Protein AF-0000000086137644 (afdb_homodimer)

Foldseek 3Di:
DDDDFPDADDQAAQLQEEEEEEEAQQCLVVLLLQCLQRQAQNNYAYEYEHEDDDCPVPPPRDDPVVSQVVNCVSRNNRYHYHYDHDDRLLSLLLCLQVVLVVDDPNHWKYKAAYSFKHFLYVVVVVVVCVVDDSVDWAWEAADALFVLCCVPQHPFHDRSLIIITTNVLSVQLNVCSNPLDDDPDDPHHNRSSNQVSSVVRHVHDYDYDALRHACPFAEDPVLVLQFQDAHRRIYGCCCPGHVPPLSQLSLLCLQRHSRLRQHWDADPVQWIDGRSWKIKHFPDDPVRVVPDDNRAGEPPTDDDPSDDPCTNVVHHPPHDYDGPPMFMFTWDGWDQDPVRKIWTWTFTDDPNHTDDIDIDIRD/DDDDFDDADDQAAQLQEEEEEEEAQQCLVVLLLQCLQRQAQNNYAYEYEHEDDDCPVPPPRDDPVVSQVVNCVSRNNRYHYHYDHDDRLLSQLLCLQVVLVVDDPSHWKYKAAYSFKHFLYVVVVVVVCVVDDSVDWAWEAADALFVLCCVPQHDFHDRSLIIITTNVLSVQLNVCSNPLDDDPDDPHHNRSSNQVSSVVRHVHDYDYDALRHACPFADDPVLVLQFQDAHRRIYGCCVNRNVPPLSQLSLLCLQRHSRLRQHWDADPVQWIDGRSWKIKHFPDDPVRVVPDDNRAGEPPTDDDPSDDPCTNVVHHPPHDYDGPPMFMFTWDGWDQDPVRKIWTWTFTDDPNHTDDIDIDIRD

Radius of gyration: 28.25 Å; Cα contacts (8 Å, |Δi|>4): 1593; chains: 2; bounding box: 69×85×66 Å

Structure (mmCIF, N/CA/C/O backbone):
data_AF-0000000086137644-model_v1
#
loop_
_entity.id
_entity.type
_entity.pdbx_description
1 polymer 'Family 31 glycosyltransferase'
#
loop_
_atom_site.group_PDB
_atom_site.id
_atom_site.type_symbol
_atom_site.label_atom_id
_atom_site.label_alt_id
_atom_site.label_comp_id
_atom_site.label_asym_id
_atom_site.label_entity_id
_atom_site.label_seq_id
_atom_site.pdbx_PDB_ins_code
_atom_site.Cartn_x
_atom_site.Cartn_y
_atom_site.Cartn_z
_atom_site.occupancy
_atom_site.B_iso_or_equiv
_atom_site.auth_seq_id
_atom_site.auth_comp_id
_atom_site.auth_asym_id
_atom_site.auth_atom_id
_atom_site.pdbx_PDB_model_num
ATOM 1 N N . ILE A 1 1 ? 29.5 -30.453 -5.074 1 70.94 1 ILE A N 1
ATOM 2 C CA . ILE A 1 1 ? 29.078 -29.375 -4.184 1 70.94 1 ILE A CA 1
ATOM 3 C C . ILE A 1 1 ? 28.062 -29.906 -3.174 1 70.94 1 ILE A C 1
ATOM 5 O O . ILE A 1 1 ? 27.109 -30.578 -3.545 1 70.94 1 ILE A O 1
ATOM 9 N N . THR A 1 2 ? 28.484 -29.875 -1.99 1 76.06 2 THR A N 1
ATOM 10 C CA . THR A 1 2 ? 27.562 -30.25 -0.929 1 76.06 2 THR A CA 1
ATOM 11 C C . THR A 1 2 ? 27.031 -29 -0.206 1 76.06 2 THR A C 1
ATOM 13 O O . THR A 1 2 ? 27.812 -28.141 0.185 1 76.06 2 THR A O 1
ATOM 16 N N . LEU A 1 3 ? 25.734 -28.875 -0.194 1 78.31 3 LEU A N 1
ATOM 17 C CA . LEU A 1 3 ? 25.094 -27.75 0.478 1 78.31 3 LEU A CA 1
ATOM 18 C C . LEU A 1 3 ? 24.312 -28.219 1.696 1 78.31 3 LEU A C 1
ATOM 20 O O . LEU A 1 3 ? 23.719 -29.297 1.688 1 78.31 3 LEU A O 1
ATOM 24 N N . GLU A 1 4 ? 24.484 -27.516 2.744 1 76.69 4 GLU A N 1
ATOM 25 C CA . GLU A 1 4 ? 23.656 -27.734 3.93 1 76.69 4 GLU A CA 1
ATOM 26 C C . GLU A 1 4 ? 22.344 -26.953 3.854 1 76.69 4 GLU A C 1
ATOM 28 O O . GLU A 1 4 ? 22.359 -25.734 3.639 1 76.69 4 GLU A O 1
ATOM 33 N N . PHE A 1 5 ? 21.344 -27.75 3.818 1 77.5 5 PHE A N 1
ATOM 34 C CA . PHE A 1 5 ? 20.047 -27.094 3.848 1 77.5 5 PHE A CA 1
ATOM 35 C C . PHE A 1 5 ? 19.344 -27.375 5.168 1 77.5 5 PHE A C 1
ATOM 37 O O . PHE A 1 5 ? 19.562 -28.406 5.805 1 77.5 5 PHE A O 1
ATOM 44 N N . PRO A 1 6 ? 18.625 -26.328 5.555 1 74.06 6 PRO A N 1
ATOM 45 C CA . PRO A 1 6 ? 17.781 -26.625 6.719 1 74.06 6 PRO A CA 1
ATOM 46 C C . PRO A 1 6 ? 16.844 -27.812 6.488 1 74.06 6 PRO A C 1
ATOM 48 O O . PRO A 1 6 ? 16.516 -28.125 5.344 1 74.06 6 PRO A O 1
ATOM 51 N N . PRO A 1 7 ? 16.578 -28.469 7.566 1 72.31 7 PRO A N 1
ATOM 52 C CA . PRO A 1 7 ? 15.641 -29.594 7.43 1 72.31 7 PRO A CA 1
ATOM 53 C C . PRO A 1 7 ? 14.312 -29.188 6.793 1 72.31 7 PRO A C 1
ATOM 55 O O . PRO A 1 7 ? 13.828 -28.078 7.031 1 72.31 7 PRO A O 1
ATOM 58 N N . LYS A 1 8 ? 13.852 -30.078 6.043 1 77.5 8 LYS A N 1
ATOM 59 C CA . LYS A 1 8 ? 12.555 -29.844 5.414 1 77.5 8 LYS A CA 1
ATOM 60 C C . LYS A 1 8 ? 11.461 -29.688 6.461 1 77.5 8 LYS A C 1
ATOM 62 O O . LYS A 1 8 ? 11.352 -30.484 7.391 1 77.5 8 LYS A O 1
ATOM 67 N N . LYS A 1 9 ? 10.797 -28.719 6.32 1 73.44 9 LYS A N 1
ATOM 68 C CA . LYS A 1 9 ? 9.688 -28.469 7.242 1 73.44 9 LYS A CA 1
ATOM 69 C C . LYS A 1 9 ? 8.492 -29.359 6.922 1 73.44 9 LYS A C 1
ATOM 71 O O . LYS A 1 9 ? 8.336 -29.812 5.789 1 73.44 9 LYS A O 1
ATOM 76 N N . GLN A 1 10 ? 7.805 -29.641 8.031 1 82.06 10 GLN A N 1
ATOM 77 C CA . GLN A 1 10 ? 6.523 -30.312 7.828 1 82.06 10 GLN A CA 1
ATOM 78 C C . GLN A 1 10 ? 5.586 -29.469 6.973 1 82.06 10 GLN A C 1
ATOM 80 O O . GLN A 1 10 ? 5.797 -28.266 6.812 1 82.06 10 GLN A O 1
ATOM 85 N N . SER A 1 11 ? 4.633 -30.203 6.355 1 87.44 11 SER A N 1
ATOM 86 C CA . SER A 1 11 ? 3.639 -29.469 5.574 1 87.44 11 SER A CA 1
ATOM 87 C C . SER A 1 11 ? 2.936 -28.406 6.418 1 87.44 11 SER A C 1
ATOM 89 O O . SER A 1 11 ? 2.627 -28.656 7.59 1 87.44 11 SER A O 1
ATOM 91 N N . PRO A 1 12 ? 2.828 -27.266 5.859 1 92.75 12 PRO A N 1
ATOM 92 C CA . PRO A 1 12 ? 2.123 -26.219 6.609 1 92.75 12 PRO A CA 1
ATOM 93 C C . PRO A 1 12 ? 0.701 -26.625 6.988 1 92.75 12 PRO A C 1
ATOM 95 O O . PRO A 1 12 ? 0.091 -27.469 6.312 1 92.75 12 PRO A O 1
ATOM 98 N N . ASP A 1 13 ? 0.265 -26.141 8.055 1 96.19 13 ASP A N 1
ATOM 99 C CA . ASP A 1 13 ? -1.132 -26.312 8.445 1 96.19 13 ASP A CA 1
ATOM 100 C C . ASP A 1 13 ? -1.982 -25.141 7.945 1 96.19 13 ASP A C 1
ATOM 102 O O . ASP A 1 13 ? -1.964 -24.047 8.531 1 96.19 13 ASP A O 1
ATOM 106 N N . ALA A 1 14 ? -2.754 -25.422 6.941 1 97.19 14 ALA A N 1
ATOM 107 C CA . ALA A 1 14 ? -3.57 -24.375 6.336 1 97.19 14 ALA A CA 1
ATOM 108 C C . ALA A 1 14 ? -5.027 -24.484 6.781 1 97.19 14 ALA A C 1
ATOM 110 O O . ALA A 1 14 ? -5.934 -24.031 6.078 1 97.19 14 ALA A O 1
ATOM 111 N N . SER A 1 15 ? -5.273 -25.031 7.941 1 97.12 15 SER A N 1
ATOM 112 C CA . SER A 1 15 ? -6.633 -25.266 8.422 1 97.12 15 SER A CA 1
ATOM 113 C C . SER A 1 15 ? -7.355 -23.953 8.711 1 97.12 15 SER A C 1
ATOM 115 O O . SER A 1 15 ? -8.586 -23.938 8.797 1 97.12 15 SER A O 1
ATOM 117 N N . LYS A 1 16 ? -6.613 -22.891 8.883 1 97.88 16 LYS A N 1
ATOM 118 C CA . LYS A 1 16 ? -7.219 -21.594 9.195 1 97.88 16 LYS A CA 1
ATOM 119 C C . LYS A 1 16 ? -7.453 -20.766 7.934 1 97.88 16 LYS A C 1
ATOM 121 O O . LYS A 1 16 ? -7.715 -19.578 8.016 1 97.88 16 LYS A O 1
ATOM 126 N N . MET A 1 17 ? -7.344 -21.391 6.836 1 98.44 17 MET A N 1
ATOM 127 C CA . MET A 1 17 ? -7.504 -20.688 5.566 1 98.44 17 MET A CA 1
ATOM 128 C C . MET A 1 17 ? -8.484 -21.422 4.656 1 98.44 17 MET A C 1
ATOM 130 O O . MET A 1 17 ? -8.586 -22.656 4.711 1 98.44 17 MET A O 1
ATOM 134 N N . ILE A 1 18 ? -9.172 -20.719 3.879 1 98.75 18 ILE A N 1
ATOM 135 C CA . ILE A 1 18 ? -10.016 -21.25 2.811 1 98.75 18 ILE A CA 1
ATOM 136 C C . ILE A 1 18 ? -9.68 -20.547 1.497 1 98.75 18 ILE A C 1
ATOM 138 O O . ILE A 1 18 ? -9.516 -19.328 1.466 1 98.75 18 ILE A O 1
ATOM 142 N N . PHE A 1 19 ? -9.484 -21.281 0.459 1 98.75 19 PHE A N 1
ATOM 143 C CA . PHE A 1 19 ? -9.047 -20.766 -0.832 1 98.75 19 PHE A CA 1
ATOM 144 C C . PHE A 1 19 ? -10.156 -20.891 -1.872 1 98.75 19 PHE A C 1
ATOM 146 O O . PHE A 1 19 ? -10.797 -21.938 -1.975 1 98.75 19 PHE A O 1
ATOM 153 N N . GLY A 1 20 ? -10.406 -19.812 -2.588 1 98.5 20 GLY A N 1
ATOM 154 C CA . GLY A 1 20 ? -11.422 -19.797 -3.627 1 98.5 20 GLY A CA 1
ATOM 155 C C . GLY A 1 20 ? -10.859 -19.5 -5.008 1 98.5 20 GLY A C 1
ATOM 156 O O . GLY A 1 20 ? -10.047 -18.594 -5.172 1 98.5 20 GLY A O 1
ATOM 157 N N . VAL A 1 21 ? -11.312 -20.25 -5.992 1 97.75 21 VAL A N 1
ATOM 158 C CA . VAL A 1 21 ? -10.93 -20.062 -7.391 1 97.75 21 VAL A CA 1
ATOM 159 C C . VAL A 1 21 ? -12.18 -20.094 -8.273 1 97.75 21 VAL A C 1
ATOM 161 O O . VAL A 1 21 ? -13.141 -20.812 -7.973 1 97.75 21 VAL A O 1
ATOM 164 N N . ALA A 1 22 ? -12.188 -19.234 -9.258 1 96.69 22 ALA A N 1
ATOM 165 C CA . ALA A 1 22 ? -13.188 -19.297 -10.32 1 96.69 22 ALA A CA 1
ATOM 166 C C . ALA A 1 22 ? -12.562 -19.75 -11.633 1 96.69 22 ALA A C 1
ATOM 168 O O . ALA A 1 22 ? -11.633 -19.109 -12.141 1 96.69 22 ALA A O 1
ATOM 169 N N . THR A 1 23 ? -13 -20.859 -12.172 1 95.69 23 THR A N 1
ATOM 170 C CA . THR A 1 23 ? -12.375 -21.422 -13.367 1 95.69 23 THR A CA 1
ATOM 171 C C . THR A 1 23 ? -13.352 -22.344 -14.102 1 95.69 23 THR A C 1
ATOM 173 O O . THR A 1 23 ? -14.562 -22.141 -14.039 1 95.69 23 THR A O 1
ATOM 176 N N . THR A 1 24 ? -12.891 -23.188 -14.992 1 95.38 24 THR A N 1
ATOM 177 C CA . THR A 1 24 ? -13.664 -24.203 -15.688 1 95.38 24 THR A CA 1
ATOM 178 C C . THR A 1 24 ? -13.109 -25.594 -15.383 1 95.38 24 THR A C 1
ATOM 180 O O . THR A 1 24 ? -11.953 -25.734 -15 1 95.38 24 THR A O 1
ATOM 183 N N . LEU A 1 25 ? -13.969 -26.578 -15.547 1 96.88 25 LEU A N 1
ATOM 184 C CA . LEU A 1 25 ? -13.562 -27.953 -15.25 1 96.88 25 LEU A CA 1
ATOM 185 C C . LEU A 1 25 ? -12.445 -28.406 -16.188 1 96.88 25 LEU A C 1
ATOM 187 O O . LEU A 1 25 ? -11.562 -29.172 -15.789 1 96.88 25 LEU A O 1
ATOM 191 N N . ASP A 1 26 ? -12.477 -27.922 -17.359 1 95.38 26 ASP A N 1
ATOM 192 C CA . ASP A 1 26 ? -11.5 -28.344 -18.359 1 95.38 26 ASP A CA 1
ATOM 193 C C . ASP A 1 26 ? -10.102 -27.859 -18 1 95.38 26 ASP A C 1
ATOM 195 O O . ASP A 1 26 ? -9.102 -28.469 -18.406 1 95.38 26 ASP A O 1
ATOM 199 N N . ARG A 1 27 ? -9.992 -26.781 -17.188 1 94.38 27 ARG A N 1
ATOM 200 C CA . ARG A 1 27 ? -8.695 -26.203 -16.844 1 94.38 27 ARG A CA 1
ATOM 201 C C . ARG A 1 27 ? -8.117 -26.875 -15.594 1 94.38 27 ARG A C 1
ATOM 203 O O . ARG A 1 27 ? -6.922 -26.766 -15.32 1 94.38 27 ARG A O 1
ATOM 210 N N . MET A 1 28 ? -8.898 -27.516 -14.836 1 96.06 28 MET A N 1
ATOM 211 C CA . MET A 1 28 ? -8.539 -28 -13.5 1 96.06 28 MET A CA 1
ATOM 212 C C . MET A 1 28 ? -7.441 -29.047 -13.578 1 96.06 28 MET A C 1
ATOM 214 O O . MET A 1 28 ? -6.52 -29.047 -12.758 1 96.06 28 MET A O 1
ATOM 218 N N . PRO A 1 29 ? -7.473 -30 -14.586 1 94.94 29 PRO A N 1
ATOM 219 C CA . PRO A 1 29 ? -6.406 -31 -14.625 1 94.94 29 PRO A CA 1
ATOM 220 C C . PRO A 1 29 ? -5.016 -30.391 -14.727 1 94.94 29 PRO A C 1
ATOM 222 O O . PRO A 1 29 ? -4.098 -30.812 -14.016 1 94.94 29 PRO A O 1
ATOM 225 N N . GLU A 1 30 ? -4.953 -29.422 -15.492 1 90.5 30 GLU A N 1
ATOM 226 C CA . GLU A 1 30 ? -3.652 -28.766 -15.656 1 90.5 30 GLU A CA 1
ATOM 227 C C . GLU A 1 30 ? -3.258 -28 -14.406 1 90.5 30 GLU A C 1
ATOM 229 O O . GLU A 1 30 ? -2.07 -27.844 -14.109 1 90.5 30 GLU A O 1
ATOM 234 N N . ASN A 1 31 ? -4.199 -27.516 -13.695 1 93.5 31 ASN A N 1
ATOM 235 C CA . ASN A 1 31 ? -3.934 -26.688 -12.516 1 93.5 31 ASN A CA 1
ATOM 236 C C . ASN A 1 31 ? -3.578 -27.562 -11.312 1 93.5 31 ASN A C 1
ATOM 238 O O . ASN A 1 31 ? -3.113 -27.047 -10.289 1 93.5 31 ASN A O 1
ATOM 242 N N . LEU A 1 32 ? -3.768 -28.812 -11.43 1 94.94 32 LEU A N 1
ATOM 243 C CA . LEU A 1 32 ? -3.51 -29.703 -10.305 1 94.94 32 LEU A CA 1
ATOM 244 C C . LEU A 1 32 ? -2.055 -29.609 -9.852 1 94.94 32 LEU A C 1
ATOM 246 O O . LEU A 1 32 ? -1.772 -29.562 -8.656 1 94.94 32 LEU A O 1
ATOM 250 N N . ARG A 1 33 ? -1.075 -29.609 -10.805 1 90.19 33 ARG A N 1
ATOM 251 C CA . ARG A 1 33 ? 0.338 -29.531 -10.445 1 90.19 33 ARG A CA 1
ATOM 252 C C . ARG A 1 33 ? 0.637 -28.266 -9.648 1 90.19 33 ARG A C 1
ATOM 254 O O . ARG A 1 33 ? 1.452 -28.281 -8.727 1 90.19 33 ARG A O 1
ATOM 261 N N . ASN A 1 34 ? -0.062 -27.25 -10.031 1 91.31 34 ASN A N 1
ATOM 262 C CA . ASN A 1 34 ? 0.078 -25.984 -9.328 1 91.31 34 ASN A CA 1
ATOM 263 C C . ASN A 1 34 ? -0.365 -26.094 -7.875 1 91.31 34 ASN A C 1
ATOM 265 O O . ASN A 1 34 ? 0.417 -25.828 -6.961 1 91.31 34 ASN A O 1
ATOM 269 N N . PHE A 1 35 ? -1.505 -26.609 -7.633 1 95.62 35 PHE A N 1
ATOM 270 C CA . PHE A 1 35 ? -2.1 -26.672 -6.301 1 95.62 35 PHE A CA 1
ATOM 271 C C . PHE A 1 35 ? -1.391 -27.719 -5.441 1 95.62 35 PHE A C 1
ATOM 273 O O . PHE A 1 35 ? -1.26 -27.547 -4.227 1 95.62 35 PHE A O 1
ATOM 280 N N . GLN A 1 36 ? -0.958 -28.766 -6.113 1 95.06 36 GLN A N 1
ATOM 281 C CA . GLN A 1 36 ? -0.331 -29.844 -5.375 1 95.06 36 GLN A CA 1
ATOM 282 C C . GLN A 1 36 ? 0.908 -29.359 -4.625 1 95.06 36 GLN A C 1
ATOM 284 O O . GLN A 1 36 ? 1.164 -29.781 -3.498 1 95.06 36 GLN A O 1
ATOM 289 N N . HIS A 1 37 ? 1.62 -28.453 -5.18 1 94.62 37 HIS A N 1
ATOM 290 C CA . HIS A 1 37 ? 2.855 -27.969 -4.574 1 94.62 37 HIS A CA 1
ATOM 291 C C . HIS A 1 37 ? 2.59 -27.312 -3.229 1 94.62 37 HIS A C 1
ATOM 293 O O . HIS A 1 37 ? 3.307 -27.562 -2.256 1 94.62 37 HIS A O 1
ATOM 299 N N . TRP A 1 38 ? 1.586 -26.516 -3.121 1 94.75 38 TRP A N 1
ATOM 300 C CA . TRP A 1 38 ? 1.476 -25.703 -1.914 1 94.75 38 TRP A CA 1
ATOM 301 C C . TRP A 1 38 ? 0.29 -26.141 -1.063 1 94.75 38 TRP A C 1
ATOM 303 O O . TRP A 1 38 ? 0.236 -25.859 0.134 1 94.75 38 TRP A O 1
ATOM 313 N N . ALA A 1 39 ? -0.646 -26.891 -1.643 1 95.25 39 ALA A N 1
ATOM 314 C CA . ALA A 1 39 ? -1.874 -27.141 -0.894 1 95.25 39 ALA A CA 1
ATOM 315 C C . ALA A 1 39 ? -1.954 -28.609 -0.457 1 95.25 39 ALA A C 1
ATOM 317 O O . ALA A 1 39 ? -2.76 -28.953 0.408 1 95.25 39 ALA A O 1
ATOM 318 N N . ALA A 1 40 ? -1.208 -29.484 -1.113 1 95.31 40 ALA A N 1
ATOM 319 C CA . ALA A 1 40 ? -1.335 -30.906 -0.797 1 95.31 40 ALA A CA 1
ATOM 320 C C . ALA A 1 40 ? -0.928 -31.188 0.646 1 95.31 40 ALA A C 1
ATOM 322 O O . ALA A 1 40 ? 0.1 -30.703 1.115 1 95.31 40 ALA A O 1
ATOM 323 N N . ARG A 1 41 ? -1.836 -31.906 1.393 1 94.5 41 ARG A N 1
ATOM 324 C CA . ARG A 1 41 ? -1.566 -32.406 2.742 1 94.5 41 ARG A CA 1
ATOM 325 C C . ARG A 1 41 ? -1.355 -31.234 3.709 1 94.5 41 ARG A C 1
ATOM 327 O O . ARG A 1 41 ? -0.448 -31.281 4.543 1 94.5 41 ARG A O 1
ATOM 334 N N . THR A 1 42 ? -2.031 -30.141 3.498 1 95.12 42 THR A N 1
ATOM 335 C CA . THR A 1 42 ? -1.91 -28.984 4.379 1 95.12 42 THR A CA 1
ATOM 336 C C . THR A 1 42 ? -3.219 -28.734 5.125 1 95.12 42 THR A C 1
ATOM 338 O O . THR A 1 42 ? -3.301 -27.828 5.957 1 95.12 42 THR A O 1
ATOM 341 N N . SER A 1 43 ? -4.254 -29.469 4.832 1 93.69 43 SER A N 1
ATOM 342 C CA . SER A 1 43 ? -5.598 -29.266 5.359 1 93.69 43 SER A CA 1
ATOM 343 C C . SER A 1 43 ? -6.25 -28.016 4.762 1 93.69 43 SER A C 1
ATOM 345 O O . SER A 1 43 ? -7.266 -27.547 5.266 1 93.69 43 SER A O 1
ATOM 347 N N . ALA A 1 44 ? -5.637 -27.484 3.725 1 94.06 44 ALA A N 1
ATOM 348 C CA . ALA A 1 44 ? -6.223 -26.344 3.018 1 94.06 44 ALA A CA 1
ATOM 349 C C . ALA A 1 44 ? -7.598 -26.688 2.455 1 94.06 44 ALA A C 1
ATOM 351 O O . ALA A 1 44 ? -7.805 -27.797 1.956 1 94.06 44 ALA A O 1
ATOM 352 N N . ARG A 1 45 ? -8.469 -25.797 2.602 1 97.44 45 ARG A N 1
ATOM 353 C CA . ARG A 1 45 ? -9.781 -25.922 1.974 1 97.44 45 ARG A CA 1
ATOM 354 C C . ARG A 1 45 ? -9.82 -25.203 0.633 1 97.44 45 ARG A C 1
ATOM 356 O O . ARG A 1 45 ? -9.516 -24.016 0.556 1 97.44 45 ARG A O 1
ATOM 363 N N . LEU A 1 46 ? -10.195 -25.922 -0.344 1 98.06 46 LEU A N 1
ATOM 364 C CA . LEU A 1 46 ? -10.273 -25.344 -1.684 1 98.06 46 LEU A CA 1
ATOM 365 C C . LEU A 1 46 ? -11.711 -25.359 -2.197 1 98.06 46 LEU A C 1
ATOM 367 O O . LEU A 1 46 ? -12.375 -26.391 -2.182 1 98.06 46 LEU A O 1
ATOM 371 N N . VAL A 1 47 ? -12.188 -24.203 -2.545 1 98.56 47 VAL A N 1
ATOM 372 C CA . VAL A 1 47 ? -13.5 -24.078 -3.168 1 98.56 47 VAL A CA 1
ATOM 373 C C . VAL A 1 47 ? -13.336 -23.609 -4.613 1 98.56 47 VAL A C 1
ATOM 375 O O . VAL A 1 47 ? -12.758 -22.547 -4.867 1 98.56 47 VAL A O 1
ATOM 378 N N . VAL A 1 48 ? -13.859 -24.391 -5.523 1 98.25 48 VAL A N 1
ATOM 379 C CA . VAL A 1 48 ? -13.75 -24.062 -6.941 1 98.25 48 VAL A CA 1
ATOM 380 C C . VAL A 1 48 ? -15.125 -23.766 -7.516 1 98.25 48 VAL A C 1
ATOM 382 O O . VAL A 1 48 ? -16 -24.625 -7.547 1 98.25 48 VAL A O 1
ATOM 385 N N . VAL A 1 49 ? -15.297 -22.516 -7.895 1 97.69 49 VAL A N 1
ATOM 386 C CA . VAL A 1 49 ? -16.5 -22.141 -8.633 1 97.69 49 VAL A CA 1
ATOM 387 C C . VAL A 1 49 ? -16.25 -22.328 -10.133 1 97.69 49 VAL A C 1
ATOM 389 O O . VAL A 1 49 ? -15.352 -21.719 -10.703 1 97.69 49 VAL A O 1
ATOM 392 N N . HIS A 1 50 ? -17.062 -23.188 -10.75 1 97.31 50 HIS A N 1
ATOM 393 C CA . HIS A 1 50 ? -16.812 -23.484 -12.156 1 97.31 50 HIS A CA 1
ATOM 394 C C . HIS A 1 50 ? -18.094 -23.297 -12.977 1 97.31 50 HIS A C 1
ATOM 396 O O . HIS A 1 50 ? -19.203 -23.391 -12.445 1 97.31 50 HIS A O 1
ATOM 402 N N . GLU A 1 51 ? -17.875 -22.984 -14.188 1 94.31 51 GLU A N 1
ATOM 403 C CA . GLU A 1 51 ? -19 -22.953 -15.117 1 94.31 51 GLU A CA 1
ATOM 404 C C . GLU A 1 51 ? -19.547 -24.359 -15.375 1 94.31 51 GLU A C 1
ATOM 406 O O . GLU A 1 51 ? -18.828 -25.344 -15.211 1 94.31 51 GLU A O 1
ATOM 411 N N . PRO A 1 52 ? -20.812 -24.438 -15.828 1 95.12 52 PRO A N 1
ATOM 412 C CA . PRO A 1 52 ? -21.359 -25.766 -16.141 1 95.12 52 PRO A CA 1
ATOM 413 C C . PRO A 1 52 ? -20.578 -26.484 -17.219 1 95.12 52 PRO A C 1
ATOM 415 O O . PRO A 1 52 ? -20.125 -25.875 -18.188 1 95.12 52 PRO A O 1
ATOM 418 N N . ARG A 1 53 ? -20.531 -27.781 -16.891 1 95.25 53 ARG A N 1
ATOM 419 C CA . ARG A 1 53 ? -19.891 -28.625 -17.891 1 95.25 53 ARG A CA 1
ATOM 420 C C . ARG A 1 53 ? -20.562 -28.469 -19.25 1 95.25 53 ARG A C 1
ATOM 422 O O . ARG A 1 53 ? -21.797 -28.438 -19.328 1 95.25 53 ARG A O 1
ATOM 429 N N . ASN A 1 54 ? -19.75 -28.266 -20.234 1 92.81 54 ASN A N 1
ATOM 430 C CA . ASN A 1 54 ? -20.25 -28.109 -21.594 1 92.81 54 ASN A CA 1
ATOM 431 C C . ASN A 1 54 ? -19.438 -28.938 -22.594 1 92.81 54 ASN A C 1
ATOM 433 O O . ASN A 1 54 ? -18.516 -28.438 -23.234 1 92.81 54 ASN A O 1
ATOM 437 N N . GLU A 1 55 ? -19.859 -30.078 -22.891 1 92.12 55 GLU A N 1
ATOM 438 C CA . GLU A 1 55 ? -19.109 -31 -23.734 1 92.12 55 GLU A CA 1
ATOM 439 C C . GLU A 1 55 ? -19.156 -30.562 -25.203 1 92.12 55 GLU A C 1
ATOM 441 O O . GLU A 1 55 ? -18.328 -31 -26 1 92.12 55 GLU A O 1
ATOM 446 N N . THR A 1 56 ? -20.156 -29.734 -25.594 1 93.12 56 THR A N 1
ATOM 447 C CA . THR A 1 56 ? -20.219 -29.203 -26.938 1 93.12 56 THR A CA 1
ATOM 448 C C . THR A 1 56 ? -19.125 -28.156 -27.172 1 93.12 56 THR A C 1
ATOM 450 O O . THR A 1 56 ? -18.406 -28.219 -28.172 1 93.12 56 THR A O 1
ATOM 453 N N . LEU A 1 57 ? -18.969 -27.25 -26.25 1 92.19 57 LEU A N 1
ATOM 454 C CA . LEU A 1 57 ? -17.969 -26.188 -26.359 1 92.19 57 LEU A CA 1
ATOM 455 C C . LEU A 1 57 ? -16.578 -26.719 -26.016 1 92.19 57 LEU A C 1
ATOM 457 O O . LEU A 1 57 ? -15.578 -26.25 -26.562 1 92.19 57 LEU A O 1
ATOM 461 N N . ARG A 1 58 ? -16.484 -27.688 -25.047 1 93.62 58 ARG A N 1
ATOM 462 C CA . ARG A 1 58 ? -15.234 -28.25 -24.547 1 93.62 58 ARG A CA 1
ATOM 463 C C . ARG A 1 58 ? -15.281 -29.766 -24.547 1 93.62 58 ARG A C 1
ATOM 465 O O . ARG A 1 58 ? -15.461 -30.375 -23.484 1 93.62 58 ARG A O 1
ATOM 472 N N . PRO A 1 59 ? -15.039 -30.297 -25.703 1 93.56 59 PRO A N 1
ATOM 473 C CA . PRO A 1 59 ? -15.086 -31.766 -25.781 1 93.56 59 PRO A CA 1
ATOM 474 C C . PRO A 1 59 ? -14.094 -32.438 -24.859 1 93.56 59 PRO A C 1
ATOM 476 O O . PRO A 1 59 ? -12.922 -32.062 -24.812 1 93.56 59 PRO A O 1
ATOM 479 N N . GLY A 1 60 ? -14.57 -33.406 -24.125 1 94.25 60 GLY A N 1
ATOM 480 C CA . GLY A 1 60 ? -13.703 -34.156 -23.234 1 94.25 60 GLY A CA 1
ATOM 481 C C . GLY A 1 60 ? -13.586 -33.562 -21.844 1 94.25 60 GLY A C 1
ATOM 482 O O . GLY A 1 60 ? -12.836 -34.031 -21 1 94.25 60 GLY A O 1
ATOM 483 N N . GLU A 1 61 ? -14.289 -32.469 -21.641 1 96.06 61 GLU A N 1
ATOM 484 C CA . GLU A 1 61 ? -14.273 -31.828 -20.328 1 96.06 61 GLU A CA 1
ATOM 485 C C . GLU A 1 61 ? -14.648 -32.812 -19.219 1 96.06 61 GLU A C 1
ATOM 487 O O . GLU A 1 61 ? -15.648 -33.531 -19.328 1 96.06 61 GLU A O 1
ATOM 492 N N . PRO A 1 62 ? -13.812 -32.875 -18.219 1 97.19 62 PRO A N 1
ATOM 493 C CA . PRO A 1 62 ? -14.125 -33.781 -17.109 1 97.19 62 PRO A CA 1
ATOM 494 C C . PRO A 1 62 ? -15.344 -33.344 -16.312 1 97.19 62 PRO A C 1
ATOM 496 O O . PRO A 1 62 ? -15.766 -32.188 -16.406 1 97.19 62 PRO A O 1
ATOM 499 N N . SER A 1 63 ? -15.922 -34.344 -15.602 1 96.88 63 SER A N 1
ATOM 500 C CA . SER A 1 63 ? -17.016 -34 -14.695 1 96.88 63 SER A CA 1
ATOM 501 C C . SER A 1 63 ? -16.484 -33.438 -13.375 1 96.88 63 SER A C 1
ATOM 503 O O . SER A 1 63 ? -15.297 -33.562 -13.07 1 96.88 63 SER A O 1
ATOM 505 N N . ALA A 1 64 ? -17.359 -32.75 -12.672 1 97.19 64 ALA A N 1
ATOM 506 C CA . ALA A 1 64 ? -17 -32.25 -11.352 1 97.19 64 ALA A CA 1
ATOM 507 C C . ALA A 1 64 ? -16.531 -33.375 -10.438 1 97.19 64 ALA A C 1
ATOM 509 O O . ALA A 1 64 ? -15.578 -33.219 -9.68 1 97.19 64 ALA A O 1
ATOM 510 N N . GLU A 1 65 ? -17.219 -34.5 -10.5 1 97.06 65 GLU A N 1
ATOM 511 C CA . GLU A 1 65 ? -16.859 -35.656 -9.664 1 97.06 65 GLU A CA 1
ATOM 512 C C . GLU A 1 65 ? -15.461 -36.156 -10 1 97.06 65 GLU A C 1
ATOM 514 O O . GLU A 1 65 ? -14.695 -36.5 -9.094 1 97.06 65 GLU A O 1
ATOM 519 N N . GLU A 1 66 ? -15.195 -36.25 -11.234 1 97.56 66 GLU A N 1
ATOM 520 C CA . GLU A 1 66 ? -13.867 -36.656 -11.672 1 97.56 66 GLU A CA 1
ATOM 521 C C . GLU A 1 66 ? -12.789 -35.719 -11.141 1 97.56 66 GLU A C 1
ATOM 523 O O . GLU A 1 66 ? -11.727 -36.188 -10.695 1 97.56 66 GLU A O 1
ATOM 528 N N . MET A 1 67 ? -13.07 -34.469 -11.188 1 97.44 67 MET A N 1
ATOM 529 C CA . MET A 1 67 ? -12.094 -33.469 -10.727 1 97.44 67 MET A CA 1
ATOM 530 C C . MET A 1 67 ? -11.922 -33.562 -9.219 1 97.44 67 MET A C 1
ATOM 532 O O . MET A 1 67 ? -10.805 -33.438 -8.703 1 97.44 67 MET A O 1
ATOM 536 N N . GLU A 1 68 ? -13.016 -33.656 -8.492 1 97.44 68 GLU A N 1
ATOM 537 C CA . GLU A 1 68 ? -12.922 -33.812 -7.047 1 97.44 68 GLU A CA 1
ATOM 538 C C . GLU A 1 68 ? -12.031 -35 -6.676 1 97.44 68 GLU A C 1
ATOM 540 O O . GLU A 1 68 ? -11.18 -34.906 -5.797 1 97.44 68 GLU A O 1
ATOM 545 N N . GLN A 1 69 ? -12.25 -36.125 -7.352 1 97.56 69 GLN A N 1
ATOM 546 C CA . GLN A 1 69 ? -11.469 -37.344 -7.082 1 97.56 69 GLN A CA 1
ATOM 547 C C . GLN A 1 69 ? -10 -37.125 -7.426 1 97.56 69 GLN A C 1
ATOM 549 O O . GLN A 1 69 ? -9.117 -37.562 -6.695 1 97.56 69 GLN A O 1
ATOM 554 N N . LEU A 1 70 ? -9.844 -36.5 -8.531 1 97.69 70 LEU A N 1
ATOM 555 C CA . LEU A 1 70 ? -8.477 -36.25 -8.969 1 97.69 70 LEU A CA 1
ATOM 556 C C . LEU A 1 70 ? -7.723 -35.406 -7.934 1 97.69 70 LEU A C 1
ATOM 558 O O . LEU A 1 70 ? -6.594 -35.75 -7.57 1 97.69 70 LEU A O 1
ATOM 562 N N . PHE A 1 71 ? -8.281 -34.312 -7.438 1 97.81 71 PHE A N 1
ATOM 563 C CA . PHE A 1 71 ? -7.637 -33.438 -6.477 1 97.81 71 PHE A CA 1
ATOM 564 C C . PHE A 1 71 ? -7.484 -34.125 -5.125 1 97.81 71 PHE A C 1
ATOM 566 O O . PHE A 1 71 ? -6.445 -34 -4.477 1 97.81 71 PHE A O 1
ATOM 573 N N . LYS A 1 72 ? -8.5 -34.875 -4.66 1 97.44 72 LYS A N 1
ATOM 574 C CA . LYS A 1 72 ? -8.391 -35.625 -3.424 1 97.44 72 LYS A CA 1
ATOM 575 C C . LYS A 1 72 ? -7.258 -36.656 -3.506 1 97.44 72 LYS A C 1
ATOM 577 O O . LYS A 1 72 ? -6.492 -36.812 -2.557 1 97.44 72 LYS A O 1
ATOM 582 N N . GLY A 1 73 ? -7.168 -37.281 -4.633 1 96.56 73 GLY A N 1
ATOM 583 C CA . GLY A 1 73 ? -6.105 -38.25 -4.859 1 96.56 73 GLY A CA 1
ATOM 584 C C . GLY A 1 73 ? -4.719 -37.625 -4.824 1 96.56 73 GLY A C 1
ATOM 585 O O . GLY A 1 73 ? -3.738 -38.312 -4.52 1 96.56 73 GLY A O 1
ATOM 586 N N . ALA A 1 74 ? -4.711 -36.344 -5.07 1 95.56 74 ALA A N 1
ATOM 587 C CA . ALA A 1 74 ? -3.434 -35.625 -5.094 1 95.56 74 ALA A CA 1
ATOM 588 C C . ALA A 1 74 ? -3.125 -35 -3.734 1 95.56 74 ALA A C 1
ATOM 590 O O . ALA A 1 74 ? -2.152 -34.25 -3.592 1 95.56 74 ALA A O 1
ATOM 591 N N . GLY A 1 75 ? -3.936 -35.281 -2.75 1 95.62 75 GLY A N 1
ATOM 592 C CA . GLY A 1 75 ? -3.658 -34.812 -1.396 1 95.62 75 GLY A CA 1
ATOM 593 C C . GLY A 1 75 ? -4.422 -33.562 -1.013 1 95.62 75 GLY A C 1
ATOM 594 O O . GLY A 1 75 ? -4.223 -33.031 0.075 1 95.62 75 GLY A O 1
ATOM 595 N N . ILE A 1 76 ? -5.234 -33.062 -1.903 1 96.62 76 ILE A N 1
ATOM 596 C CA . ILE A 1 76 ? -6.102 -31.938 -1.604 1 96.62 76 ILE A CA 1
ATOM 597 C C . ILE A 1 76 ? -7.496 -32.438 -1.239 1 96.62 76 ILE A C 1
ATOM 599 O O . ILE A 1 76 ? -8.422 -32.375 -2.055 1 96.62 76 ILE A O 1
ATOM 603 N N . GLU A 1 77 ? -7.621 -32.812 -0.077 1 95.81 77 GLU A N 1
ATOM 604 C CA . GLU A 1 77 ? -8.758 -33.625 0.378 1 95.81 77 GLU A CA 1
ATOM 605 C C . GLU A 1 77 ? -10 -32.75 0.564 1 95.81 77 GLU A C 1
ATOM 607 O O . GLU A 1 77 ? -11.125 -33.25 0.404 1 95.81 77 GLU A O 1
ATOM 612 N N . ARG A 1 78 ? -9.758 -31.562 0.963 1 96.62 78 ARG A N 1
ATOM 613 C CA . ARG A 1 78 ? -10.883 -30.688 1.267 1 96.62 78 ARG A CA 1
ATOM 614 C C . ARG A 1 78 ? -11.188 -29.766 0.09 1 96.62 78 ARG A C 1
ATOM 616 O O . ARG A 1 78 ? -10.977 -28.547 0.173 1 96.62 78 ARG A O 1
ATOM 623 N N . ILE A 1 79 ? -11.695 -30.359 -0.927 1 97.81 79 ILE A N 1
ATOM 624 C CA . ILE A 1 79 ? -12.055 -29.609 -2.127 1 97.81 79 ILE A CA 1
ATOM 625 C C . ILE A 1 79 ? -13.562 -29.656 -2.344 1 97.81 79 ILE A C 1
ATOM 627 O O . ILE A 1 79 ? -14.188 -30.703 -2.121 1 97.81 79 ILE A O 1
ATOM 631 N N . THR A 1 80 ? -14.117 -28.578 -2.652 1 97.56 80 THR A N 1
ATOM 632 C CA . THR A 1 80 ? -15.531 -28.453 -2.984 1 97.56 80 THR A CA 1
ATOM 633 C C . THR A 1 80 ? -15.711 -27.75 -4.324 1 97.56 80 THR A C 1
ATOM 635 O O . THR A 1 80 ? -15.133 -26.688 -4.562 1 97.56 80 THR A O 1
ATOM 638 N N . LEU A 1 81 ? -16.5 -28.344 -5.172 1 98.06 81 LEU A N 1
ATOM 639 C CA . LEU A 1 81 ? -16.812 -27.734 -6.461 1 98.06 81 LEU A CA 1
ATOM 640 C C . LEU A 1 81 ? -18.219 -27.172 -6.465 1 98.06 81 LEU A C 1
ATOM 642 O O . LEU A 1 81 ? -19.156 -27.797 -5.973 1 98.06 81 LEU A O 1
ATOM 646 N N . VAL A 1 82 ? -18.328 -25.938 -6.887 1 97.75 82 VAL A N 1
ATOM 647 C CA . VAL A 1 82 ? -19.609 -25.234 -6.965 1 97.75 82 VAL A CA 1
ATOM 648 C C . VAL A 1 82 ? -19.859 -24.781 -8.398 1 97.75 82 VAL A C 1
ATOM 650 O O . VAL A 1 82 ? -19.047 -24.078 -8.992 1 97.75 82 VAL A O 1
ATOM 653 N N . GLU A 1 83 ? -21.016 -25.172 -8.93 1 97.31 83 GLU A N 1
ATOM 654 C CA . GLU A 1 83 ? -21.359 -24.781 -10.289 1 97.31 83 GLU A CA 1
ATOM 655 C C . GLU A 1 83 ? -22.125 -23.469 -10.312 1 97.31 83 GLU A C 1
ATOM 657 O O . GLU A 1 83 ? -23.062 -23.281 -9.531 1 97.31 83 GLU A O 1
ATOM 662 N N . ARG A 1 84 ? -21.656 -22.594 -11.156 1 93.5 84 ARG A N 1
ATOM 663 C CA . ARG A 1 84 ? -22.344 -21.328 -11.398 1 93.5 84 ARG A CA 1
ATOM 664 C C . ARG A 1 84 ? -22.359 -20.984 -12.883 1 93.5 84 ARG A C 1
ATOM 666 O O . ARG A 1 84 ? -21.328 -21.094 -13.555 1 93.5 84 ARG A O 1
ATOM 673 N N . ASP A 1 85 ? -23.531 -20.484 -13.391 1 90.25 85 ASP A N 1
ATOM 674 C CA . ASP A 1 85 ? -23.688 -20.188 -14.805 1 90.25 85 ASP A CA 1
ATOM 675 C C . ASP A 1 85 ? -23.469 -18.703 -15.086 1 90.25 85 ASP A C 1
ATOM 677 O O . ASP A 1 85 ? -24.031 -18.141 -16.031 1 90.25 85 ASP A O 1
ATOM 681 N N . GLN A 1 86 ? -22.688 -18.047 -14.406 1 87.12 86 GLN A N 1
ATOM 682 C CA . GLN A 1 86 ? -22.375 -16.641 -14.594 1 87.12 86 GLN A CA 1
ATOM 683 C C . GLN A 1 86 ? -21.062 -16.469 -15.367 1 87.12 86 GLN A C 1
ATOM 685 O O . GLN A 1 86 ? -20.391 -17.453 -15.68 1 87.12 86 GLN A O 1
ATOM 690 N N . GLY A 1 87 ? -20.828 -15.156 -15.82 1 86.44 87 GLY A N 1
ATOM 691 C CA . GLY A 1 87 ? -19.562 -14.836 -16.453 1 86.44 87 GLY A CA 1
ATOM 692 C C . GLY A 1 87 ? -18.375 -14.938 -15.508 1 86.44 87 GLY A C 1
ATOM 693 O O . GLY A 1 87 ? -18.562 -15.078 -14.297 1 86.44 87 GLY A O 1
ATOM 694 N N . TRP A 1 88 ? -17.203 -14.875 -16.062 1 84.44 88 TRP A N 1
ATOM 695 C CA . TRP A 1 88 ? -15.984 -15.094 -15.297 1 84.44 88 TRP A CA 1
ATOM 696 C C . TRP A 1 88 ? -15.875 -14.094 -14.156 1 84.44 88 TRP A C 1
ATOM 698 O O . TRP A 1 88 ? -15.648 -14.477 -13 1 84.44 88 TRP A O 1
ATOM 708 N N . GLY A 1 89 ? -15.984 -12.797 -14.492 1 87.56 89 GLY A N 1
ATOM 709 C CA . GLY A 1 89 ? -15.898 -11.773 -13.453 1 87.56 89 GLY A CA 1
ATOM 710 C C . GLY A 1 89 ? -16.922 -11.969 -12.344 1 87.56 89 GLY A C 1
ATOM 711 O O . GLY A 1 89 ? -16.578 -11.836 -11.164 1 87.56 89 GLY A O 1
ATOM 712 N N . GLU A 1 90 ? -18.078 -12.375 -12.711 1 90 90 GLU A N 1
ATOM 713 C CA . GLU A 1 90 ? -19.156 -12.594 -11.742 1 90 90 GLU A CA 1
ATOM 714 C C . GLU A 1 90 ? -18.859 -13.812 -10.867 1 90 90 GLU A C 1
ATOM 716 O O . GLU A 1 90 ? -19.156 -13.805 -9.672 1 90 90 GLU A O 1
ATOM 721 N N . ARG A 1 91 ? -18.359 -14.844 -11.5 1 92.94 91 ARG A N 1
ATOM 722 C CA . ARG A 1 91 ? -18.016 -16.031 -10.719 1 92.94 91 ARG A CA 1
ATOM 723 C C . ARG A 1 91 ? -16.922 -15.711 -9.703 1 92.94 91 ARG A C 1
ATOM 725 O O . ARG A 1 91 ? -16.953 -16.219 -8.578 1 92.94 91 ARG A O 1
ATOM 732 N N . PHE A 1 92 ? -16.016 -14.875 -10.133 1 94.69 92 PHE A N 1
ATOM 733 C CA . PHE A 1 92 ? -14.945 -14.516 -9.211 1 94.69 92 PHE A CA 1
ATOM 734 C C . PHE A 1 92 ? -15.5 -13.719 -8.031 1 94.69 92 PHE A C 1
ATOM 736 O O . PHE A 1 92 ? -15.156 -14 -6.875 1 94.69 92 PHE A O 1
ATOM 743 N N . VAL A 1 93 ? -16.375 -12.781 -8.234 1 93.62 93 VAL A N 1
ATOM 744 C CA . VAL A 1 93 ? -16.953 -11.977 -7.168 1 93.62 93 VAL A CA 1
ATOM 745 C C . VAL A 1 93 ? -17.797 -12.859 -6.258 1 93.62 93 VAL A C 1
ATOM 747 O O . VAL A 1 93 ? -17.859 -12.641 -5.043 1 93.62 93 VAL A O 1
ATOM 750 N N . SER A 1 94 ? -18.438 -13.836 -6.883 1 94.38 94 SER A N 1
ATOM 751 C CA . SER A 1 94 ? -19.297 -14.719 -6.117 1 94.38 94 SER A CA 1
ATOM 752 C C . SER A 1 94 ? -18.516 -15.469 -5.047 1 94.38 94 SER A C 1
ATOM 754 O O . SER A 1 94 ? -19.109 -15.992 -4.094 1 94.38 94 SER A O 1
ATOM 756 N N . LEU A 1 95 ? -17.219 -15.539 -5.223 1 97.12 95 LEU A N 1
ATOM 757 C CA . LEU A 1 95 ? -16.375 -16.203 -4.23 1 97.12 95 LEU A CA 1
ATOM 758 C C . LEU A 1 95 ? -16.562 -15.562 -2.855 1 97.12 95 LEU A C 1
ATOM 760 O O . LEU A 1 95 ? -16.422 -16.234 -1.834 1 97.12 95 LEU A O 1
ATOM 764 N N . LEU A 1 96 ? -16.844 -14.25 -2.807 1 97.38 96 LEU A N 1
ATOM 765 C CA . LEU A 1 96 ? -17.062 -13.594 -1.526 1 97.38 96 LEU A CA 1
ATOM 766 C C . LEU A 1 96 ? -18.156 -14.305 -0.738 1 97.38 96 LEU A C 1
ATOM 768 O O . LEU A 1 96 ? -18 -14.586 0.453 1 97.38 96 LEU A O 1
ATOM 772 N N . GLY A 1 97 ? -19.219 -14.633 -1.41 1 97.06 97 GLY A N 1
ATOM 773 C CA . GLY A 1 97 ? -20.344 -15.297 -0.752 1 97.06 97 GLY A CA 1
ATOM 774 C C . GLY A 1 97 ? -20.109 -16.781 -0.564 1 97.06 97 GLY A C 1
ATOM 775 O O . GLY A 1 97 ? -20.391 -17.328 0.51 1 97.06 97 GLY A O 1
ATOM 776 N N . VAL A 1 98 ? -19.594 -17.484 -1.619 1 97.88 98 VAL A N 1
ATOM 777 C CA . VAL A 1 98 ? -19.422 -18.922 -1.614 1 97.88 98 VAL A CA 1
ATOM 778 C C . VAL A 1 98 ? -18.438 -19.328 -0.516 1 97.88 98 VAL A C 1
ATOM 780 O O . VAL A 1 98 ? -18.656 -20.297 0.203 1 97.88 98 VAL A O 1
ATOM 783 N N . LEU A 1 99 ? -17.344 -18.578 -0.341 1 98.62 99 LEU A N 1
ATOM 784 C CA . LEU A 1 99 ? -16.359 -18.875 0.69 1 98.62 99 LEU A CA 1
ATOM 785 C C . LEU A 1 99 ? -16.922 -18.609 2.08 1 98.62 99 LEU A C 1
ATOM 787 O O . LEU A 1 99 ? -16.734 -19.406 2.998 1 98.62 99 LEU A O 1
ATOM 791 N N . HIS A 1 100 ? -17.609 -17.484 2.225 1 98.38 100 HIS A N 1
ATOM 792 C CA . HIS A 1 100 ? -18.234 -17.203 3.508 1 98.38 100 HIS A CA 1
ATOM 793 C C . HIS A 1 100 ? -19.125 -18.359 3.961 1 98.38 100 HIS A C 1
ATOM 795 O O . HIS A 1 100 ? -19.031 -18.797 5.109 1 98.38 100 HIS A O 1
ATOM 801 N N . ASP A 1 101 ? -19.938 -18.812 3.053 1 97.94 101 ASP A N 1
ATOM 802 C CA . ASP A 1 101 ? -20.938 -19.828 3.373 1 97.94 101 ASP A CA 1
ATOM 803 C C . ASP A 1 101 ? -20.266 -21.156 3.74 1 97.94 101 ASP A C 1
ATOM 805 O O . ASP A 1 101 ? -20.922 -22.047 4.289 1 97.94 101 ASP A O 1
ATOM 809 N N . ARG A 1 102 ? -18.984 -21.297 3.506 1 97.44 102 ARG A N 1
ATOM 810 C CA . ARG A 1 102 ? -18.297 -22.562 3.734 1 97.44 102 ARG A CA 1
ATOM 811 C C . ARG A 1 102 ? -17.188 -22.391 4.77 1 97.44 102 ARG A C 1
ATOM 813 O O . ARG A 1 102 ? -16.391 -23.312 4.984 1 97.44 102 ARG A O 1
ATOM 820 N N . MET A 1 103 ? -17.141 -21.25 5.285 1 95.81 103 MET A N 1
ATOM 821 C CA . MET A 1 103 ? -16.125 -20.984 6.289 1 95.81 103 MET A CA 1
ATOM 822 C C . MET A 1 103 ? -16.422 -21.719 7.586 1 95.81 103 MET A C 1
ATOM 824 O O . MET A 1 103 ? -17.469 -21.5 8.203 1 95.81 103 MET A O 1
ATOM 828 N N . GLU A 1 104 ? -15.594 -22.578 7.945 1 96.69 104 GLU A N 1
ATOM 829 C CA . GLU A 1 104 ? -15.672 -23.25 9.242 1 96.69 104 GLU A CA 1
ATOM 830 C C . GLU A 1 104 ? -15.203 -22.328 10.367 1 96.69 104 GLU A C 1
ATOM 832 O O . GLU A 1 104 ? -14.547 -21.312 10.117 1 96.69 104 GLU A O 1
ATOM 837 N N . PRO A 1 105 ? -15.461 -22.641 11.609 1 96.81 105 PRO A N 1
ATOM 838 C CA . PRO A 1 105 ? -15.219 -21.75 12.734 1 96.81 105 PRO A CA 1
ATOM 839 C C . PRO A 1 105 ? -13.742 -21.391 12.898 1 96.81 105 PRO A C 1
ATOM 841 O O . PRO A 1 105 ? -13.406 -20.297 13.344 1 96.81 105 PRO A O 1
ATOM 844 N N . GLN A 1 106 ? -12.906 -22.266 12.523 1 97.06 106 GLN A N 1
ATOM 845 C CA . GLN A 1 106 ? -11.492 -22.031 12.797 1 97.06 106 GLN A CA 1
ATOM 846 C C . GLN A 1 106 ? -10.859 -21.172 11.703 1 97.06 106 GLN A C 1
ATOM 848 O O . GLN A 1 106 ? -9.734 -20.688 11.859 1 97.06 106 GLN A O 1
ATOM 853 N N . VAL A 1 107 ? -11.539 -21.016 10.57 1 98.19 107 VAL A N 1
ATOM 854 C CA . VAL A 1 107 ? -10.977 -20.297 9.438 1 98.19 107 VAL A CA 1
ATOM 855 C C . VAL A 1 107 ? -10.875 -18.812 9.766 1 98.19 107 VAL A C 1
ATOM 857 O O . VAL A 1 107 ? -11.828 -18.203 10.258 1 98.19 107 VAL A O 1
ATOM 860 N N . GLU A 1 108 ? -9.711 -18.266 9.492 1 98.69 108 GLU A N 1
ATOM 861 C CA . GLU A 1 108 ? -9.43 -16.859 9.789 1 98.69 108 GLU A CA 1
ATOM 862 C C . GLU A 1 108 ? -9.32 -16.031 8.516 1 98.69 108 GLU A C 1
ATOM 864 O O . GLU A 1 108 ? -9.586 -14.836 8.516 1 98.69 108 GLU A O 1
ATOM 869 N N . TRP A 1 109 ? -8.906 -16.688 7.453 1 98.81 109 TRP A N 1
ATOM 870 C CA . TRP A 1 109 ? -8.609 -15.961 6.219 1 98.81 109 TRP A CA 1
ATOM 871 C C . TRP A 1 109 ? -9.25 -16.656 5.02 1 98.81 109 TRP A C 1
ATOM 873 O O . TRP A 1 109 ? -9.164 -17.875 4.879 1 98.81 109 TRP A O 1
ATOM 883 N N . ALA A 1 110 ? -9.891 -15.906 4.172 1 98.88 110 ALA A N 1
ATOM 884 C CA . ALA A 1 110 ? -10.297 -16.344 2.838 1 98.88 110 ALA A CA 1
ATOM 885 C C . ALA A 1 110 ? -9.359 -15.789 1.772 1 98.88 110 ALA A C 1
ATOM 887 O O . ALA A 1 110 ? -8.992 -14.609 1.804 1 98.88 110 ALA A O 1
ATOM 888 N N . VAL A 1 111 ? -8.984 -16.625 0.93 1 98.88 111 VAL A N 1
ATOM 889 C CA . VAL A 1 111 ? -8.086 -16.234 -0.148 1 98.88 111 VAL A CA 1
ATOM 890 C C . VAL A 1 111 ? -8.789 -16.391 -1.493 1 98.88 111 VAL A C 1
ATOM 892 O O . VAL A 1 111 ? -9.211 -17.484 -1.855 1 98.88 111 VAL A O 1
ATOM 895 N N . LEU A 1 112 ? -9.031 -15.32 -2.191 1 98.75 112 LEU A N 1
ATOM 896 C CA . LEU A 1 112 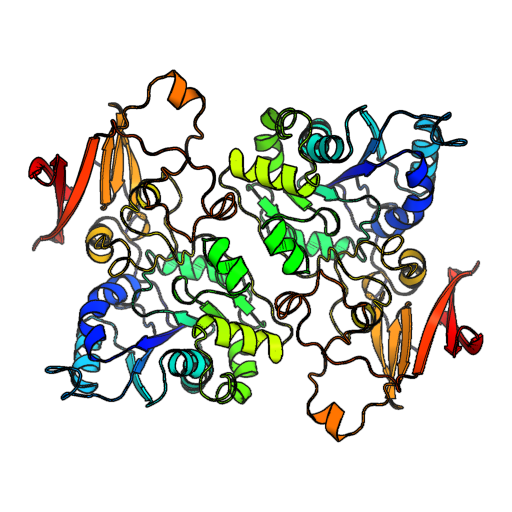? -9.469 -15.352 -3.582 1 98.75 112 LEU A CA 1
ATOM 897 C C . LEU A 1 112 ? -8.281 -15.305 -4.535 1 98.75 112 LEU A C 1
ATOM 899 O O . LEU A 1 112 ? -7.418 -14.438 -4.41 1 98.75 112 LEU A O 1
ATOM 903 N N . MET A 1 113 ? -8.219 -16.219 -5.43 1 97.81 113 MET A N 1
ATOM 904 C CA . MET A 1 113 ? -7.039 -16.281 -6.285 1 97.81 113 MET A CA 1
ATOM 905 C C . MET A 1 113 ? -7.398 -16.812 -7.668 1 97.81 113 MET A C 1
ATOM 907 O O . MET A 1 113 ? -8.492 -17.359 -7.863 1 97.81 113 MET A O 1
ATOM 911 N N . ASP A 1 114 ? -6.547 -16.609 -8.609 1 96.5 114 ASP A N 1
ATOM 912 C CA . ASP A 1 114 ? -6.691 -17.188 -9.938 1 96.5 114 ASP A CA 1
ATOM 913 C C . ASP A 1 114 ? -6.227 -18.641 -9.953 1 96.5 114 ASP A C 1
ATOM 915 O O . ASP A 1 114 ? -5.5 -19.078 -9.055 1 96.5 114 ASP A O 1
ATOM 919 N N . ASP A 1 115 ? -6.66 -19.391 -10.945 1 94.94 115 ASP A N 1
ATOM 920 C CA . ASP A 1 115 ? -6.363 -20.828 -10.969 1 94.94 115 ASP A CA 1
ATOM 921 C C . ASP A 1 115 ? -4.906 -21.078 -11.344 1 94.94 115 ASP A C 1
ATOM 923 O O . ASP A 1 115 ? -4.398 -22.188 -11.18 1 94.94 115 ASP A O 1
ATOM 927 N N . ASP A 1 116 ? -4.191 -20 -11.812 1 94.5 116 ASP A N 1
ATOM 928 C CA . ASP A 1 116 ? -2.766 -20.172 -12.078 1 94.5 116 ASP A CA 1
ATOM 929 C C . ASP A 1 116 ? -1.928 -19.328 -11.117 1 94.5 116 ASP A C 1
ATOM 931 O O . ASP A 1 116 ? -0.781 -19 -11.422 1 94.5 116 ASP A O 1
ATOM 935 N N . THR A 1 117 ? -2.51 -18.891 -10.016 1 97.12 117 THR A N 1
ATOM 936 C CA . THR A 1 117 ? -1.725 -18.359 -8.914 1 97.12 117 THR A CA 1
ATOM 937 C C . THR A 1 117 ? -0.875 -19.453 -8.273 1 97.12 117 THR A C 1
ATOM 939 O O . THR A 1 117 ? -1.392 -20.516 -7.898 1 97.12 117 THR A O 1
ATOM 942 N N . PHE A 1 118 ? 0.421 -19.266 -8.203 1 97.94 118 PHE A N 1
ATOM 943 C CA . PHE A 1 118 ? 1.341 -20.25 -7.633 1 97.94 118 PHE A CA 1
ATOM 944 C C . PHE A 1 118 ? 1.984 -19.703 -6.363 1 97.94 118 PHE A C 1
ATOM 946 O O . PHE A 1 118 ? 2.742 -18.734 -6.41 1 97.94 118 PHE A O 1
ATOM 953 N N . PHE A 1 119 ? 1.647 -20.266 -5.215 1 97.94 119 PHE A N 1
ATOM 954 C CA . PHE A 1 119 ? 2.363 -19.969 -3.984 1 97.94 119 PHE A CA 1
ATOM 955 C C . PHE A 1 119 ? 3.611 -20.828 -3.854 1 97.94 119 PHE A C 1
ATOM 957 O O . PHE A 1 119 ? 3.521 -22.062 -3.814 1 97.94 119 PHE A O 1
ATOM 964 N N . LEU A 1 120 ? 4.77 -20.219 -3.719 1 97.69 120 LEU A N 1
ATOM 965 C CA . LEU A 1 120 ? 6.02 -20.969 -3.66 1 97.69 120 LEU A CA 1
ATOM 966 C C . LEU A 1 120 ? 6.188 -21.641 -2.303 1 97.69 120 LEU A C 1
ATOM 968 O O . LEU A 1 120 ? 6.695 -22.766 -2.219 1 97.69 120 LEU A O 1
ATOM 972 N N . ASP A 1 121 ? 5.754 -21 -1.281 1 96.5 121 ASP A N 1
ATOM 973 C CA . ASP A 1 121 ? 5.852 -21.5 0.084 1 96.5 121 ASP A CA 1
ATOM 974 C C . ASP A 1 121 ? 4.695 -21 0.943 1 96.5 121 ASP A C 1
ATOM 976 O O . ASP A 1 121 ? 4.691 -19.844 1.372 1 96.5 121 ASP A O 1
ATOM 980 N N . LEU A 1 122 ? 3.787 -21.906 1.283 1 97 122 LEU A N 1
ATOM 981 C CA . LEU A 1 122 ? 2.604 -21.516 2.045 1 97 122 LEU A CA 1
ATOM 982 C C . LEU A 1 122 ? 2.982 -21.078 3.457 1 97 122 LEU A C 1
ATOM 984 O O . LEU A 1 122 ? 2.295 -20.25 4.059 1 97 122 LEU A O 1
ATOM 988 N N . ASP A 1 123 ? 4.105 -21.609 3.984 1 96.62 123 ASP A N 1
ATOM 989 C CA . ASP A 1 123 ? 4.582 -21.141 5.281 1 96.62 123 ASP A CA 1
ATOM 990 C C . ASP A 1 123 ? 4.918 -19.656 5.23 1 96.62 123 ASP A C 1
ATOM 992 O O . ASP A 1 123 ? 4.629 -18.906 6.176 1 96.62 123 ASP A O 1
ATOM 996 N N . ALA A 1 124 ? 5.531 -19.266 4.168 1 96.94 124 ALA A N 1
ATOM 997 C CA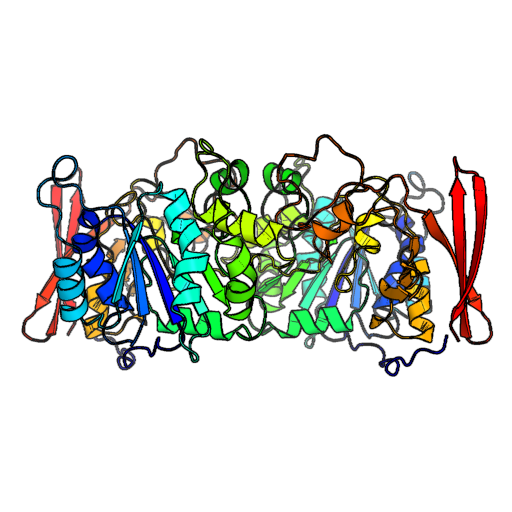 . ALA A 1 124 ? 5.891 -17.859 4.016 1 96.94 124 ALA A CA 1
ATOM 998 C C . ALA A 1 124 ? 4.645 -16.984 3.883 1 96.94 124 ALA A C 1
ATOM 1000 O O . ALA A 1 124 ? 4.598 -15.875 4.422 1 96.94 124 ALA A O 1
ATOM 1001 N N . VAL A 1 125 ? 3.652 -17.484 3.186 1 98.06 125 VAL A N 1
ATOM 1002 C CA . VAL A 1 125 ? 2.391 -16.766 3.043 1 98.06 125 VAL A CA 1
ATOM 1003 C C . VAL A 1 125 ? 1.726 -16.609 4.41 1 98.06 125 VAL A C 1
ATOM 1005 O O . VAL A 1 125 ? 1.239 -15.531 4.754 1 98.06 125 VAL A O 1
ATOM 1008 N N . GLN A 1 126 ? 1.725 -17.672 5.164 1 97.69 126 GLN A N 1
ATOM 1009 C CA . GLN A 1 126 ? 1.134 -17.625 6.496 1 97.69 126 GLN A CA 1
ATOM 1010 C C . GLN A 1 126 ? 1.907 -16.688 7.41 1 97.69 126 GLN A C 1
ATOM 1012 O O . GLN A 1 126 ? 1.315 -16 8.242 1 97.69 126 GLN A O 1
ATOM 1017 N N . ALA A 1 127 ? 3.205 -16.719 7.273 1 96.88 127 ALA A N 1
ATOM 1018 C CA . ALA A 1 127 ? 4.016 -15.773 8.047 1 96.88 127 ALA A CA 1
ATOM 1019 C C . ALA A 1 127 ? 3.658 -14.336 7.711 1 96.88 127 ALA A C 1
ATOM 1021 O O . ALA A 1 127 ? 3.582 -13.484 8.602 1 96.88 127 ALA A O 1
ATOM 1022 N N . MET A 1 128 ? 3.449 -14.016 6.477 1 97.44 128 MET A N 1
ATOM 1023 C CA . MET A 1 128 ? 3.008 -12.688 6.055 1 97.44 128 MET A CA 1
ATOM 1024 C C . MET A 1 128 ? 1.689 -12.312 6.727 1 97.44 128 MET A C 1
ATOM 1026 O O . MET A 1 128 ? 1.552 -11.219 7.266 1 97.44 128 MET A O 1
ATOM 1030 N N . LEU A 1 129 ? 0.748 -13.195 6.777 1 98.12 129 LEU A N 1
ATOM 1031 C CA . LEU A 1 129 ? -0.575 -12.922 7.328 1 98.12 129 LEU A CA 1
ATOM 1032 C C . LEU A 1 129 ? -0.515 -12.797 8.844 1 98.12 129 LEU A C 1
ATOM 1034 O O . LEU A 1 129 ? -1.381 -12.164 9.453 1 98.12 129 LEU A O 1
ATOM 1038 N N . ALA A 1 130 ? 0.48 -13.406 9.445 1 96.94 130 ALA A N 1
ATOM 1039 C CA . ALA A 1 130 ? 0.622 -13.383 10.898 1 96.94 130 ALA A CA 1
ATOM 1040 C C . ALA A 1 130 ? 0.882 -11.969 11.398 1 96.94 130 ALA A C 1
ATOM 1042 O O . ALA A 1 130 ? 0.761 -11.688 12.594 1 96.94 130 ALA A O 1
ATOM 1043 N N . LYS A 1 131 ? 1.228 -11.062 10.508 1 94.56 131 LYS A N 1
ATOM 1044 C CA . LYS A 1 131 ? 1.43 -9.664 10.852 1 94.56 131 LYS A CA 1
ATOM 1045 C C . LYS A 1 131 ? 0.123 -9.008 11.297 1 94.56 131 LYS A C 1
ATOM 1047 O O . LYS A 1 131 ? 0.134 -7.945 11.922 1 94.56 131 LYS A O 1
ATOM 1052 N N . TYR A 1 132 ? -0.993 -9.633 10.938 1 96.94 132 TYR A N 1
ATOM 1053 C CA . TYR A 1 132 ? -2.293 -9 11.102 1 96.94 132 TYR A CA 1
ATOM 1054 C C . TYR A 1 132 ? -3.148 -9.758 12.109 1 96.94 132 TYR A C 1
ATOM 1056 O O . TYR A 1 132 ? -3.137 -10.992 12.141 1 96.94 132 TYR A O 1
ATOM 1064 N N . ASN A 1 133 ? -3.82 -9.023 12.945 1 97.44 133 ASN A N 1
ATOM 1065 C CA . ASN A 1 133 ? -4.852 -9.625 13.789 1 97.44 133 ASN A CA 1
ATOM 1066 C C . ASN A 1 133 ? -6.074 -10.039 12.977 1 97.44 133 ASN A C 1
ATOM 1068 O O . ASN A 1 133 ? -6.828 -9.18 12.5 1 97.44 133 ASN A O 1
ATOM 1072 N N . PRO A 1 134 ? -6.301 -11.312 12.859 1 98 134 PRO A N 1
ATOM 1073 C CA . PRO A 1 134 ? -7.344 -11.773 11.938 1 98 134 PRO A CA 1
ATOM 1074 C C . PRO A 1 134 ? -8.75 -11.438 12.422 1 98 134 PRO A C 1
ATOM 1076 O O . PRO A 1 134 ? -9.727 -11.641 11.695 1 98 134 PRO A O 1
ATOM 1079 N N . SER A 1 135 ? -8.953 -10.914 13.594 1 98.06 135 SER A N 1
ATOM 1080 C CA . SER A 1 135 ? -10.266 -10.547 14.109 1 98.06 135 SER A CA 1
ATOM 1081 C C . SER A 1 135 ? -10.672 -9.148 13.648 1 98.06 135 SER A C 1
ATOM 1083 O O . SER A 1 135 ? -11.75 -8.656 13.992 1 98.06 135 SER A O 1
ATOM 1085 N N . GLN A 1 136 ? -9.797 -8.523 12.992 1 97.94 136 GLN A N 1
ATOM 1086 C CA . GLN A 1 136 ? -10.07 -7.199 12.445 1 97.94 136 GLN A CA 1
ATOM 1087 C C . GLN A 1 136 ? -10.406 -7.27 10.961 1 97.94 136 GLN A C 1
ATOM 1089 O O . GLN A 1 136 ? -10.281 -8.328 10.336 1 97.94 136 GLN A O 1
ATOM 1094 N N . LEU A 1 137 ? -10.914 -6.148 10.43 1 98.38 137 LEU A N 1
ATOM 1095 C CA . LEU A 1 137 ? -11.25 -6.074 9.008 1 98.38 137 LEU A CA 1
ATOM 1096 C C . LEU A 1 137 ? -10 -5.859 8.164 1 98.38 137 LEU A C 1
ATOM 1098 O O . LEU A 1 137 ? -9.422 -4.77 8.172 1 98.38 137 LEU A O 1
ATOM 1102 N N . TRP A 1 138 ? -9.594 -6.93 7.473 1 98.62 138 TRP A N 1
ATOM 1103 C CA . TRP A 1 138 ? -8.398 -6.805 6.652 1 98.62 138 TRP A CA 1
ATOM 1104 C C . TRP A 1 138 ? -8.688 -7.16 5.199 1 98.62 138 TRP A C 1
ATOM 1106 O O . TRP A 1 138 ? -9.383 -8.141 4.922 1 98.62 138 TRP A O 1
ATOM 1116 N N . TYR A 1 139 ? -8.289 -6.391 4.309 1 98.75 139 TYR A N 1
ATOM 1117 C CA . TYR A 1 139 ? -8.172 -6.566 2.863 1 98.75 139 TYR A CA 1
ATOM 1118 C C . TYR A 1 139 ? -6.715 -6.469 2.422 1 98.75 139 TYR A C 1
ATOM 1120 O O . TYR A 1 139 ? -6.18 -5.371 2.277 1 98.75 139 TYR A O 1
ATOM 1128 N N . VAL A 1 140 ? -6.008 -7.645 2.244 1 98.75 140 VAL A N 1
ATOM 1129 C CA . VAL A 1 140 ? -4.562 -7.715 2.043 1 98.75 140 VAL A CA 1
ATOM 1130 C C . VAL A 1 140 ? -4.262 -8.25 0.646 1 98.75 140 VAL A C 1
ATOM 1132 O O . VAL A 1 140 ? -4.938 -9.164 0.167 1 98.75 140 VAL A O 1
ATOM 1135 N N . GLY A 1 141 ? -3.342 -7.723 -0.022 1 98.62 141 GLY A N 1
ATOM 1136 C CA . GLY A 1 141 ? -2.945 -8.188 -1.341 1 98.62 141 GLY A CA 1
ATOM 1137 C C . GLY A 1 141 ? -1.901 -7.305 -1.999 1 98.62 141 GLY A C 1
ATOM 1138 O O . GLY A 1 141 ? -1.122 -6.641 -1.313 1 98.62 141 GLY A O 1
ATOM 1139 N N . ALA A 1 142 ? -1.795 -7.418 -3.287 1 98.31 142 ALA A N 1
ATOM 1140 C CA . ALA A 1 142 ? -0.843 -6.629 -4.066 1 98.31 142 ALA A CA 1
ATOM 1141 C C . ALA A 1 142 ? -1.526 -5.957 -5.254 1 98.31 142 ALA A C 1
ATOM 1143 O O . ALA A 1 142 ? -2.512 -6.477 -5.785 1 98.31 142 ALA A O 1
ATOM 1144 N N . LEU A 1 143 ? -0.995 -4.844 -5.605 1 97.56 143 LEU A N 1
ATOM 1145 C CA . LEU A 1 143 ? -1.361 -4.211 -6.867 1 97.56 143 LEU A CA 1
ATOM 1146 C C . LEU A 1 143 ? -0.704 -4.922 -8.047 1 97.56 143 LEU A C 1
ATOM 1148 O O . LEU A 1 143 ? 0.215 -5.723 -7.855 1 97.56 143 LEU A O 1
ATOM 1152 N N . SER A 1 144 ? -1.263 -4.566 -9.234 1 96.62 144 SER A N 1
ATOM 1153 C CA . SER A 1 144 ? -0.483 -4.953 -10.406 1 96.62 144 SER A CA 1
ATOM 1154 C C . SER A 1 144 ? 0.95 -4.441 -10.305 1 96.62 144 SER A C 1
ATOM 1156 O O . SER A 1 144 ? 1.185 -3.324 -9.836 1 96.62 144 SER A O 1
ATOM 1158 N N . ASP A 1 145 ? 1.907 -5.238 -10.781 1 96.88 145 ASP A N 1
ATOM 1159 C CA . ASP A 1 145 ? 3.299 -4.797 -10.797 1 96.88 145 ASP A CA 1
ATOM 1160 C C . ASP A 1 145 ? 3.535 -3.77 -11.898 1 96.88 145 ASP A C 1
ATOM 1162 O O . ASP A 1 145 ? 4.605 -3.156 -11.969 1 96.88 145 ASP A O 1
ATOM 1166 N N . ASN A 1 146 ? 2.512 -3.611 -12.734 1 96.19 146 ASN A N 1
ATOM 1167 C CA . ASN A 1 146 ? 2.586 -2.717 -13.883 1 96.19 146 ASN A CA 1
ATOM 1168 C C . ASN A 1 146 ? 1.766 -1.45 -13.664 1 96.19 146 ASN A C 1
ATOM 1170 O O . ASN A 1 146 ? 0.535 -1.501 -13.617 1 96.19 146 ASN A O 1
ATOM 1174 N N . LYS A 1 147 ? 2.463 -0.304 -13.656 1 96.44 147 LYS A N 1
ATOM 1175 C CA . LYS A 1 147 ? 1.796 0.969 -13.391 1 96.44 147 LYS A CA 1
ATOM 1176 C C . LYS A 1 147 ? 0.726 1.254 -14.445 1 96.44 147 LYS A C 1
ATOM 1178 O O . LYS A 1 147 ? -0.304 1.858 -14.141 1 96.44 147 LYS A O 1
ATOM 1183 N N . TRP A 1 148 ? 0.971 0.867 -15.711 1 96 148 TRP A N 1
ATOM 1184 C CA . TRP A 1 148 ? -0.026 1.055 -16.75 1 96 148 TRP A CA 1
ATOM 1185 C C . TRP A 1 148 ? -1.354 0.414 -16.375 1 96 148 TRP A C 1
ATOM 1187 O O . TRP A 1 148 ? -2.416 1.01 -16.562 1 96 148 TRP A O 1
ATOM 1197 N N . ASN A 1 149 ? -1.251 -0.788 -15.828 1 94.81 149 ASN A N 1
ATOM 1198 C CA . ASN A 1 149 ? -2.459 -1.487 -15.398 1 94.81 149 ASN A CA 1
ATOM 1199 C C . ASN A 1 149 ? -3.139 -0.769 -14.234 1 94.81 149 ASN A C 1
ATOM 1201 O O . ASN A 1 149 ? -4.367 -0.772 -14.133 1 94.81 149 ASN A O 1
ATOM 1205 N N . ILE A 1 150 ? -2.4 -0.199 -13.336 1 95.38 150 ILE A N 1
ATOM 1206 C CA . ILE A 1 150 ? -2.953 0.57 -12.227 1 95.38 150 ILE A CA 1
ATOM 1207 C C . ILE A 1 150 ? -3.664 1.811 -12.766 1 95.38 150 ILE A C 1
ATOM 1209 O O . ILE A 1 150 ? -4.793 2.107 -12.359 1 95.38 150 ILE A O 1
ATOM 1213 N N . ASN A 1 151 ? -2.98 2.52 -13.688 1 95.25 151 ASN A N 1
ATOM 1214 C CA . ASN A 1 151 ? -3.547 3.734 -14.266 1 95.25 151 ASN A CA 1
ATOM 1215 C C . ASN A 1 151 ? -4.883 3.457 -14.945 1 95.25 151 ASN A C 1
ATOM 1217 O O . ASN A 1 151 ? -5.809 4.27 -14.859 1 95.25 151 ASN A O 1
ATOM 1221 N N . ASN A 1 152 ? -5.008 2.346 -15.586 1 92.25 152 ASN A N 1
ATOM 1222 C CA . ASN A 1 152 ? -6.176 2.064 -16.406 1 92.25 152 ASN A CA 1
ATOM 1223 C C . ASN A 1 152 ? -7.18 1.182 -15.68 1 92.25 152 ASN A C 1
ATOM 1225 O O . ASN A 1 152 ? -8.289 0.953 -16.172 1 92.25 152 ASN A O 1
ATOM 1229 N N . GLY A 1 153 ? -6.883 0.695 -14.711 1 89.69 153 GLY A N 1
ATOM 1230 C CA . GLY A 1 153 ? -7.789 -0.116 -13.914 1 89.69 153 GLY A CA 1
ATOM 1231 C C . GLY A 1 153 ? -8.156 0.524 -12.594 1 89.69 153 GLY A C 1
ATOM 1232 O O . GLY A 1 153 ? -9.086 1.325 -12.516 1 89.69 153 GLY A O 1
ATOM 1233 N N . GLY A 1 154 ? -7.168 0.494 -11.57 1 90.5 154 GLY A N 1
ATOM 1234 C CA . GLY A 1 154 ? -7.391 1.031 -10.242 1 90.5 154 GLY A CA 1
ATOM 1235 C C . GLY A 1 154 ? -6.477 0.426 -9.188 1 90.5 154 GLY A C 1
ATOM 1236 O O . GLY A 1 154 ? -5.641 -0.425 -9.508 1 90.5 154 GLY A O 1
ATOM 1237 N N . LEU A 1 155 ? -6.66 0.938 -8.031 1 95 155 LEU A N 1
ATOM 1238 C CA . LEU A 1 155 ? -5.863 0.461 -6.906 1 95 155 LEU A CA 1
ATOM 1239 C C . LEU A 1 155 ? -6.621 -0.595 -6.109 1 95 155 LEU A C 1
ATOM 1241 O O . LEU A 1 155 ? -7.254 -0.281 -5.098 1 95 155 LEU A O 1
ATOM 1245 N N . TYR A 1 156 ? -6.547 -1.825 -6.578 1 96.12 156 TYR A N 1
ATOM 1246 C CA . TYR A 1 156 ? -7.18 -2.988 -5.969 1 96.12 156 TYR A CA 1
ATOM 1247 C C . TYR A 1 156 ? -6.215 -4.168 -5.914 1 96.12 156 TYR A C 1
ATOM 1249 O O . TYR A 1 156 ? -5.246 -4.223 -6.676 1 96.12 156 TYR A O 1
ATOM 1257 N N . ALA A 1 157 ? -6.5 -5.082 -5 1 98.06 157 ALA A N 1
ATOM 1258 C CA . ALA A 1 157 ? -5.707 -6.305 -4.969 1 98.06 157 ALA A CA 1
ATOM 1259 C C . ALA A 1 157 ? -5.984 -7.176 -6.191 1 98.06 157 ALA A C 1
ATOM 1261 O O . ALA A 1 157 ? -7.141 -7.402 -6.547 1 98.06 157 ALA A O 1
ATOM 1262 N N . VAL A 1 158 ? -4.945 -7.641 -6.77 1 97.5 158 VAL A N 1
ATOM 1263 C CA . VAL A 1 158 ? -5.113 -8.453 -7.969 1 97.5 158 VAL A CA 1
ATOM 1264 C C . VAL A 1 158 ? -5.238 -9.922 -7.582 1 97.5 158 VAL A C 1
ATOM 1266 O O . VAL A 1 158 ? -4.559 -10.391 -6.664 1 97.5 158 VAL A O 1
ATOM 1269 N N . GLY A 1 159 ? -6.062 -10.609 -8.312 1 95.62 159 GLY A N 1
ATOM 1270 C CA . GLY A 1 159 ? -6.34 -12 -8.008 1 95.62 159 GLY A CA 1
ATOM 1271 C C . GLY A 1 159 ? -5.152 -12.914 -8.258 1 95.62 159 GLY A C 1
ATOM 1272 O O . GLY A 1 159 ? -4.969 -13.906 -7.551 1 95.62 159 GLY A O 1
ATOM 1273 N N . GLY A 1 160 ? -4.418 -12.578 -9.227 1 96.06 160 GLY A N 1
ATOM 1274 C CA . GLY A 1 160 ? -3.279 -13.406 -9.586 1 96.06 160 GLY A CA 1
ATOM 1275 C C . GLY A 1 160 ? -2.211 -13.461 -8.516 1 96.06 160 GLY A C 1
ATOM 1276 O O . GLY A 1 160 ? -1.438 -14.414 -8.445 1 96.06 160 GLY A O 1
ATOM 1277 N N . ALA A 1 161 ? -2.178 -12.414 -7.703 1 97.94 161 ALA A N 1
ATOM 1278 C CA . ALA A 1 161 ? -1.213 -12.367 -6.605 1 97.94 161 ALA A CA 1
ATOM 1279 C C . ALA A 1 161 ? -1.786 -13 -5.34 1 97.94 161 ALA A C 1
ATOM 1281 O O . ALA A 1 161 ? -1.048 -13.305 -4.398 1 97.94 161 ALA A O 1
ATOM 1282 N N . GLY A 1 162 ? -3.123 -13.211 -5.355 1 98.56 162 GLY A N 1
ATOM 1283 C CA . GLY A 1 162 ? -3.832 -13.602 -4.145 1 98.56 162 GLY A CA 1
ATOM 1284 C C . GLY A 1 162 ? -4.438 -12.422 -3.406 1 98.56 162 GLY A C 1
ATOM 1285 O O . GLY A 1 162 ? -3.758 -11.43 -3.148 1 98.56 162 GLY A O 1
ATOM 1286 N N . ILE A 1 163 ? -5.727 -12.523 -3.193 1 98.88 163 ILE A N 1
ATOM 1287 C CA . ILE A 1 163 ? -6.457 -11.555 -2.385 1 98.88 163 ILE A CA 1
ATOM 1288 C C . ILE A 1 163 ? -6.812 -12.172 -1.034 1 98.88 163 ILE A C 1
ATOM 1290 O O . ILE A 1 163 ? -7.527 -13.18 -0.973 1 98.88 163 ILE A O 1
ATOM 1294 N N . PHE A 1 164 ? -6.367 -11.609 0.03 1 98.94 164 PHE A N 1
ATOM 1295 C CA . PHE A 1 164 ? -6.566 -12.164 1.363 1 98.94 164 PHE A CA 1
ATOM 1296 C C . PHE A 1 164 ? -7.57 -11.336 2.152 1 98.94 164 PHE A C 1
ATOM 1298 O O . PHE A 1 164 ? -7.344 -10.148 2.395 1 98.94 164 PHE A O 1
ATOM 1305 N N . ILE A 1 165 ? -8.625 -11.953 2.529 1 98.88 165 ILE A N 1
ATOM 1306 C CA . ILE A 1 165 ? -9.711 -11.289 3.23 1 98.88 165 ILE A CA 1
ATOM 1307 C C . ILE A 1 165 ? -9.906 -11.922 4.605 1 98.88 165 ILE A C 1
ATOM 1309 O O . ILE A 1 165 ? -10.086 -13.141 4.719 1 98.88 165 ILE A O 1
ATOM 1313 N N . SER A 1 166 ? -9.852 -11.141 5.648 1 98.88 166 SER A N 1
ATOM 1314 C CA . SER A 1 166 ? -10.078 -11.672 6.992 1 98.88 166 SER A CA 1
ATOM 1315 C C . SER A 1 166 ? -11.523 -12.109 7.18 1 98.88 166 SER A C 1
ATOM 1317 O O . SER A 1 166 ? -12.414 -11.656 6.457 1 98.88 166 SER A O 1
ATOM 1319 N N . ARG A 1 167 ? -11.766 -12.93 8.109 1 98.62 167 ARG A N 1
ATOM 1320 C CA . ARG A 1 167 ? -13.094 -13.461 8.375 1 98.62 167 ARG A CA 1
ATOM 1321 C C . ARG A 1 167 ? -14.094 -12.336 8.633 1 98.62 167 ARG A C 1
ATOM 1323 O O . ARG A 1 167 ? -15.156 -12.289 8.016 1 98.62 167 ARG A O 1
ATOM 1330 N N . PRO A 1 168 ? -13.773 -11.359 9.523 1 98.75 168 PRO A N 1
ATOM 1331 C CA . PRO A 1 168 ? -14.758 -10.305 9.758 1 98.75 168 PRO A CA 1
ATOM 1332 C C . PRO A 1 168 ? -15.109 -9.523 8.492 1 98.75 168 PRO A C 1
ATOM 1334 O O . PRO A 1 168 ? -16.266 -9.125 8.305 1 98.75 168 PRO A O 1
ATOM 1337 N N . LEU A 1 169 ? -14.102 -9.281 7.672 1 98.75 169 LEU A N 1
ATOM 1338 C CA . LEU A 1 169 ? -14.414 -8.562 6.438 1 98.75 169 LEU A CA 1
ATOM 1339 C C . LEU A 1 169 ? -15.289 -9.414 5.527 1 98.75 169 LEU A C 1
ATOM 1341 O O . LEU A 1 169 ? -16.219 -8.898 4.906 1 98.75 169 LEU A O 1
ATOM 1345 N N . LEU A 1 170 ? -14.961 -10.672 5.41 1 98.75 170 LEU A N 1
ATOM 1346 C CA . LEU A 1 170 ? -15.781 -11.555 4.586 1 98.75 170 LEU A CA 1
ATOM 1347 C C . LEU A 1 170 ? -17.219 -11.586 5.094 1 98.75 170 LEU A C 1
ATOM 1349 O O . LEU A 1 170 ? -18.156 -11.539 4.301 1 98.75 170 LEU A O 1
ATOM 1353 N N . GLU A 1 171 ? -17.391 -11.68 6.344 1 98.5 171 GLU A N 1
ATOM 1354 C CA . GLU A 1 171 ? -18.703 -11.656 6.961 1 98.5 171 GLU A CA 1
ATOM 1355 C C . GLU A 1 171 ? -19.438 -10.352 6.656 1 98.5 171 GLU A C 1
ATOM 1357 O O . GLU A 1 171 ? -20.641 -10.359 6.355 1 98.5 171 GLU A O 1
ATOM 1362 N N . THR A 1 172 ? -18.703 -9.297 6.723 1 97.69 172 THR A N 1
ATOM 1363 C CA . THR A 1 172 ? -19.266 -7.992 6.418 1 97.69 172 THR A CA 1
ATOM 1364 C C . THR A 1 172 ? -19.719 -7.926 4.961 1 97.69 172 THR A C 1
ATOM 1366 O O . THR A 1 172 ? -20.719 -7.285 4.648 1 97.69 172 THR A O 1
ATOM 1369 N N . MET A 1 173 ? -19.047 -8.617 4.066 1 97.44 173 MET A N 1
ATOM 1370 C CA . MET A 1 173 ? -19.281 -8.523 2.629 1 97.44 173 MET A CA 1
ATOM 1371 C C . MET A 1 173 ? -20.391 -9.469 2.195 1 97.44 173 MET A C 1
ATOM 1373 O O . MET A 1 173 ? -20.984 -9.289 1.134 1 97.44 173 MET A O 1
ATOM 1377 N N . ARG A 1 174 ? -20.703 -10.469 2.984 1 97.38 174 ARG A N 1
ATOM 1378 C CA . ARG A 1 174 ? -21.594 -11.555 2.582 1 97.38 174 ARG A CA 1
ATOM 1379 C C . ARG A 1 174 ? -22.938 -11.023 2.098 1 97.38 174 ARG A C 1
ATOM 1381 O O . ARG A 1 174 ? -23.422 -11.43 1.039 1 97.38 174 ARG A O 1
ATOM 1388 N N . PRO A 1 175 ? -23.5 -10.047 2.758 1 94.94 175 PRO A N 1
ATOM 1389 C CA . PRO A 1 175 ? -24.828 -9.57 2.318 1 94.94 175 PRO A CA 1
ATOM 1390 C C . PRO A 1 175 ? -24.781 -8.898 0.946 1 94.94 175 PRO A C 1
ATOM 1392 O O . PRO A 1 175 ? -25.812 -8.766 0.287 1 94.94 175 PRO A O 1
ATOM 1395 N N . PHE A 1 176 ? -23.641 -8.5 0.542 1 93.19 176 PHE A N 1
ATOM 1396 C CA . PHE A 1 176 ? -23.531 -7.723 -0.684 1 93.19 176 PHE A CA 1
ATOM 1397 C C . PHE A 1 176 ? -22.969 -8.578 -1.818 1 93.19 176 PHE A C 1
ATOM 1399 O O . PHE A 1 176 ? -22.953 -8.148 -2.973 1 93.19 176 PHE A O 1
ATOM 1406 N N . ALA A 1 177 ? -22.5 -9.742 -1.537 1 91.19 177 ALA A N 1
ATOM 1407 C CA . ALA A 1 177 ? -21.719 -10.578 -2.445 1 91.19 177 ALA A CA 1
ATOM 1408 C C . ALA A 1 177 ? -22.5 -10.875 -3.723 1 91.19 177 ALA A C 1
ATOM 1410 O O . ALA A 1 177 ? -21.938 -10.945 -4.809 1 91.19 177 ALA A O 1
ATOM 1411 N N . ASP A 1 178 ? -23.766 -10.961 -3.691 1 88.12 178 ASP A N 1
ATOM 1412 C CA . ASP A 1 178 ? -24.578 -11.328 -4.844 1 88.12 178 ASP A CA 1
ATOM 1413 C C . ASP A 1 178 ? -24.938 -10.094 -5.68 1 88.12 178 ASP A C 1
ATOM 1415 O O . ASP A 1 178 ? -25.484 -10.219 -6.773 1 88.12 178 ASP A O 1
ATOM 1419 N N . GLY A 1 179 ? -24.562 -8.914 -5.246 1 85.31 179 GLY A N 1
ATOM 1420 C CA . GLY A 1 179 ? -24.922 -7.695 -5.949 1 85.31 179 GLY A CA 1
ATOM 1421 C C . GLY A 1 179 ? -23.719 -6.879 -6.391 1 85.31 179 GLY A C 1
ATOM 1422 O O . GLY A 1 179 ? -23.875 -5.801 -6.965 1 85.31 179 GLY A O 1
ATOM 1423 N N . CYS A 1 180 ? -22.547 -7.27 -6.047 1 85.56 180 CYS A N 1
ATOM 1424 C CA . CYS A 1 180 ? -21.344 -6.488 -6.312 1 85.56 180 CYS A CA 1
ATOM 1425 C C . CYS A 1 180 ? -20.922 -6.605 -7.773 1 85.56 180 CYS A C 1
ATOM 1427 O O . CYS A 1 180 ? -19.75 -6.434 -8.102 1 85.56 180 CYS A O 1
ATOM 1429 N N . PHE A 1 181 ? -21.641 -6.902 -8.656 1 76.38 181 PHE A N 1
ATOM 1430 C CA . PHE A 1 181 ? -21.266 -6.898 -10.07 1 76.38 181 PHE A CA 1
ATOM 1431 C C . PHE A 1 181 ? -22.25 -6.066 -10.883 1 76.38 181 PHE A C 1
ATOM 1433 O O . PHE A 1 181 ? -23.422 -5.941 -10.516 1 76.38 181 PHE A O 1
ATOM 1440 N N . PRO A 1 182 ? -21.516 -5.16 -11.688 1 62.88 182 PRO A N 1
ATOM 1441 C CA . PRO A 1 182 ? -22.359 -4.254 -12.469 1 62.88 182 PRO A CA 1
ATOM 1442 C C . PRO A 1 182 ? -23.469 -4.988 -13.234 1 62.88 182 PRO A C 1
ATOM 1444 O O . PRO A 1 182 ? -23.406 -6.211 -13.383 1 62.88 182 PRO A O 1
ATOM 1447 N N . GLU A 1 183 ? -24.5 -4.117 -13.469 1 55.72 183 GLU A N 1
ATOM 1448 C CA . GLU A 1 183 ? -25.5 -4.602 -14.406 1 55.72 183 GLU A CA 1
ATOM 1449 C C . GLU A 1 183 ? -24.844 -5.219 -15.641 1 55.72 183 GLU A C 1
ATOM 1451 O O . GLU A 1 183 ? -23.688 -4.938 -15.945 1 55.72 183 GLU A O 1
ATOM 1456 N N . GLU A 1 184 ? -25.406 -5.996 -16.328 1 52.12 184 GLU A N 1
ATOM 1457 C CA . GLU A 1 184 ? -25.062 -6.766 -17.531 1 52.12 184 GLU A CA 1
ATOM 1458 C C . GLU A 1 184 ? -24.156 -5.969 -18.453 1 52.12 184 GLU A C 1
ATOM 1460 O O . GLU A 1 184 ? -24.375 -4.785 -18.703 1 52.12 184 GLU A O 1
ATOM 1465 N N . GLY A 1 185 ? -22.859 -6.328 -18.812 1 48.88 185 GLY A N 1
ATOM 1466 C CA . GLY A 1 185 ? -22.047 -5.816 -19.891 1 48.88 185 GLY A CA 1
ATOM 1467 C C . GLY A 1 185 ? -20.703 -5.27 -19.438 1 48.88 185 GLY A C 1
ATOM 1468 O O . GLY A 1 185 ? -19.875 -4.891 -20.25 1 48.88 185 GLY A O 1
ATOM 1469 N N . THR A 1 186 ? -20.531 -4.934 -18.141 1 55.25 186 THR A N 1
ATOM 1470 C CA . THR A 1 186 ? -19.266 -4.293 -17.828 1 55.25 186 THR A CA 1
ATOM 1471 C C . THR A 1 186 ? -18.141 -5.324 -17.766 1 55.25 186 THR A C 1
ATOM 1473 O O . THR A 1 186 ? -18.297 -6.371 -17.125 1 55.25 186 THR A O 1
ATOM 1476 N N . MET A 1 187 ? -17.172 -5.273 -18.734 1 57.62 187 MET A N 1
ATOM 1477 C CA . MET A 1 187 ? -15.984 -6.113 -18.859 1 57.62 187 MET A CA 1
ATOM 1478 C C . MET A 1 187 ? -14.977 -5.785 -17.766 1 57.62 187 MET A C 1
ATOM 1480 O O . MET A 1 187 ? -14 -5.074 -18.016 1 57.62 187 MET A O 1
ATOM 1484 N N . ALA A 1 188 ? -15.352 -5.859 -16.453 1 69.31 188 ALA A N 1
ATOM 1485 C CA . ALA A 1 188 ? -14.336 -5.633 -15.43 1 69.31 188 ALA A CA 1
ATOM 1486 C C . ALA A 1 188 ? -13.812 -6.957 -14.883 1 69.31 188 ALA A C 1
ATOM 1488 O O . ALA A 1 188 ? -14.547 -7.941 -14.797 1 69.31 188 ALA A O 1
ATOM 1489 N N . GLY A 1 189 ? -12.461 -6.992 -14.703 1 86 189 GLY A N 1
ATOM 1490 C CA . GLY A 1 189 ? -11.867 -8.133 -14.023 1 86 189 GLY A CA 1
ATOM 1491 C C . GLY A 1 189 ? -12.477 -8.398 -12.656 1 86 189 GLY A C 1
ATOM 1492 O O . GLY A 1 189 ? -12.906 -7.465 -11.977 1 86 189 GLY A O 1
ATOM 1493 N N . GLY A 1 190 ? -12.672 -9.688 -12.297 1 91.56 190 GLY A N 1
ATOM 1494 C CA . GLY A 1 190 ? -13.25 -10.086 -11.031 1 91.56 190 GLY A CA 1
ATOM 1495 C C . GLY A 1 190 ? -12.594 -9.422 -9.836 1 91.56 190 GLY A C 1
ATOM 1496 O O . GLY A 1 190 ? -13.258 -9.078 -8.859 1 91.56 190 GLY A O 1
ATOM 1497 N N . ASP A 1 191 ? -11.289 -9.258 -9.883 1 94 191 ASP A N 1
ATOM 1498 C CA . ASP A 1 191 ? -10.57 -8.656 -8.766 1 94 191 ASP A CA 1
ATOM 1499 C C . ASP A 1 191 ? -10.938 -7.18 -8.602 1 94 191 ASP A C 1
ATOM 1501 O O . ASP A 1 191 ? -11.055 -6.688 -7.48 1 94 191 ASP A O 1
ATOM 1505 N N . THR A 1 192 ? -11.125 -6.441 -9.734 1 92.81 192 THR A N 1
ATOM 1506 C CA . THR A 1 192 ? -11.594 -5.059 -9.688 1 92.81 192 THR A CA 1
ATOM 1507 C C . THR A 1 192 ? -12.969 -4.98 -9.031 1 92.81 192 THR A C 1
ATOM 1509 O O . THR A 1 192 ? -13.203 -4.113 -8.18 1 92.81 192 THR A O 1
ATOM 1512 N N . LEU A 1 193 ? -13.844 -5.895 -9.422 1 93.25 193 LEU A N 1
ATOM 1513 C CA . LEU A 1 193 ? -15.203 -5.902 -8.883 1 93.25 193 LEU A CA 1
ATOM 1514 C C . LEU A 1 193 ? -15.188 -6.176 -7.383 1 93.25 193 LEU A C 1
ATOM 1516 O O . LEU A 1 193 ? -15.938 -5.559 -6.625 1 93.25 193 LEU A O 1
ATOM 1520 N N . VAL A 1 194 ? -14.336 -7.102 -6.945 1 96.06 194 VAL A N 1
ATOM 1521 C CA . VAL A 1 194 ? -14.203 -7.398 -5.523 1 96.06 194 VAL A CA 1
ATOM 1522 C C . VAL A 1 194 ? -13.742 -6.148 -4.777 1 96.06 194 VAL A C 1
ATOM 1524 O O . VAL A 1 194 ? -14.328 -5.777 -3.756 1 96.06 194 VAL A O 1
ATOM 1527 N N . GLY A 1 195 ? -12.672 -5.512 -5.273 1 96.06 195 GLY A N 1
ATOM 1528 C CA . GLY A 1 195 ? -12.172 -4.293 -4.652 1 96.06 195 GLY A CA 1
ATOM 1529 C C . GLY A 1 195 ? -13.219 -3.191 -4.586 1 96.06 195 GLY A C 1
ATOM 1530 O O . GLY A 1 195 ? -13.367 -2.535 -3.555 1 96.06 195 GLY A O 1
ATOM 1531 N N . GLN A 1 196 ? -13.922 -2.998 -5.691 1 93.62 196 GLN A N 1
ATOM 1532 C CA . GLN A 1 196 ? -14.969 -1.983 -5.742 1 93.62 196 GLN A CA 1
ATOM 1533 C C . GLN A 1 196 ? -16.062 -2.268 -4.719 1 93.62 196 GLN A C 1
ATOM 1535 O O . GLN A 1 196 ? -16.562 -1.35 -4.062 1 93.62 196 GLN A O 1
ATOM 1540 N N . CYS A 1 197 ? -16.422 -3.52 -4.645 1 95.25 197 CYS A N 1
ATOM 1541 C CA . CYS A 1 197 ? -17.453 -3.912 -3.693 1 95.25 197 CYS A CA 1
ATOM 1542 C C . CYS A 1 197 ? -17.016 -3.615 -2.262 1 95.25 197 CYS A C 1
ATOM 1544 O O . CYS A 1 197 ? -17.797 -3.072 -1.474 1 95.25 197 CYS A O 1
ATOM 1546 N N . ILE A 1 198 ? -15.797 -3.961 -1.939 1 97.12 198 ILE A N 1
ATOM 1547 C CA . ILE A 1 198 ? -15.273 -3.709 -0.602 1 97.12 198 ILE A CA 1
ATOM 1548 C C . ILE A 1 198 ? -15.266 -2.207 -0.325 1 97.12 198 ILE A C 1
ATOM 1550 O O . ILE A 1 198 ? -15.711 -1.762 0.736 1 97.12 198 ILE A O 1
ATOM 1554 N N . HIS A 1 199 ? -14.836 -1.419 -1.26 1 95.5 199 HIS A N 1
ATOM 1555 C CA . HIS A 1 199 ? -14.758 0.027 -1.085 1 95.5 199 HIS A CA 1
ATOM 1556 C C . HIS A 1 199 ? -16.141 0.645 -0.966 1 95.5 199 HIS A C 1
ATOM 1558 O O . HIS A 1 199 ? -16.328 1.629 -0.248 1 95.5 199 HIS A O 1
ATOM 1564 N N . ARG A 1 200 ? -17.047 0.075 -1.636 1 93.06 200 ARG A N 1
ATOM 1565 C CA . ARG A 1 200 ? -18.406 0.608 -1.643 1 93.06 200 ARG A CA 1
ATOM 1566 C C . ARG A 1 200 ? -19.109 0.352 -0.31 1 93.06 200 ARG A C 1
ATOM 1568 O O . ARG A 1 200 ? -19.891 1.182 0.157 1 93.06 200 ARG A O 1
ATOM 1575 N N . HIS A 1 201 ? -18.766 -0.753 0.294 1 95.62 201 HIS A N 1
ATOM 1576 C CA . HIS A 1 201 ? -19.641 -1.178 1.387 1 95.62 201 HIS A CA 1
ATOM 1577 C C . HIS A 1 201 ? -18.891 -1.171 2.717 1 95.62 201 HIS A C 1
ATOM 1579 O O . HIS A 1 201 ? -19.469 -1.452 3.764 1 95.62 201 HIS A O 1
ATOM 1585 N N . THR A 1 202 ? -17.672 -0.918 2.721 1 97.31 202 THR A N 1
ATOM 1586 C CA . THR A 1 202 ? -16.891 -0.808 3.947 1 97.31 202 THR A CA 1
ATOM 1587 C C . THR A 1 202 ? -15.867 0.326 3.84 1 97.31 202 THR A C 1
ATOM 1589 O O . THR A 1 202 ? -15.625 0.848 2.75 1 97.31 202 THR A O 1
ATOM 1592 N N . THR A 1 203 ? -15.266 0.729 4.98 1 97.31 203 THR A N 1
ATOM 1593 C CA . THR A 1 203 ? -14.172 1.694 4.98 1 97.31 203 THR A CA 1
ATOM 1594 C C . THR A 1 203 ? -12.82 0.984 4.906 1 97.31 203 THR A C 1
ATOM 1596 O O . THR A 1 203 ? -11.773 1.619 5.031 1 97.31 203 THR A O 1
ATOM 1599 N N . THR A 1 204 ? -12.852 -0.376 4.723 1 98.06 204 THR A N 1
ATOM 1600 C CA . THR A 1 204 ? -11.609 -1.146 4.66 1 98.06 204 THR A CA 1
ATOM 1601 C C . THR A 1 204 ? -10.852 -0.849 3.369 1 98.06 204 THR A C 1
ATOM 1603 O O . THR A 1 204 ? -11.453 -0.765 2.295 1 98.06 204 THR A O 1
ATOM 1606 N N . LYS A 1 205 ? -9.57 -0.619 3.502 1 97.94 205 LYS A N 1
ATOM 1607 C CA . LYS A 1 205 ? -8.719 -0.338 2.348 1 97.94 205 LYS A CA 1
ATOM 1608 C C . LYS A 1 205 ? -7.648 -1.414 2.18 1 97.94 205 LYS A C 1
ATOM 1610 O O . LYS A 1 205 ? -7.355 -2.158 3.117 1 97.94 205 LYS A O 1
ATOM 1615 N N . LEU A 1 206 ? -7.07 -1.429 1.021 1 98.19 206 LEU A N 1
ATOM 1616 C CA . LEU A 1 206 ? -6.078 -2.438 0.664 1 98.19 206 LEU A CA 1
ATOM 1617 C C . LEU A 1 206 ? -4.793 -2.246 1.462 1 98.19 206 LEU A C 1
ATOM 1619 O O . LEU A 1 206 ? -4.223 -1.153 1.47 1 98.19 206 LEU A O 1
ATOM 1623 N N . THR A 1 207 ? -4.457 -3.246 2.199 1 97.88 207 THR A N 1
ATOM 1624 C CA . THR A 1 207 ? -3.119 -3.34 2.775 1 97.88 207 THR A CA 1
ATOM 1625 C C . THR A 1 207 ? -2.168 -4.047 1.815 1 97.88 207 THR A C 1
ATOM 1627 O O . THR A 1 207 ? -2.391 -5.203 1.451 1 97.88 207 THR A O 1
ATOM 1630 N N . LEU A 1 208 ? -1.116 -3.371 1.482 1 97.25 208 LEU A N 1
ATOM 1631 C CA . LEU A 1 208 ? -0.224 -3.855 0.434 1 97.25 208 LEU A CA 1
ATOM 1632 C C . LEU A 1 208 ? 0.88 -4.727 1.021 1 97.25 208 LEU A C 1
ATOM 1634 O O . LEU A 1 208 ? 1.51 -4.355 2.014 1 97.25 208 LEU A O 1
ATOM 1638 N N . GLU A 1 209 ? 1.06 -5.848 0.465 1 97.19 209 GLU A N 1
ATOM 1639 C CA . GLU A 1 209 ? 2.18 -6.73 0.774 1 97.19 209 GLU A CA 1
ATOM 1640 C C . GLU A 1 209 ? 3.082 -6.922 -0.441 1 97.19 209 GLU A C 1
ATOM 1642 O O . GLU A 1 209 ? 2.598 -7.172 -1.547 1 97.19 209 GLU A O 1
ATOM 1647 N N . HIS A 1 210 ? 4.332 -6.781 -0.109 1 94.19 210 HIS A N 1
ATOM 1648 C CA . HIS A 1 210 ? 5.309 -7.008 -1.167 1 94.19 210 HIS A CA 1
ATOM 1649 C C . HIS A 1 210 ? 5.734 -8.469 -1.225 1 94.19 210 HIS A C 1
ATOM 1651 O O . HIS A 1 210 ? 5.699 -9.172 -0.211 1 94.19 210 HIS A O 1
ATOM 1657 N N . GLY A 1 211 ? 6.023 -8.984 -2.361 1 97.19 211 GLY A N 1
ATOM 1658 C CA . GLY A 1 211 ? 6.379 -10.375 -2.584 1 97.19 211 GLY A CA 1
ATOM 1659 C C . GLY A 1 211 ? 5.289 -11.164 -3.289 1 97.19 211 GLY A C 1
ATOM 1660 O O . GLY A 1 211 ? 5.523 -12.281 -3.746 1 97.19 211 GLY A O 1
ATOM 1661 N N . LEU A 1 212 ? 4.074 -10.633 -3.242 1 98.56 212 LEU A N 1
ATOM 1662 C CA . LEU A 1 212 ? 2.979 -11.148 -4.059 1 98.56 212 LEU A CA 1
ATOM 1663 C C . LEU A 1 212 ? 3.008 -10.531 -5.457 1 98.56 212 LEU A C 1
ATOM 1665 O O . LEU A 1 212 ? 2.967 -9.312 -5.602 1 98.56 212 LEU A O 1
ATOM 1669 N N . TYR A 1 213 ? 3.027 -11.406 -6.477 1 98.31 213 TYR A N 1
ATOM 1670 C CA . TYR A 1 213 ? 3.23 -10.812 -7.793 1 98.31 213 TYR A CA 1
ATOM 1671 C C . TYR A 1 213 ? 2.154 -11.273 -8.766 1 98.31 213 TYR A C 1
ATOM 1673 O O . TYR A 1 213 ? 1.942 -12.469 -8.953 1 98.31 213 TYR A O 1
ATOM 1681 N N . GLN A 1 214 ? 1.481 -10.312 -9.367 1 97.12 214 GLN A N 1
ATOM 1682 C CA . GLN A 1 214 ? 0.604 -10.578 -10.5 1 97.12 214 GLN A CA 1
ATOM 1683 C C . GLN A 1 214 ? 1.404 -11 -11.727 1 97.12 214 GLN A C 1
ATOM 1685 O O . GLN A 1 214 ? 0.948 -11.828 -12.516 1 97.12 214 GLN A O 1
ATOM 1690 N N . LEU A 1 215 ? 2.588 -10.383 -11.844 1 96.62 215 LEU A N 1
ATOM 1691 C CA . LEU A 1 215 ? 3.574 -10.664 -12.883 1 96.62 215 LEU A CA 1
ATOM 1692 C C . LEU A 1 215 ? 2.996 -10.398 -14.266 1 96.62 215 LEU A C 1
ATOM 1694 O O . LEU A 1 215 ? 2.99 -11.289 -15.117 1 96.62 215 LEU A O 1
ATOM 1698 N N . ASP A 1 216 ? 2.623 -9.172 -14.469 1 94.94 216 ASP A N 1
ATOM 1699 C CA . ASP A 1 216 ? 2.117 -8.711 -15.758 1 94.94 216 ASP A CA 1
ATOM 1700 C C . ASP A 1 216 ? 3.26 -8.492 -16.75 1 94.94 216 ASP A C 1
ATOM 1702 O O . ASP A 1 216 ? 3.418 -7.391 -17.281 1 94.94 216 ASP A O 1
ATOM 1706 N N . LEU A 1 217 ? 4.027 -9.547 -16.859 1 95.31 217 LEU A N 1
ATOM 1707 C CA . LEU A 1 217 ? 5.156 -9.547 -17.781 1 95.31 217 LEU A CA 1
ATOM 1708 C C . LEU A 1 217 ? 4.883 -10.469 -18.969 1 95.31 217 LEU A C 1
ATOM 1710 O O . LEU A 1 217 ? 4.23 -11.5 -18.828 1 95.31 217 LEU A O 1
ATOM 1714 N N . HIS A 1 218 ? 5.359 -10.125 -20.156 1 92.19 218 HIS A N 1
ATOM 1715 C CA . HIS A 1 218 ? 5.133 -10.93 -21.359 1 92.19 218 HIS A CA 1
ATOM 1716 C C . HIS A 1 218 ? 6.449 -11.43 -21.938 1 92.19 218 HIS A C 1
ATOM 1718 O O . HIS A 1 218 ? 7.453 -10.711 -21.922 1 92.19 218 HIS A O 1
ATOM 1724 N N . GLY A 1 219 ? 6.379 -12.641 -22.453 1 92.31 219 GLY A N 1
ATOM 1725 C CA . GLY A 1 219 ? 7.535 -13.18 -23.156 1 92.31 219 GLY A CA 1
ATOM 1726 C C . GLY A 1 219 ? 8.594 -13.727 -22.219 1 92.31 219 GLY A C 1
ATOM 1727 O O . GLY A 1 219 ? 8.312 -14.602 -21.406 1 92.31 219 GLY A O 1
ATOM 1728 N N . ASP A 1 220 ? 9.797 -13.188 -22.359 1 95.12 220 ASP A N 1
ATOM 1729 C CA . ASP A 1 220 ? 10.938 -13.641 -21.562 1 95.12 220 ASP A CA 1
ATOM 1730 C C . ASP A 1 220 ? 10.953 -12.961 -20.188 1 95.12 220 ASP A C 1
ATOM 1732 O O . ASP A 1 220 ? 11.391 -11.812 -20.062 1 95.12 220 ASP A O 1
ATOM 1736 N N . VAL A 1 221 ? 10.594 -13.719 -19.188 1 96.88 221 VAL A N 1
ATOM 1737 C CA . VAL A 1 221 ? 10.523 -13.133 -17.844 1 96.88 221 VAL A CA 1
ATOM 1738 C C . VAL A 1 221 ? 11.68 -13.641 -17 1 96.88 221 VAL A C 1
ATOM 1740 O O . VAL A 1 221 ? 11.609 -13.633 -15.766 1 96.88 221 VAL A O 1
ATOM 1743 N N . THR A 1 222 ? 12.773 -14.148 -17.625 1 97.81 222 THR A N 1
ATOM 1744 C CA . THR A 1 222 ? 13.859 -14.781 -16.891 1 97.81 222 THR A CA 1
ATOM 1745 C C . THR A 1 222 ? 14.516 -13.797 -15.938 1 97.81 222 THR A C 1
ATOM 1747 O O . THR A 1 222 ? 14.992 -14.188 -14.867 1 97.81 222 THR A O 1
ATOM 1750 N N . GLY A 1 223 ? 14.516 -12.508 -16.281 1 97.94 223 GLY A N 1
ATOM 1751 C CA . GLY A 1 223 ? 15.086 -11.516 -15.383 1 97.94 223 GLY A CA 1
ATOM 1752 C C . GLY A 1 223 ? 14.453 -11.531 -14.008 1 97.94 223 GLY A C 1
ATOM 1753 O O . GLY A 1 223 ? 15.141 -11.352 -13 1 97.94 223 GLY A O 1
ATOM 1754 N N . PHE A 1 224 ? 13.164 -11.758 -13.922 1 98.38 224 PHE A N 1
ATOM 1755 C CA . PHE A 1 224 ? 12.438 -11.797 -12.656 1 98.38 224 PHE A CA 1
ATOM 1756 C C . PHE A 1 224 ? 12.891 -12.984 -11.812 1 98.38 224 PHE A C 1
ATOM 1758 O O . PHE A 1 224 ? 13.219 -12.82 -10.633 1 98.38 224 PHE A O 1
ATOM 1765 N N . TYR A 1 225 ? 12.961 -14.141 -12.391 1 98.5 225 TYR A N 1
ATOM 1766 C CA . TYR A 1 225 ? 13.234 -15.359 -11.633 1 98.5 225 TYR A CA 1
ATOM 1767 C C . TYR A 1 225 ? 14.727 -15.492 -11.336 1 98.5 225 TYR A C 1
ATOM 1769 O O . TYR A 1 225 ? 15.117 -16.234 -10.422 1 98.5 225 TYR A O 1
ATOM 1777 N N . GLU A 1 226 ? 15.547 -14.789 -12.125 1 98.31 226 GLU A N 1
ATOM 1778 C CA . GLU A 1 226 ? 17 -14.914 -11.969 1 98.31 226 GLU A CA 1
ATOM 1779 C C . GLU A 1 226 ? 17.547 -13.844 -11.023 1 98.31 226 GLU A C 1
ATOM 1781 O O . GLU A 1 226 ? 18.688 -13.938 -10.562 1 98.31 226 GLU A O 1
ATOM 1786 N N . ALA A 1 227 ? 16.734 -12.805 -10.75 1 97.38 227 ALA A N 1
ATOM 1787 C CA . ALA A 1 227 ? 17.188 -11.727 -9.875 1 97.38 227 ALA A CA 1
ATOM 1788 C C . ALA A 1 227 ? 17.484 -12.258 -8.477 1 97.38 227 ALA A C 1
ATOM 1790 O O . ALA A 1 227 ? 16.719 -13.055 -7.93 1 97.38 227 ALA A O 1
ATOM 1791 N N . PRO A 1 228 ? 18.703 -11.898 -7.914 1 96.69 228 PRO A N 1
ATOM 1792 C CA . PRO A 1 228 ? 19.016 -12.344 -6.555 1 96.69 228 PRO A CA 1
ATOM 1793 C C . PRO A 1 228 ? 18.203 -11.609 -5.488 1 96.69 228 PRO A C 1
ATOM 1795 O O . PRO A 1 228 ? 18.766 -10.844 -4.699 1 96.69 228 PRO A O 1
ATOM 1798 N N . ARG A 1 229 ? 16.938 -11.922 -5.434 1 97.19 229 ARG A N 1
ATOM 1799 C CA . ARG A 1 229 ? 15.969 -11.336 -4.523 1 97.19 229 ARG A CA 1
ATOM 1800 C C . ARG A 1 229 ? 15.219 -12.414 -3.752 1 97.19 229 ARG A C 1
ATOM 1802 O O . ARG A 1 229 ? 15.359 -13.602 -4.043 1 97.19 229 ARG A O 1
ATOM 1809 N N . PRO A 1 230 ? 14.523 -12.016 -2.693 1 96.75 230 PRO A N 1
ATOM 1810 C CA . PRO A 1 230 ? 13.797 -13.016 -1.912 1 96.75 230 PRO A CA 1
ATOM 1811 C C . PRO A 1 230 ? 12.797 -13.812 -2.75 1 96.75 230 PRO A C 1
ATOM 1813 O O . PRO A 1 230 ? 12.242 -13.281 -3.715 1 96.75 230 PRO A O 1
ATOM 1816 N N . GLN A 1 231 ? 12.633 -15.07 -2.326 1 98 231 GLN A N 1
ATOM 1817 C CA . GLN A 1 231 ? 11.648 -15.914 -2.982 1 98 231 GLN A CA 1
ATOM 1818 C C . GLN A 1 231 ? 10.281 -15.242 -3.016 1 98 231 GLN A C 1
ATOM 1820 O O . GLN A 1 231 ? 9.805 -14.734 -1.996 1 98 231 GLN A O 1
ATOM 1825 N N . PRO A 1 232 ? 9.656 -15.141 -4.203 1 98.31 232 PRO A N 1
ATOM 1826 C CA . PRO A 1 232 ? 8.305 -14.578 -4.254 1 98.31 232 PRO A CA 1
ATOM 1827 C C . PRO A 1 232 ? 7.309 -15.375 -3.414 1 98.31 232 PRO A C 1
ATOM 1829 O O . PRO A 1 232 ? 7.418 -16.609 -3.314 1 98.31 232 PRO A O 1
ATOM 1832 N N . LEU A 1 233 ? 6.328 -14.711 -2.83 1 98.5 233 LEU A N 1
ATOM 1833 C CA . LEU A 1 233 ? 5.242 -15.383 -2.127 1 98.5 233 LEU A CA 1
ATOM 1834 C C . LEU A 1 233 ? 4.27 -16.031 -3.113 1 98.5 233 LEU A C 1
ATOM 1836 O O . LEU A 1 233 ? 3.764 -17.125 -2.869 1 98.5 233 LEU A O 1
ATOM 1840 N N . SER A 1 234 ? 4.039 -15.328 -4.188 1 98.56 234 SER A N 1
ATOM 1841 C CA . SER A 1 234 ? 3.188 -15.844 -5.25 1 98.56 234 SER A CA 1
ATOM 1842 C C . SER A 1 234 ? 3.629 -15.328 -6.617 1 98.56 234 SER A C 1
ATOM 1844 O O . SER A 1 234 ? 4.258 -14.273 -6.715 1 98.56 234 SER A O 1
ATOM 1846 N N . VAL A 1 235 ? 3.381 -16.094 -7.645 1 98.19 235 VAL A N 1
ATOM 1847 C CA . VAL A 1 235 ? 3.57 -15.68 -9.031 1 98.19 235 VAL A CA 1
ATOM 1848 C C . VAL A 1 235 ? 2.357 -16.094 -9.859 1 98.19 235 VAL A C 1
ATOM 1850 O O . VAL A 1 235 ? 1.564 -16.938 -9.438 1 98.19 235 VAL A O 1
ATOM 1853 N N . HIS A 1 236 ? 2.225 -15.461 -10.953 1 97.5 236 HIS A N 1
ATOM 1854 C CA . HIS A 1 236 ? 1.057 -15.641 -11.805 1 97.5 236 HIS A CA 1
ATOM 1855 C C . HIS A 1 236 ? 1.451 -15.664 -13.281 1 97.5 236 HIS A C 1
ATOM 1857 O O . HIS A 1 236 ? 2.604 -15.391 -13.625 1 97.5 236 HIS A O 1
ATOM 1863 N N . HIS A 1 237 ? 0.637 -16.203 -14.172 1 95.94 237 HIS A N 1
ATOM 1864 C CA . HIS A 1 237 ? 0.725 -16.203 -15.633 1 95.94 237 HIS A CA 1
ATOM 1865 C C . HIS A 1 237 ? 1.808 -17.172 -16.109 1 95.94 237 HIS A C 1
ATOM 1867 O O . HIS A 1 237 ? 2.301 -17.031 -17.234 1 95.94 237 HIS A O 1
ATOM 1873 N N . TRP A 1 238 ? 2.25 -18.109 -15.328 1 93.62 238 TRP A N 1
ATOM 1874 C CA . TRP A 1 238 ? 3.408 -18.953 -15.625 1 93.62 238 TRP A CA 1
ATOM 1875 C C . TRP A 1 238 ? 3.088 -19.969 -16.719 1 93.62 238 TRP A C 1
ATOM 1877 O O . TRP A 1 238 ? 3.992 -20.516 -17.344 1 93.62 238 TRP A O 1
ATOM 1887 N N . LYS A 1 239 ? 1.825 -20.156 -17.016 1 91.5 239 LYS A N 1
ATOM 1888 C CA . LYS A 1 239 ? 1.476 -21.078 -18.094 1 91.5 239 LYS A CA 1
ATOM 1889 C C . LYS A 1 239 ? 0.711 -20.359 -19.203 1 91.5 239 LYS A C 1
ATOM 1891 O O . LYS A 1 239 ? 0.14 -21 -20.094 1 91.5 239 LYS A O 1
ATOM 1896 N N . SER A 1 240 ? 0.545 -19.094 -19.141 1 90.25 240 SER A N 1
ATOM 1897 C CA . SER A 1 240 ? -0.263 -18.359 -20.109 1 90.25 240 SER A CA 1
ATOM 1898 C C . SER A 1 240 ? 0.542 -17.234 -20.766 1 90.25 240 SER A C 1
ATOM 1900 O O . SER A 1 240 ? 0.55 -17.109 -22 1 90.25 240 SER A O 1
ATOM 1902 N N . TRP A 1 241 ? 1.295 -16.438 -19.938 1 90.69 241 TRP A N 1
ATOM 1903 C CA . TRP A 1 241 ? 1.966 -15.281 -20.531 1 90.69 241 TRP A CA 1
ATOM 1904 C C . TRP A 1 241 ? 3.455 -15.555 -20.703 1 90.69 241 TRP A C 1
ATOM 1906 O O . TRP A 1 241 ? 4.059 -15.109 -21.688 1 90.69 241 TRP A O 1
ATOM 1916 N N . HIS A 1 242 ? 4.316 -16.188 -19.781 1 88 242 HIS A N 1
ATOM 1917 C CA . HIS A 1 242 ? 5.738 -16.438 -19.984 1 88 242 HIS A CA 1
ATOM 1918 C C . HIS A 1 242 ? 6.043 -17.938 -19.969 1 88 242 HIS A C 1
ATOM 1920 O O . HIS A 1 242 ? 7.18 -18.344 -20.188 1 88 242 HIS A O 1
ATOM 1926 N N . HIS A 1 243 ? 5.32 -18.812 -19.844 1 91.12 243 HIS A N 1
ATOM 1927 C CA . HIS A 1 243 ? 5.289 -20.266 -20 1 91.12 243 HIS A CA 1
ATOM 1928 C C . HIS A 1 243 ? 6.516 -20.922 -19.375 1 91.12 243 HIS A C 1
ATOM 1930 O O . HIS A 1 243 ? 7.145 -21.781 -19.984 1 91.12 243 HIS A O 1
ATOM 1936 N N . HIS A 1 244 ? 7.055 -20.469 -18.297 1 93.94 244 HIS A N 1
ATOM 1937 C CA . HIS A 1 244 ? 7.996 -21.203 -17.469 1 93.94 244 HIS A CA 1
ATOM 1938 C C . HIS A 1 244 ? 7.27 -22.172 -16.531 1 93.94 244 HIS A C 1
ATOM 1940 O O . HIS A 1 244 ? 6.414 -21.75 -15.75 1 93.94 244 HIS A O 1
ATOM 1946 N N . ASP A 1 245 ? 7.625 -23.453 -16.672 1 94.88 245 ASP A N 1
ATOM 1947 C CA . ASP A 1 245 ? 6.957 -24.484 -15.891 1 94.88 245 ASP A CA 1
ATOM 1948 C C . ASP A 1 245 ? 7.344 -24.391 -14.414 1 94.88 245 ASP A C 1
ATOM 1950 O O . ASP A 1 245 ? 8.188 -25.141 -13.93 1 94.88 245 ASP A O 1
ATOM 1954 N N . ILE A 1 246 ? 6.629 -23.531 -13.656 1 96.5 246 ILE A N 1
ATOM 1955 C CA . ILE A 1 246 ? 7.016 -23.203 -12.289 1 96.5 246 ILE A CA 1
ATOM 1956 C C . ILE A 1 246 ? 6.816 -24.422 -11.391 1 96.5 246 ILE A C 1
ATOM 1958 O O . ILE A 1 246 ? 7.629 -24.688 -10.5 1 96.5 246 ILE A O 1
ATOM 1962 N N . PRO A 1 247 ? 5.758 -25.25 -11.602 1 96.06 247 PRO A N 1
ATOM 1963 C CA . PRO A 1 247 ? 5.68 -26.5 -10.828 1 96.06 247 PRO A CA 1
ATOM 1964 C C . PRO A 1 247 ? 6.91 -27.391 -11.008 1 96.06 247 PRO A C 1
ATOM 1966 O O . PRO A 1 247 ? 7.391 -27.984 -10.047 1 96.06 247 PRO A O 1
ATOM 1969 N N . ALA A 1 248 ? 7.414 -27.453 -12.234 1 96.62 248 ALA A N 1
ATOM 1970 C CA . ALA A 1 248 ? 8.625 -28.234 -12.477 1 96.62 248 ALA A CA 1
ATOM 1971 C C . ALA A 1 248 ? 9.828 -27.609 -11.758 1 96.62 248 ALA A C 1
ATOM 1973 O O . ALA A 1 248 ? 10.625 -28.328 -11.148 1 96.62 248 ALA A O 1
ATOM 1974 N N . VAL A 1 249 ? 9.906 -26.312 -11.82 1 97.75 249 VAL A N 1
ATOM 1975 C CA . VAL A 1 249 ? 10.977 -25.594 -11.133 1 97.75 249 VAL A CA 1
ATOM 1976 C C . VAL A 1 249 ? 10.922 -25.906 -9.641 1 97.75 249 VAL A C 1
ATOM 1978 O O . VAL A 1 249 ? 11.961 -26.141 -9.016 1 97.75 249 VAL A O 1
ATOM 1981 N N . ALA A 1 250 ? 9.742 -26.016 -9.102 1 97.12 250 ALA A N 1
ATOM 1982 C CA . ALA A 1 250 ? 9.531 -26.125 -7.664 1 97.12 250 ALA A CA 1
ATOM 1983 C C . ALA A 1 250 ? 9.773 -27.562 -7.184 1 97.12 250 ALA A C 1
ATOM 1985 O O . ALA A 1 250 ? 9.773 -27.828 -5.98 1 97.12 250 ALA A O 1
ATOM 1986 N N . THR A 1 251 ? 10.07 -28.516 -8.094 1 96.06 251 THR A N 1
ATOM 1987 C CA . THR A 1 251 ? 10.234 -29.922 -7.711 1 96.06 251 THR A CA 1
ATOM 1988 C C . THR A 1 251 ? 11.469 -30.094 -6.824 1 96.06 251 THR A C 1
ATOM 1990 O O . THR A 1 251 ? 11.547 -31.047 -6.051 1 96.06 251 THR A O 1
ATOM 1993 N N . VAL A 1 252 ? 12.375 -29.156 -6.945 1 95.81 252 VAL A N 1
ATOM 1994 C CA . VAL A 1 252 ? 13.586 -29.234 -6.129 1 95.81 252 VAL A CA 1
ATOM 1995 C C . VAL A 1 252 ? 13.211 -29.172 -4.652 1 95.81 252 VAL A C 1
ATOM 1997 O O . VAL A 1 252 ? 13.969 -29.641 -3.793 1 95.81 252 VAL A O 1
ATOM 2000 N N . ALA A 1 253 ? 12.055 -28.625 -4.344 1 94.81 253 ALA A N 1
ATOM 2001 C CA . ALA A 1 253 ? 11.602 -28.5 -2.965 1 94.81 253 ALA A CA 1
ATOM 2002 C C . ALA A 1 253 ? 11.445 -29.859 -2.309 1 94.81 253 ALA A C 1
ATOM 2004 O O . ALA A 1 253 ? 11.516 -29.984 -1.083 1 94.81 253 ALA A O 1
ATOM 2005 N N . ARG A 1 254 ? 11.242 -30.922 -3.107 1 92.5 254 ARG A N 1
ATOM 2006 C CA . ARG A 1 254 ? 11.086 -32.281 -2.584 1 92.5 254 ARG A CA 1
ATOM 2007 C C . ARG A 1 254 ? 12.352 -32.719 -1.863 1 92.5 254 ARG A C 1
ATOM 2009 O O . ARG A 1 254 ? 12.297 -33.594 -0.973 1 92.5 254 ARG A O 1
ATOM 2016 N N . VAL A 1 255 ? 13.477 -32.125 -2.291 1 93.75 255 VAL A N 1
ATOM 2017 C CA . VAL A 1 255 ? 14.75 -32.562 -1.725 1 93.75 255 VAL A CA 1
ATOM 2018 C C . VAL A 1 255 ? 15.227 -31.531 -0.697 1 93.75 255 VAL A C 1
ATOM 2020 O O . VAL A 1 255 ? 15.633 -31.891 0.408 1 93.75 255 VAL A O 1
ATOM 2023 N N . CYS A 1 256 ? 15.094 -30.297 -0.933 1 93.31 256 CYS A N 1
ATOM 2024 C CA . CYS A 1 256 ? 15.758 -29.297 -0.098 1 93.31 256 CYS A CA 1
ATOM 2025 C C . CYS A 1 256 ? 14.75 -28.391 0.579 1 93.31 256 CYS A C 1
ATOM 2027 O O . CYS A 1 256 ? 15.125 -27.469 1.304 1 93.31 256 CYS A O 1
ATOM 2029 N N . GLY A 1 257 ? 13.445 -28.594 0.405 1 92.62 257 GLY A N 1
ATOM 2030 C CA . GLY A 1 257 ? 12.406 -27.797 1.021 1 92.62 257 GLY A CA 1
ATOM 2031 C C . GLY A 1 257 ? 11.953 -26.625 0.154 1 92.62 257 GLY A C 1
ATOM 2032 O O . GLY A 1 257 ? 12.656 -26.234 -0.782 1 92.62 257 GLY A O 1
ATOM 2033 N N . ARG A 1 258 ? 10.812 -26.062 0.489 1 94.25 258 ARG A N 1
ATOM 2034 C CA . ARG A 1 258 ? 10.188 -25.016 -0.324 1 94.25 258 ARG A CA 1
ATOM 2035 C C . ARG A 1 258 ? 11.039 -23.75 -0.346 1 94.25 258 ARG A C 1
ATOM 2037 O O . ARG A 1 258 ? 11.148 -23.094 -1.379 1 94.25 258 ARG A O 1
ATOM 2044 N N . PRO A 1 259 ? 11.789 -23.406 0.798 1 93.25 259 PRO A N 1
ATOM 2045 C CA . PRO A 1 259 ? 12.57 -22.172 0.78 1 93.25 259 PRO A CA 1
ATOM 2046 C C . PRO A 1 259 ? 13.719 -22.219 -0.231 1 93.25 259 PRO A C 1
ATOM 2048 O O . PRO A 1 259 ? 14.25 -21.172 -0.611 1 93.25 259 PRO A O 1
ATOM 2051 N N . CYS A 1 260 ? 14.133 -23.312 -0.687 1 94.75 260 CYS A N 1
ATOM 2052 C CA . CYS A 1 260 ? 15.312 -23.406 -1.54 1 94.75 260 CYS A CA 1
ATOM 2053 C C . CYS A 1 260 ? 14.945 -23.156 -3 1 94.75 260 CYS A C 1
ATOM 2055 O O . CYS A 1 260 ? 15.828 -22.969 -3.84 1 94.75 260 CYS A O 1
ATOM 2057 N N . VAL A 1 261 ? 13.539 -23.25 -3.314 1 96.94 261 VAL A N 1
ATOM 2058 C CA . VAL A 1 261 ? 13.102 -22.953 -4.676 1 96.94 261 VAL A CA 1
ATOM 2059 C C . VAL A 1 261 ? 13.516 -21.531 -5.055 1 96.94 261 VAL A C 1
ATOM 2061 O O . VAL A 1 261 ? 13.219 -20.578 -4.34 1 96.94 261 VAL A O 1
ATOM 2064 N N . LEU A 1 262 ? 14.266 -21.391 -6.141 1 98.12 262 LEU A N 1
ATOM 2065 C CA . LEU A 1 262 ? 14.742 -20.125 -6.699 1 98.12 262 LEU A CA 1
ATOM 2066 C C . LEU A 1 262 ? 15.812 -19.516 -5.805 1 98.12 262 LEU A C 1
ATOM 2068 O O . LEU A 1 262 ? 16.141 -18.328 -5.938 1 98.12 262 LEU A O 1
ATOM 2072 N N . GLN A 1 263 ? 16.312 -20.25 -4.855 1 96.38 263 GLN A N 1
ATOM 2073 C CA . GLN A 1 263 ? 17.453 -19.75 -4.094 1 96.38 263 GLN A CA 1
ATOM 2074 C C . GLN A 1 263 ? 18.625 -19.422 -5.016 1 96.38 263 GLN A C 1
ATOM 2076 O O . GLN A 1 263 ? 18.922 -20.172 -5.945 1 96.38 263 GLN A O 1
ATOM 2081 N N . ASN A 1 264 ? 19.219 -18.281 -4.766 1 96.12 264 ASN A N 1
ATOM 2082 C CA . ASN A 1 264 ? 20.328 -17.828 -5.605 1 96.12 264 ASN A CA 1
ATOM 2083 C C . ASN A 1 264 ? 21.672 -18.312 -5.078 1 96.12 264 ASN A C 1
ATOM 2085 O O . ASN A 1 264 ? 21.953 -18.203 -3.883 1 96.12 264 ASN A O 1
ATOM 2089 N N . PHE A 1 265 ? 22.422 -18.875 -5.969 1 94.88 265 PHE A N 1
ATOM 2090 C CA . PHE A 1 265 ? 23.781 -19.297 -5.691 1 94.88 265 PHE A CA 1
ATOM 2091 C C . PHE A 1 265 ? 24.766 -18.562 -6.605 1 94.88 265 PHE A C 1
ATOM 2093 O O . PHE A 1 265 ? 24.531 -18.453 -7.812 1 94.88 265 PHE A O 1
ATOM 2100 N N . ARG A 1 266 ? 25.75 -18.047 -5.996 1 92.5 266 ARG A N 1
ATOM 2101 C CA . ARG A 1 266 ? 26.859 -17.469 -6.742 1 92.5 266 ARG A CA 1
ATOM 2102 C C . ARG A 1 266 ? 28.109 -18.328 -6.609 1 92.5 266 ARG A C 1
ATOM 2104 O O . ARG A 1 266 ? 28.547 -18.625 -5.5 1 92.5 266 ARG A O 1
ATOM 2111 N N . PHE A 1 267 ? 28.672 -18.641 -7.758 1 93.19 267 PHE A N 1
ATOM 2112 C CA . PHE A 1 267 ? 29.844 -19.5 -7.766 1 93.19 267 PHE A CA 1
ATOM 2113 C C . PHE A 1 267 ? 31.109 -18.688 -7.992 1 93.19 267 PHE A C 1
ATOM 2115 O O . PHE A 1 267 ? 31.062 -17.578 -8.531 1 93.19 267 PHE A O 1
ATOM 2122 N N . GLN A 1 268 ? 32.25 -19.234 -7.578 1 92.31 268 GLN A N 1
ATOM 2123 C CA . GLN A 1 268 ? 33.531 -18.547 -7.594 1 92.31 268 GLN A CA 1
ATOM 2124 C C . GLN A 1 268 ? 33.938 -18.172 -9.016 1 92.31 268 GLN A C 1
ATOM 2126 O O . GLN A 1 268 ? 34.625 -17.172 -9.234 1 92.31 268 GLN A O 1
ATOM 2131 N N . ASP A 1 269 ? 33.5 -18.922 -9.945 1 93.25 269 ASP A N 1
ATOM 2132 C CA . ASP A 1 269 ? 33.938 -18.703 -11.32 1 93.25 269 ASP A CA 1
ATOM 2133 C C . ASP A 1 269 ? 32.969 -17.781 -12.062 1 93.25 269 ASP A C 1
ATOM 2135 O O . ASP A 1 269 ? 33.031 -17.672 -13.289 1 93.25 269 ASP A O 1
ATOM 2139 N N . GLY A 1 270 ? 32.031 -17.234 -11.359 1 92.44 270 GLY A N 1
ATOM 2140 C CA . GLY A 1 270 ? 31.188 -16.188 -11.938 1 92.44 270 GLY A CA 1
ATOM 2141 C C . GLY A 1 270 ? 29.828 -16.672 -12.359 1 92.44 270 GLY A C 1
ATOM 2142 O O . GLY A 1 270 ? 28.969 -15.875 -12.742 1 92.44 270 GLY A O 1
ATOM 2143 N N . TRP A 1 271 ? 29.594 -17.969 -12.297 1 96.25 271 TRP A N 1
ATOM 2144 C CA . TRP A 1 271 ? 28.281 -18.5 -12.617 1 96.25 271 TRP A CA 1
ATOM 2145 C C . TRP A 1 271 ? 27.312 -18.266 -11.469 1 96.25 271 TRP A C 1
ATOM 2147 O O . TRP A 1 271 ? 27.719 -18.141 -10.312 1 96.25 271 TRP A O 1
ATOM 2157 N N . GLN A 1 272 ? 26.094 -18.094 -11.844 1 96.62 272 GLN A N 1
ATOM 2158 C CA . GLN A 1 272 ? 25 -17.938 -10.891 1 96.62 272 GLN A CA 1
ATOM 2159 C C . GLN A 1 272 ? 23.875 -18.922 -11.18 1 96.62 272 GLN A C 1
ATOM 2161 O O . GLN A 1 272 ? 23.609 -19.25 -12.336 1 96.62 272 GLN A O 1
ATOM 2166 N N . MET A 1 273 ? 23.297 -19.375 -10.18 1 97.5 273 MET A N 1
ATOM 2167 C CA . MET A 1 273 ? 22.188 -20.312 -10.336 1 97.5 273 MET A CA 1
ATOM 2168 C C . MET A 1 273 ? 20.969 -19.812 -9.57 1 97.5 273 MET A C 1
ATOM 2170 O O . MET A 1 273 ? 21.078 -19.359 -8.43 1 97.5 273 MET A O 1
ATOM 2174 N N . SER A 1 274 ? 19.844 -19.703 -10.195 1 98.31 274 SER A N 1
ATOM 2175 C CA . SER A 1 274 ? 18.531 -19.688 -9.539 1 98.31 274 SER A CA 1
ATOM 2176 C C . SER A 1 274 ? 17.953 -21.094 -9.422 1 98.31 274 SER A C 1
ATOM 2178 O O . SER A 1 274 ? 17.547 -21.688 -10.422 1 98.31 274 SER A O 1
ATOM 2180 N N . ASN A 1 275 ? 17.953 -21.578 -8.273 1 97.44 275 ASN A N 1
ATOM 2181 C CA . ASN A 1 275 ? 17.719 -23 -8.031 1 97.44 275 ASN A CA 1
ATOM 2182 C C . ASN A 1 275 ? 16.422 -23.469 -8.656 1 97.44 275 ASN A C 1
ATOM 2184 O O . ASN A 1 275 ? 15.352 -22.922 -8.383 1 97.44 275 ASN A O 1
ATOM 2188 N N . GLY A 1 276 ? 16.594 -24.5 -9.477 1 98.12 276 GLY A N 1
ATOM 2189 C CA . GLY A 1 276 ? 15.445 -25.094 -10.164 1 98.12 276 GLY A CA 1
ATOM 2190 C C . GLY A 1 276 ? 15.117 -24.406 -11.469 1 98.12 276 GLY A C 1
ATOM 2191 O O . GLY A 1 276 ? 14.375 -24.938 -12.297 1 98.12 276 GLY A O 1
ATOM 2192 N N . PHE A 1 277 ? 15.734 -23.234 -11.781 1 98.44 277 PHE A N 1
ATOM 2193 C CA . PHE A 1 277 ? 15.242 -22.422 -12.883 1 98.44 277 PHE A CA 1
ATOM 2194 C C . PHE A 1 277 ? 16.312 -22.25 -13.953 1 98.44 277 PHE A C 1
ATOM 2196 O O . PHE A 1 277 ? 16.109 -22.609 -15.109 1 98.44 277 PHE A O 1
ATOM 2203 N N . SER A 1 278 ? 17.5 -21.672 -13.5 1 98.5 278 SER A N 1
ATOM 2204 C CA . SER A 1 278 ? 18.5 -21.422 -14.531 1 98.5 278 SER A CA 1
ATOM 2205 C C . SER A 1 278 ? 19.906 -21.359 -13.93 1 98.5 278 SER A C 1
ATOM 2207 O O . SER A 1 278 ? 20.062 -21.281 -12.711 1 98.5 278 SER A O 1
ATOM 2209 N N . ILE A 1 279 ? 20.875 -21.516 -14.773 1 98.12 279 ILE A N 1
ATOM 2210 C CA . ILE A 1 279 ? 22.281 -21.281 -14.531 1 98.12 279 ILE A CA 1
ATOM 2211 C C . ILE A 1 279 ? 22.828 -20.281 -15.562 1 98.12 279 ILE A C 1
ATOM 2213 O O . ILE A 1 279 ? 22.75 -20.531 -16.766 1 98.12 279 ILE A O 1
ATOM 2217 N N . VAL A 1 280 ? 23.344 -19.219 -15.031 1 98.19 280 VAL A N 1
ATOM 2218 C CA . VAL A 1 280 ? 23.688 -18.156 -15.969 1 98.19 280 VAL A CA 1
ATOM 2219 C C . VAL A 1 280 ? 25.094 -17.625 -15.656 1 98.19 280 VAL A C 1
ATOM 2221 O O . VAL A 1 280 ? 25.578 -17.781 -14.531 1 98.19 280 VAL A O 1
ATOM 2224 N N . LYS A 1 281 ? 25.734 -17.109 -16.609 1 97.12 281 LYS A N 1
ATOM 2225 C CA . LYS A 1 281 ? 26.953 -16.297 -16.516 1 97.12 281 LYS A CA 1
ATOM 2226 C C . LYS A 1 281 ? 26.812 -15 -17.312 1 97.12 281 LYS A C 1
ATOM 2228 O O . LYS A 1 281 ? 26.672 -15.031 -18.531 1 97.12 281 LYS A O 1
ATOM 2233 N N . TYR A 1 282 ? 26.812 -13.906 -16.578 1 95.62 282 TYR A N 1
ATOM 2234 C CA . TYR A 1 282 ? 26.625 -12.609 -17.234 1 95.62 282 TYR A CA 1
ATOM 2235 C C . TYR A 1 282 ? 27.906 -12.172 -17.938 1 95.62 282 TYR A C 1
ATOM 2237 O O . TYR A 1 282 ? 29 -12.523 -17.516 1 95.62 282 TYR A O 1
ATOM 2245 N N . GLY A 1 283 ? 27.688 -11.383 -18.969 1 95.44 283 GLY A N 1
ATOM 2246 C CA . GLY A 1 283 ? 28.812 -10.891 -19.766 1 95.44 283 GLY A CA 1
ATOM 2247 C C . GLY A 1 283 ? 29.188 -9.461 -19.422 1 95.44 283 GLY A C 1
ATOM 2248 O O . GLY A 1 283 ? 29.812 -8.773 -20.234 1 95.44 283 GLY A O 1
ATOM 2249 N N . TYR A 1 284 ? 28.828 -9.023 -18.266 1 92.12 284 TYR A N 1
ATOM 2250 C CA . TYR A 1 284 ? 29.094 -7.633 -17.906 1 92.12 284 TYR A CA 1
ATOM 2251 C C . TYR A 1 284 ? 30.594 -7.383 -17.75 1 92.12 284 TYR A C 1
ATOM 2253 O O . TYR A 1 284 ? 31.312 -8.227 -17.219 1 92.12 284 TYR A O 1
ATOM 2261 N N . GLY A 1 285 ? 31.047 -6.234 -18.234 1 91.06 285 GLY A N 1
ATOM 2262 C CA . GLY A 1 285 ? 32.406 -5.789 -17.938 1 91.06 285 GLY A CA 1
ATOM 2263 C C . GLY A 1 285 ? 32.531 -5.168 -16.562 1 91.06 285 GLY A C 1
ATOM 2264 O O . GLY A 1 285 ? 31.531 -4.973 -15.867 1 91.06 285 GLY A O 1
ATOM 2265 N N . ASP A 1 286 ? 33.75 -4.938 -16.172 1 90.19 286 ASP A N 1
ATOM 2266 C CA . ASP A 1 286 ? 34.031 -4.375 -14.852 1 90.19 286 ASP A CA 1
ATOM 2267 C C . ASP A 1 286 ? 33.344 -3.029 -14.664 1 90.19 286 ASP A C 1
ATOM 2269 O O . ASP A 1 286 ? 32.781 -2.744 -13.594 1 90.19 286 ASP A O 1
ATOM 2273 N N . ALA A 1 287 ? 33.344 -2.301 -15.633 1 91 287 ALA A N 1
ATOM 2274 C CA . ALA A 1 287 ? 32.719 -0.972 -15.57 1 91 287 ALA A CA 1
ATOM 2275 C C . ALA A 1 287 ? 31.219 -1.062 -15.375 1 91 287 ALA A C 1
ATOM 2277 O O . ALA A 1 287 ? 30.641 -0.308 -14.586 1 91 287 ALA A O 1
ATOM 2278 N N . GLU A 1 288 ? 30.562 -1.973 -16.094 1 89.81 288 GLU A N 1
ATOM 2279 C CA . GLU A 1 288 ? 29.125 -2.168 -15.984 1 89.81 288 GLU A CA 1
ATOM 2280 C C . GLU A 1 288 ? 28.734 -2.672 -14.602 1 89.81 288 GLU A C 1
ATOM 2282 O O . GLU A 1 288 ? 27.75 -2.213 -14.016 1 89.81 288 GLU A O 1
ATOM 2287 N N . LEU A 1 289 ? 29.547 -3.549 -14.164 1 89.06 289 LEU A N 1
ATOM 2288 C CA . LEU A 1 289 ? 29.297 -4.152 -12.859 1 89.06 289 LEU A CA 1
ATOM 2289 C C . LEU A 1 289 ? 29.438 -3.119 -11.75 1 89.06 289 LEU A C 1
ATOM 2291 O O . LEU A 1 289 ? 28.703 -3.154 -10.766 1 89.06 289 LEU A O 1
ATOM 2295 N N . ALA A 1 290 ? 30.344 -2.221 -11.93 1 88.69 290 ALA A N 1
ATOM 2296 C CA . ALA A 1 290 ? 30.656 -1.232 -10.906 1 88.69 290 ALA A CA 1
ATOM 2297 C C . ALA A 1 290 ? 29.469 -0.294 -10.672 1 88.69 290 ALA A C 1
ATOM 2299 O O . ALA A 1 290 ? 29.266 0.2 -9.555 1 88.69 290 ALA A O 1
ATOM 2300 N N . VAL A 1 291 ? 28.641 -0.162 -11.633 1 88.31 291 VAL A N 1
ATOM 2301 C CA . VAL A 1 291 ? 27.594 0.834 -11.516 1 88.31 291 VAL A CA 1
ATOM 2302 C C . VAL A 1 291 ? 26.25 0.138 -11.305 1 88.31 291 VAL A C 1
ATOM 2304 O O . VAL A 1 291 ? 25.234 0.793 -11.047 1 88.31 291 VAL A O 1
ATOM 2307 N N . GLN A 1 292 ? 26.203 -1.057 -11.359 1 92 292 GLN A N 1
ATOM 2308 C CA . GLN A 1 292 ? 24.969 -1.818 -11.234 1 92 292 GLN A CA 1
ATOM 2309 C C . GLN A 1 292 ? 24.672 -2.141 -9.766 1 92 292 GLN A C 1
ATOM 2311 O O . GLN A 1 292 ? 25.578 -2.496 -9.008 1 92 292 GLN A O 1
ATOM 2316 N N . HIS A 1 293 ? 23.422 -1.922 -9.406 1 94 293 HIS A N 1
ATOM 2317 C CA . HIS A 1 293 ? 23.016 -2.434 -8.109 1 94 293 HIS A CA 1
ATOM 2318 C C . HIS A 1 293 ? 23.109 -3.955 -8.055 1 94 293 HIS A C 1
ATOM 2320 O O . HIS A 1 293 ? 22.703 -4.645 -8.984 1 94 293 HIS A O 1
ATOM 2326 N N . PRO A 1 294 ? 23.609 -4.477 -6.988 1 92.62 294 PRO A N 1
ATOM 2327 C CA . PRO A 1 294 ? 23.859 -5.918 -6.914 1 92.62 294 PRO A CA 1
ATOM 2328 C C . PRO A 1 294 ? 22.578 -6.742 -7.066 1 92.62 294 PRO A C 1
ATOM 2330 O O . PRO A 1 294 ? 22.641 -7.898 -7.5 1 92.62 294 PRO A O 1
ATOM 2333 N N . GLN A 1 295 ? 21.469 -6.168 -6.75 1 96.25 295 GLN A N 1
ATOM 2334 C CA . GLN A 1 295 ? 20.203 -6.914 -6.832 1 96.25 295 GLN A CA 1
ATOM 2335 C C . GLN A 1 295 ? 19.344 -6.406 -7.984 1 96.25 295 GLN A C 1
ATOM 2337 O O . GLN A 1 295 ? 18.125 -6.621 -7.996 1 96.25 295 GLN A O 1
ATOM 2342 N N . ALA A 1 296 ? 19.953 -5.73 -8.898 1 97.31 296 ALA A N 1
ATOM 2343 C CA . ALA A 1 296 ? 19.203 -5.227 -10.039 1 97.31 296 ALA A CA 1
ATOM 2344 C C . ALA A 1 296 ? 18.578 -6.367 -10.844 1 97.31 296 ALA A C 1
ATOM 2346 O O . ALA A 1 296 ? 19.219 -7.41 -11.039 1 97.31 296 ALA A O 1
ATOM 2347 N N . MET A 1 297 ? 17.344 -6.203 -11.258 1 97.69 297 MET A N 1
ATOM 2348 C CA . MET A 1 297 ? 16.625 -7.176 -12.07 1 97.69 297 MET A CA 1
ATOM 2349 C C . MET A 1 297 ? 16.781 -6.875 -13.555 1 97.69 297 MET A C 1
ATOM 2351 O O . MET A 1 297 ? 16.609 -5.734 -13.984 1 97.69 297 MET A O 1
ATOM 2355 N N . GLU A 1 298 ? 17.172 -7.867 -14.305 1 97.38 298 GLU A N 1
ATOM 2356 C CA . GLU A 1 298 ? 17.312 -7.688 -15.75 1 97.38 298 GLU A CA 1
ATOM 2357 C C . GLU A 1 298 ? 15.953 -7.516 -16.422 1 97.38 298 GLU A C 1
ATOM 2359 O O . GLU A 1 298 ? 15.047 -8.336 -16.219 1 97.38 298 GLU A O 1
ATOM 2364 N N . HIS A 1 299 ? 15.828 -6.457 -17.172 1 96.69 299 HIS A N 1
ATOM 2365 C CA . HIS A 1 299 ? 14.609 -6.25 -17.953 1 96.69 299 HIS A CA 1
ATOM 2366 C C . HIS A 1 299 ? 14.609 -7.109 -19.203 1 96.69 299 HIS A C 1
ATOM 2368 O O . HIS A 1 299 ? 14.906 -6.613 -20.297 1 96.69 299 HIS A O 1
ATOM 2374 N N . THR A 1 300 ? 14.086 -8.289 -19.078 1 97.19 300 THR A N 1
ATOM 2375 C CA . THR A 1 300 ? 14.18 -9.234 -20.188 1 97.19 300 THR A CA 1
ATOM 2376 C C . THR A 1 300 ? 12.859 -9.312 -20.953 1 97.19 300 THR A C 1
ATOM 2378 O O . THR A 1 300 ? 12.805 -9.828 -22.062 1 97.19 300 THR A O 1
ATOM 2381 N N . TRP A 1 301 ? 11.727 -8.875 -20.312 1 96.19 301 TRP A N 1
ATOM 2382 C CA . TRP A 1 301 ? 10.398 -9.062 -20.875 1 96.19 301 TRP A CA 1
ATOM 2383 C C . TRP A 1 301 ? 10.156 -8.102 -22.031 1 96.19 301 TRP A C 1
ATOM 2385 O O . TRP A 1 301 ? 10.867 -7.102 -22.188 1 96.19 301 TRP A O 1
ATOM 2395 N N . LYS A 1 302 ? 9.234 -8.461 -22.812 1 92.62 302 LYS A N 1
ATOM 2396 C CA . LYS A 1 302 ? 8.898 -7.723 -24.016 1 92.62 302 LYS A CA 1
ATOM 2397 C C . LYS A 1 302 ? 8.281 -6.367 -23.672 1 92.62 302 LYS A C 1
ATOM 2399 O O . LYS A 1 302 ? 7.473 -6.262 -22.75 1 92.62 302 LYS A O 1
ATOM 2404 N N . HIS A 1 303 ? 8.742 -5.402 -24.406 1 91.56 303 HIS A N 1
ATOM 2405 C CA . HIS A 1 303 ? 8.094 -4.102 -24.312 1 91.56 303 HIS A CA 1
ATOM 2406 C C . HIS A 1 303 ? 6.758 -4.098 -25.047 1 91.56 303 HIS A C 1
ATOM 2408 O O . HIS A 1 303 ? 6.672 -4.574 -26.188 1 91.56 303 HIS A O 1
ATOM 2414 N N . THR A 1 304 ? 5.754 -3.719 -24.375 1 92.19 304 THR A N 1
ATOM 2415 C CA . THR A 1 304 ? 4.426 -3.635 -24.969 1 92.19 304 THR A CA 1
ATOM 2416 C C . THR A 1 304 ? 3.842 -2.236 -24.797 1 92.19 304 THR A C 1
ATOM 2418 O O . THR A 1 304 ? 4.5 -1.346 -24.25 1 92.19 304 THR A O 1
ATOM 2421 N N . GLU A 1 305 ? 2.613 -2.094 -25.281 1 90.44 305 GLU A N 1
ATOM 2422 C CA . GLU A 1 305 ? 1.897 -0.838 -25.078 1 90.44 305 GLU A CA 1
ATOM 2423 C C . GLU A 1 305 ? 1.613 -0.604 -23.594 1 90.44 305 GLU A C 1
ATOM 2425 O O . GLU A 1 305 ? 1.333 0.523 -23.188 1 90.44 305 GLU A O 1
ATOM 2430 N N . TRP A 1 306 ? 1.766 -1.61 -22.797 1 90.75 306 TRP A N 1
ATOM 2431 C CA . TRP A 1 306 ? 1.511 -1.514 -21.359 1 90.75 306 TRP A CA 1
ATOM 2432 C C . TRP A 1 306 ? 2.725 -0.951 -20.625 1 90.75 306 TRP A C 1
ATOM 2434 O O . TRP A 1 306 ? 2.691 -0.762 -19.406 1 90.75 306 TRP A O 1
ATOM 2444 N N . GLU A 1 307 ? 3.662 -0.669 -21.281 1 90.88 307 GLU A N 1
ATOM 2445 C CA . GLU A 1 307 ? 4.875 -0.174 -20.656 1 90.88 307 GLU A CA 1
ATOM 2446 C C . GLU A 1 307 ? 5.008 1.339 -20.812 1 90.88 307 GLU A C 1
ATOM 2448 O O . GLU A 1 307 ? 5.352 1.828 -21.891 1 90.88 307 GLU A O 1
ATOM 2453 N N . ILE A 1 308 ? 4.766 2.008 -19.797 1 91.81 308 ILE A N 1
ATOM 2454 C CA . ILE A 1 308 ? 5.02 3.441 -19.688 1 91.81 308 ILE A CA 1
ATOM 2455 C C . ILE A 1 308 ? 6.324 3.68 -18.938 1 91.81 308 ILE A C 1
ATOM 2457 O O . ILE A 1 308 ? 6.957 2.732 -18.453 1 91.81 308 ILE A O 1
ATOM 2461 N N . GLU A 1 309 ? 6.844 4.918 -18.875 1 87.19 309 GLU A N 1
ATOM 2462 C CA . GLU A 1 309 ? 8.172 5.266 -18.359 1 87.19 309 GLU A CA 1
ATOM 2463 C C . GLU A 1 309 ? 8.383 4.742 -16.953 1 87.19 309 GLU A C 1
ATOM 2465 O O . GLU A 1 309 ? 9.453 4.234 -16.625 1 87.19 309 GLU A O 1
ATOM 2470 N N . ASP A 1 310 ? 7.375 4.789 -16.109 1 90.25 310 ASP A N 1
ATOM 2471 C CA . ASP A 1 310 ? 7.559 4.391 -14.711 1 90.25 310 ASP A CA 1
ATOM 2472 C C . ASP A 1 310 ? 6.766 3.125 -14.391 1 90.25 310 ASP A C 1
ATOM 2474 O O . ASP A 1 310 ? 6.359 2.91 -13.25 1 90.25 310 ASP A O 1
ATOM 2478 N N . SER A 1 311 ? 6.602 2.234 -15.359 1 94.62 311 SER A N 1
ATOM 2479 C CA . SER A 1 311 ? 5.762 1.048 -15.234 1 94.62 311 SER A CA 1
ATOM 2480 C C . SER A 1 311 ? 6.238 0.151 -14.102 1 94.62 311 SER A C 1
ATOM 2482 O O . SER A 1 311 ? 5.43 -0.459 -13.398 1 94.62 311 SER A O 1
ATOM 2484 N N . TRP A 1 312 ? 7.535 0.116 -13.875 1 95.81 312 TRP A N 1
ATOM 2485 C CA . TRP A 1 312 ? 8.062 -0.957 -13.031 1 95.81 312 TRP A CA 1
ATOM 2486 C C . TRP A 1 312 ? 8.82 -0.392 -11.844 1 95.81 312 TRP A C 1
ATOM 2488 O O . TRP A 1 312 ? 9.406 -1.145 -11.055 1 95.81 312 TRP A O 1
ATOM 2498 N N . ASP A 1 313 ? 8.805 0.924 -11.609 1 94.44 313 ASP A N 1
ATOM 2499 C CA . ASP A 1 313 ? 9.617 1.577 -10.586 1 94.44 313 ASP A CA 1
ATOM 2500 C C . ASP A 1 313 ? 9.211 1.121 -9.188 1 94.44 313 ASP A C 1
ATOM 2502 O O . ASP A 1 313 ? 10.055 0.698 -8.398 1 94.44 313 ASP A O 1
ATOM 2506 N N . TYR A 1 314 ? 7.965 1.117 -8.906 1 96.25 314 TYR A N 1
ATOM 2507 C CA . TYR A 1 314 ? 7.496 0.875 -7.547 1 96.25 314 TYR A CA 1
ATOM 2508 C C . TYR A 1 314 ? 7.508 -0.615 -7.223 1 96.25 314 TYR A C 1
ATOM 2510 O O . TYR A 1 314 ? 7.383 -1.005 -6.059 1 96.25 314 TYR A O 1
ATOM 2518 N N . SER A 1 315 ? 7.656 -1.452 -8.266 1 97.31 315 SER A N 1
ATOM 2519 C CA . SER A 1 315 ? 7.52 -2.889 -8.047 1 97.31 315 SER A CA 1
ATOM 2520 C C . SER A 1 315 ? 8.852 -3.607 -8.25 1 97.31 315 SER A C 1
ATOM 2522 O O . SER A 1 315 ? 9.258 -4.414 -7.418 1 97.31 315 SER A O 1
ATOM 2524 N N . PHE A 1 316 ? 9.594 -3.242 -9.344 1 97.69 316 PHE A N 1
ATOM 2525 C CA . PHE A 1 316 ? 10.695 -4.117 -9.719 1 97.69 316 PHE A CA 1
ATOM 2526 C C . PHE A 1 316 ? 12.023 -3.367 -9.672 1 97.69 316 PHE A C 1
ATOM 2528 O O . PHE A 1 316 ? 13.086 -3.982 -9.703 1 97.69 316 PHE A O 1
ATOM 2535 N N . ALA A 1 317 ? 11.992 -2.064 -9.617 1 96.81 317 ALA A N 1
ATOM 2536 C CA . ALA A 1 317 ? 13.266 -1.352 -9.578 1 96.81 317 ALA A CA 1
ATOM 2537 C C . ALA A 1 317 ? 14.109 -1.799 -8.391 1 96.81 317 ALA A C 1
ATOM 2539 O O . ALA A 1 317 ? 13.57 -2.213 -7.359 1 96.81 317 ALA A O 1
ATOM 2540 N N . PRO A 1 318 ? 15.438 -1.72 -8.492 1 97.25 318 PRO A N 1
ATOM 2541 C CA . PRO A 1 318 ? 16.234 -1.266 -9.641 1 97.25 318 PRO A CA 1
ATOM 2542 C C . PRO A 1 318 ? 16.266 -2.287 -10.773 1 97.25 318 PRO A C 1
ATOM 2544 O O . PRO A 1 318 ? 16.297 -3.494 -10.523 1 97.25 318 PRO A O 1
ATOM 2547 N N . LEU A 1 319 ? 16.25 -1.811 -11.961 1 96.38 319 LEU A N 1
ATOM 2548 C CA . LEU A 1 319 ? 16.328 -2.635 -13.164 1 96.38 319 LEU A CA 1
ATOM 2549 C C . LEU A 1 319 ? 17.641 -2.406 -13.906 1 96.38 319 LEU A C 1
ATOM 2551 O O . LEU A 1 319 ? 18.281 -1.366 -13.734 1 96.38 319 LEU A O 1
ATOM 2555 N N . LYS A 1 320 ? 18.078 -3.389 -14.602 1 95.69 320 LYS A N 1
ATOM 2556 C CA . LYS A 1 320 ? 19.203 -3.277 -15.539 1 95.69 320 LYS A CA 1
ATOM 2557 C C . LYS A 1 320 ? 18.812 -3.809 -16.922 1 95.69 320 LYS A C 1
ATOM 2559 O O . LYS A 1 320 ? 17.844 -4.566 -17.047 1 95.69 320 LYS A O 1
ATOM 2564 N N . GLU A 1 321 ? 19.547 -3.412 -17.906 1 93.81 321 GLU A N 1
ATOM 2565 C CA . GLU A 1 321 ? 19.25 -3.836 -19.281 1 93.81 321 GLU A CA 1
ATOM 2566 C C . GLU A 1 321 ? 19.547 -5.32 -19.469 1 93.81 321 GLU A C 1
ATOM 2568 O O . GLU A 1 321 ? 20.391 -5.887 -18.75 1 93.81 321 GLU A O 1
ATOM 2573 N N . ARG A 1 322 ? 18.891 -5.836 -20.453 1 95.25 322 ARG A N 1
ATOM 2574 C CA . ARG A 1 322 ? 19.172 -7.219 -20.828 1 95.25 322 ARG A CA 1
ATOM 2575 C C . ARG A 1 322 ? 20.625 -7.391 -21.25 1 95.25 322 ARG A C 1
ATOM 2577 O O . ARG A 1 322 ? 21.156 -6.578 -22 1 95.25 322 ARG A O 1
ATOM 2584 N N . ASP A 1 323 ? 21.234 -8.32 -20.734 1 95.94 323 ASP A N 1
ATOM 2585 C CA . ASP A 1 323 ? 22.594 -8.656 -21.109 1 95.94 323 ASP A CA 1
ATOM 2586 C C . ASP A 1 323 ? 22.609 -9.602 -22.312 1 95.94 323 ASP A C 1
ATOM 2588 O O . ASP A 1 323 ? 22.453 -10.82 -22.156 1 95.94 323 ASP A O 1
ATOM 2592 N N . GLU A 1 324 ? 22.984 -9.117 -23.422 1 92.44 324 GLU A N 1
ATOM 2593 C CA . GLU A 1 324 ? 22.984 -9.914 -24.641 1 92.44 324 GLU A CA 1
ATOM 2594 C C . GLU A 1 324 ? 24.125 -10.938 -24.625 1 92.44 324 GLU A C 1
ATOM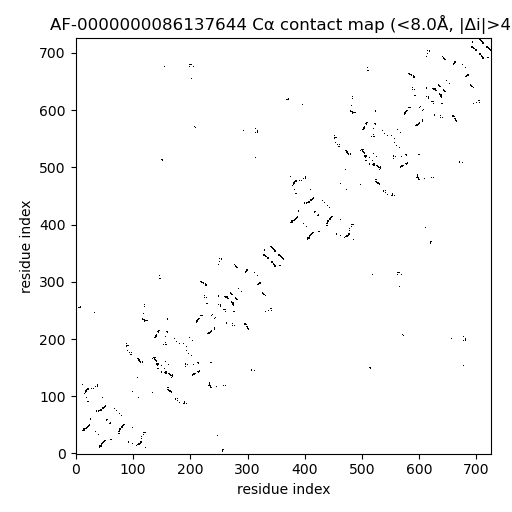 2596 O O . GLU A 1 324 ? 24.109 -11.898 -25.391 1 92.44 324 GLU A O 1
ATOM 2601 N N . GLY A 1 325 ? 25.125 -10.695 -23.828 1 94.19 325 GLY A N 1
ATOM 2602 C CA . GLY A 1 325 ? 26.234 -11.617 -23.734 1 94.19 325 GLY A CA 1
ATOM 2603 C C . GLY A 1 325 ? 26.047 -12.695 -22.688 1 94.19 325 GLY A C 1
ATOM 2604 O O . GLY A 1 325 ? 26.922 -13.531 -22.469 1 94.19 325 GLY A O 1
ATOM 2605 N N . LYS A 1 326 ? 24.922 -12.633 -22.062 1 96 326 LYS A N 1
ATOM 2606 C CA . LYS A 1 326 ? 24.625 -13.609 -21.016 1 96 326 LYS A CA 1
ATOM 2607 C C . LYS A 1 326 ? 24.562 -15.023 -21.578 1 96 326 LYS A C 1
ATOM 2609 O O . LYS A 1 326 ? 23.922 -15.25 -22.609 1 96 326 LYS A O 1
ATOM 2614 N N . VAL A 1 327 ? 25.328 -15.945 -20.984 1 96.94 327 VAL A N 1
ATOM 2615 C CA . VAL A 1 327 ? 25.172 -17.375 -21.234 1 96.94 327 VAL A CA 1
ATOM 2616 C C . VAL A 1 327 ? 24.141 -17.969 -20.266 1 96.94 327 VAL A C 1
ATOM 2618 O O . VAL A 1 327 ? 24.25 -17.797 -19.062 1 96.94 327 VAL A O 1
ATOM 2621 N N . GLN A 1 328 ? 23.203 -18.641 -20.812 1 97.75 328 GLN A N 1
ATOM 2622 C CA . GLN A 1 328 ? 22.094 -19.078 -19.984 1 97.75 328 GLN A CA 1
ATOM 2623 C C . GLN A 1 328 ? 21.734 -20.547 -20.266 1 97.75 328 GLN A C 1
ATOM 2625 O O . GLN A 1 328 ? 21.594 -20.938 -21.422 1 97.75 328 GLN A O 1
ATOM 2630 N N . PHE A 1 329 ? 21.75 -21.344 -19.266 1 98.38 329 PHE A N 1
ATOM 2631 C CA . PHE A 1 329 ? 21.109 -22.656 -19.25 1 98.38 329 PHE A CA 1
ATOM 2632 C C . PHE A 1 329 ? 19.766 -22.609 -18.531 1 98.38 329 PHE A C 1
ATOM 2634 O O . PHE A 1 329 ? 19.719 -22.328 -17.344 1 98.38 329 PHE A O 1
ATOM 2641 N N . LEU A 1 330 ? 18.734 -22.859 -19.219 1 97.88 330 LEU A N 1
ATOM 2642 C CA . LEU A 1 330 ? 17.391 -22.812 -18.656 1 97.88 330 LEU A CA 1
ATOM 2643 C C . LEU A 1 330 ? 16.844 -24.219 -18.391 1 97.88 330 LEU A C 1
ATOM 2645 O O . LEU A 1 330 ? 17.047 -25.125 -19.219 1 97.88 330 LEU A O 1
ATOM 2649 N N . MET A 1 331 ? 16.188 -24.328 -17.328 1 98.25 331 MET A N 1
ATOM 2650 C CA . MET A 1 331 ? 15.602 -25.625 -17.016 1 98.25 331 MET A CA 1
ATOM 2651 C C . MET A 1 331 ? 14.5 -25.984 -18.016 1 98.25 331 MET A C 1
ATOM 2653 O O . MET A 1 331 ? 13.594 -25.172 -18.25 1 98.25 331 MET A O 1
ATOM 2657 N N . GLU A 1 332 ? 14.578 -27.156 -18.578 1 97.06 332 GLU A N 1
ATOM 2658 C CA . GLU A 1 332 ? 13.562 -27.578 -19.531 1 97.06 332 GLU A CA 1
ATOM 2659 C C . GLU A 1 332 ? 12.781 -28.781 -19.031 1 97.06 332 GLU A C 1
ATOM 2661 O O . GLU A 1 332 ? 11.641 -29.016 -19.438 1 97.06 332 GLU A O 1
ATOM 2666 N N . LYS A 1 333 ? 13.508 -29.516 -18.156 1 96.94 333 LYS A N 1
ATOM 2667 C CA . LYS A 1 333 ? 12.859 -30.734 -17.672 1 96.94 333 LYS A CA 1
ATOM 2668 C C . LYS A 1 333 ? 13.305 -31.062 -16.25 1 96.94 333 LYS A C 1
ATOM 2670 O O . LYS A 1 333 ? 14.477 -30.875 -15.906 1 96.94 333 LYS A O 1
ATOM 2675 N N . SER A 1 334 ? 12.406 -31.422 -15.461 1 97.31 334 SER A N 1
ATOM 2676 C CA . SER A 1 334 ? 12.656 -31.938 -14.117 1 97.31 334 SER A CA 1
ATOM 2677 C C . SER A 1 334 ? 12.039 -33.312 -13.93 1 97.31 334 SER A C 1
ATOM 2679 O O . SER A 1 334 ? 10.922 -33.594 -14.383 1 97.31 334 SER A O 1
ATOM 2681 N N . VAL A 1 335 ? 12.859 -34.25 -13.359 1 97.38 335 VAL A N 1
ATOM 2682 C CA . VAL A 1 335 ? 12.391 -35.594 -13.141 1 97.38 335 VAL A CA 1
ATOM 2683 C C . VAL A 1 335 ? 12.57 -35.969 -11.672 1 97.38 335 VAL A C 1
ATOM 2685 O O . VAL A 1 335 ? 13.68 -35.906 -11.133 1 97.38 335 VAL A O 1
ATOM 2688 N N . VAL A 1 336 ? 11.484 -36.281 -11.086 1 95.44 336 VAL A N 1
ATOM 2689 C CA . VAL A 1 336 ? 11.562 -36.906 -9.758 1 95.44 336 VAL A CA 1
ATOM 2690 C C . VAL A 1 336 ? 11.867 -38.375 -9.883 1 95.44 336 VAL A C 1
ATOM 2692 O O . VAL A 1 336 ? 11.031 -39.156 -10.352 1 95.44 336 VAL A O 1
ATOM 2695 N N . GLU A 1 337 ? 12.984 -38.75 -9.344 1 95.75 337 GLU A N 1
ATOM 2696 C CA . GLU A 1 337 ? 13.453 -40.125 -9.492 1 95.75 337 GLU A CA 1
ATOM 2697 C C . GLU A 1 337 ? 12.82 -41.031 -8.445 1 95.75 337 GLU A C 1
ATOM 2699 O O . GLU A 1 337 ? 12.297 -40.562 -7.438 1 95.75 337 GLU A O 1
ATOM 2704 N N . LEU A 1 338 ? 12.945 -42.312 -8.68 1 95.19 338 LEU A N 1
ATOM 2705 C CA . LEU A 1 338 ? 12.352 -43.312 -7.797 1 95.19 338 LEU A CA 1
ATOM 2706 C C . LEU A 1 338 ? 12.977 -43.25 -6.406 1 95.19 338 LEU A C 1
ATOM 2708 O O . LEU A 1 338 ? 12.305 -43.531 -5.406 1 95.19 338 LEU A O 1
ATOM 2712 N N . ASP A 1 339 ? 14.195 -42.875 -6.375 1 94.94 339 ASP A N 1
ATOM 2713 C CA . ASP A 1 339 ? 14.898 -42.875 -5.094 1 94.94 339 ASP A CA 1
ATOM 2714 C C . ASP A 1 339 ? 14.656 -41.562 -4.34 1 94.94 339 ASP A C 1
ATOM 2716 O O . ASP A 1 339 ? 15.234 -41.344 -3.275 1 94.94 339 ASP A O 1
ATOM 2720 N N . GLY A 1 340 ? 13.844 -40.719 -4.922 1 92.38 340 GLY A N 1
ATOM 2721 C CA . GLY A 1 340 ? 13.508 -39.469 -4.254 1 92.38 340 GLY A CA 1
ATOM 2722 C C . GLY A 1 340 ? 14.352 -38.312 -4.715 1 92.38 340 GLY A C 1
ATOM 2723 O O . GLY A 1 340 ? 14.023 -37.156 -4.438 1 92.38 340 GLY A O 1
ATOM 2724 N N . SER A 1 341 ? 15.398 -38.594 -5.395 1 95.25 341 SER A N 1
ATOM 2725 C CA . SER A 1 341 ? 16.219 -37.5 -5.926 1 95.25 341 SER A CA 1
ATOM 2726 C C . SER A 1 341 ? 15.516 -36.781 -7.07 1 95.25 341 SER A C 1
ATOM 2728 O O . SER A 1 341 ? 14.516 -37.281 -7.598 1 95.25 341 SER A O 1
ATOM 2730 N N . VAL A 1 342 ? 15.914 -35.594 -7.32 1 97.06 342 VAL A N 1
ATOM 2731 C CA . VAL A 1 342 ? 15.359 -34.812 -8.414 1 97.06 342 VAL A CA 1
ATOM 2732 C C . VAL A 1 342 ? 16.453 -34.469 -9.422 1 97.06 342 VAL A C 1
ATOM 2734 O O . VAL A 1 342 ? 17.516 -33.938 -9.055 1 97.06 342 VAL A O 1
ATOM 2737 N N . THR A 1 343 ? 16.234 -34.844 -10.648 1 97.94 343 THR A N 1
ATOM 2738 C CA . THR A 1 343 ? 17.156 -34.531 -11.734 1 97.94 343 THR A CA 1
ATOM 2739 C C . THR A 1 343 ? 16.625 -33.375 -12.57 1 97.94 343 THR A C 1
ATOM 2741 O O . THR A 1 343 ? 15.5 -33.438 -13.07 1 97.94 343 THR A O 1
ATOM 2744 N N . LEU A 1 344 ? 17.391 -32.344 -12.688 1 97.81 344 LEU A N 1
ATOM 2745 C CA . LEU A 1 344 ? 17.062 -31.203 -13.516 1 97.81 344 LEU A CA 1
ATOM 2746 C C . LEU A 1 344 ? 17.938 -31.156 -14.766 1 97.81 344 LEU A C 1
ATOM 2748 O O . LEU A 1 344 ? 19.125 -31.453 -14.703 1 97.81 344 LEU A O 1
ATOM 2752 N N . TYR A 1 345 ? 17.375 -30.859 -15.875 1 98.06 345 TYR A N 1
ATOM 2753 C CA . TYR A 1 345 ? 18.078 -30.688 -17.141 1 98.06 345 TYR A CA 1
ATOM 2754 C C . TYR A 1 345 ? 18.031 -29.219 -17.578 1 98.06 345 TYR A C 1
ATOM 2756 O O . TYR A 1 345 ? 16.969 -28.703 -17.922 1 98.06 345 TYR A O 1
ATOM 2764 N N . TYR A 1 346 ? 19.156 -28.625 -17.516 1 98.19 346 TYR A N 1
ATOM 2765 C CA . TYR A 1 346 ? 19.328 -27.25 -18 1 98.19 346 TYR A CA 1
ATOM 2766 C C . TYR A 1 346 ? 19.906 -27.234 -19.406 1 98.19 346 TYR A C 1
ATOM 2768 O O . TYR A 1 346 ? 20.938 -27.875 -19.672 1 98.19 346 TYR A O 1
ATOM 2776 N N . VAL A 1 347 ? 19.297 -26.5 -20.281 1 98.19 347 VAL A N 1
ATOM 2777 C CA . VAL A 1 347 ? 19.703 -26.516 -21.688 1 98.19 347 VAL A CA 1
ATOM 2778 C C . VAL A 1 347 ? 20.094 -25.109 -22.125 1 98.19 347 VAL A C 1
ATOM 2780 O O . VAL A 1 347 ? 19.406 -24.141 -21.812 1 98.19 347 VAL A O 1
ATOM 2783 N N . ARG A 1 348 ? 21.156 -25 -22.719 1 97.94 348 ARG A N 1
ATOM 2784 C CA . ARG A 1 348 ? 21.547 -23.781 -23.422 1 97.94 348 ARG A CA 1
ATOM 2785 C C . ARG A 1 348 ? 21.125 -23.828 -24.875 1 97.94 348 ARG A C 1
ATOM 2787 O O . ARG A 1 348 ? 21.453 -24.766 -25.594 1 97.94 348 ARG A O 1
ATOM 2794 N N . ARG A 1 349 ? 20.375 -22.844 -25.25 1 95 349 ARG A N 1
ATOM 2795 C CA . ARG A 1 349 ? 19.938 -22.797 -26.641 1 95 349 ARG A CA 1
ATOM 2796 C C . ARG A 1 349 ? 20.453 -21.531 -27.344 1 95 349 ARG A C 1
ATOM 2798 O O . ARG A 1 349 ? 20.5 -20.469 -26.734 1 95 349 ARG A O 1
ATOM 2805 N N . LYS A 1 350 ? 20.875 -21.703 -28.5 1 90.81 350 LYS A N 1
ATOM 2806 C CA . LYS A 1 350 ? 21.219 -20.625 -29.438 1 90.81 350 LYS A CA 1
ATOM 2807 C C . LYS A 1 350 ? 20.391 -20.703 -30.703 1 90.81 350 LYS A C 1
ATOM 2809 O O . LYS A 1 350 ? 20.422 -21.719 -31.422 1 90.81 350 LYS A O 1
ATOM 2814 N N . ASN A 1 351 ? 19.656 -19.688 -30.984 1 89.81 351 ASN A N 1
ATOM 2815 C CA . ASN A 1 351 ? 18.75 -19.656 -32.125 1 89.81 351 ASN A CA 1
ATOM 2816 C C . ASN A 1 351 ? 17.828 -20.875 -32.125 1 89.81 351 ASN A C 1
ATOM 2818 O O . ASN A 1 351 ? 17.672 -21.547 -33.156 1 89.81 351 ASN A O 1
ATOM 2822 N N . GLY A 1 352 ? 17.406 -21.266 -30.906 1 89.56 352 GLY A N 1
ATOM 2823 C CA . GLY A 1 352 ? 16.438 -22.328 -30.75 1 89.56 352 GLY A CA 1
ATOM 2824 C C . GLY A 1 352 ? 17.062 -23.719 -30.75 1 89.56 352 GLY A C 1
ATOM 2825 O O . GLY A 1 352 ? 16.375 -24.719 -30.516 1 89.56 352 GLY A O 1
ATOM 2826 N N . ILE A 1 353 ? 18.344 -23.734 -30.938 1 93.75 353 ILE A N 1
ATOM 2827 C CA . ILE A 1 353 ? 19.031 -25.016 -31.031 1 93.75 353 ILE A CA 1
ATOM 2828 C C . ILE A 1 353 ? 19.812 -25.281 -29.75 1 93.75 353 ILE A C 1
ATOM 2830 O O . ILE A 1 353 ? 20.578 -24.422 -29.297 1 93.75 353 ILE A O 1
ATOM 2834 N N . GLY A 1 354 ? 19.516 -26.453 -29.188 1 94.94 354 GLY A N 1
ATOM 2835 C CA . GLY A 1 354 ? 20.281 -26.812 -28.016 1 94.94 354 GLY A CA 1
ATOM 2836 C C . GLY A 1 354 ? 21.766 -27 -28.297 1 94.94 354 GLY A C 1
ATOM 2837 O O . GLY A 1 354 ? 22.141 -27.672 -29.266 1 94.94 354 GLY A O 1
ATOM 2838 N N . ASN A 1 355 ? 22.578 -26.344 -27.531 1 94.12 355 ASN A N 1
ATOM 2839 C CA . ASN A 1 355 ? 24.016 -26.5 -27.766 1 94.12 355 ASN A CA 1
ATOM 2840 C C . ASN A 1 355 ? 24.781 -26.703 -26.469 1 94.12 355 ASN A C 1
ATOM 2842 O O . ASN A 1 355 ? 25.984 -26.406 -26.406 1 94.12 355 ASN A O 1
ATOM 2846 N N . GLY A 1 356 ? 24.109 -26.984 -25.453 1 96.62 356 GLY A N 1
ATOM 2847 C CA . GLY A 1 356 ? 24.688 -27.312 -24.156 1 96.62 356 GLY A CA 1
ATOM 2848 C C . GLY A 1 356 ? 23.688 -27.906 -23.188 1 96.62 356 GLY A C 1
ATOM 2849 O O . GLY A 1 356 ? 22.5 -27.594 -23.25 1 96.62 356 GLY A O 1
ATOM 2850 N N . LEU A 1 357 ? 24.156 -28.781 -22.391 1 97.06 357 LEU A N 1
ATOM 2851 C CA . LEU A 1 357 ? 23.297 -29.453 -21.438 1 97.06 357 LEU A CA 1
ATOM 2852 C C . LEU A 1 357 ? 24 -29.609 -20.094 1 97.06 357 LEU A C 1
ATOM 2854 O O . LEU A 1 357 ? 25.172 -29.984 -20.031 1 97.06 357 LEU A O 1
ATOM 2858 N N . ILE A 1 358 ? 23.328 -29.172 -19.078 1 96.88 358 ILE A N 1
ATOM 2859 C CA . ILE A 1 358 ? 23.766 -29.453 -17.719 1 96.88 358 ILE A CA 1
ATOM 2860 C C . ILE A 1 358 ? 22.703 -30.312 -17.016 1 96.88 358 ILE A C 1
ATOM 2862 O O . ILE A 1 358 ? 21.531 -29.938 -16.938 1 96.88 358 ILE A O 1
ATOM 2866 N N . ARG A 1 359 ? 23.141 -31.484 -16.641 1 97 359 ARG A N 1
ATOM 2867 C CA . ARG A 1 359 ? 22.312 -32.344 -15.797 1 97 359 ARG A CA 1
ATOM 2868 C C . ARG A 1 359 ? 22.672 -32.188 -14.328 1 97 359 ARG A C 1
ATOM 2870 O O . ARG A 1 359 ? 23.828 -32.438 -13.938 1 97 359 ARG A O 1
ATOM 2877 N N . MET A 1 360 ? 21.672 -31.75 -13.539 1 95.56 360 MET A N 1
ATOM 2878 C CA . MET A 1 360 ? 21.922 -31.562 -12.109 1 95.56 360 MET A CA 1
ATOM 2879 C C . MET A 1 360 ? 21.031 -32.5 -11.281 1 95.56 360 MET A C 1
ATOM 2881 O O . MET A 1 360 ? 19.828 -32.562 -11.5 1 95.56 360 MET A O 1
ATOM 2885 N N . ILE A 1 361 ? 21.656 -33.156 -10.32 1 95 361 ILE A N 1
ATOM 2886 C CA . ILE A 1 361 ? 20.938 -34.094 -9.469 1 95 361 ILE A CA 1
ATOM 2887 C C . ILE A 1 361 ? 20.938 -33.594 -8.031 1 95 361 ILE A C 1
ATOM 2889 O O . ILE A 1 361 ? 22 -33.406 -7.434 1 95 361 ILE A O 1
ATOM 2893 N N . TRP A 1 362 ? 19.703 -33.344 -7.5 1 93.31 362 TRP A N 1
ATOM 2894 C CA . TRP A 1 362 ? 19.5 -33.031 -6.086 1 93.31 362 TRP A CA 1
ATOM 2895 C C . TRP A 1 362 ? 19.188 -34.312 -5.309 1 93.31 362 TRP A C 1
ATOM 2897 O O . TRP A 1 362 ? 18.266 -35.062 -5.668 1 93.31 362 TRP A O 1
ATOM 2907 N N . ARG A 1 363 ? 20.078 -34.594 -4.191 1 90.44 363 ARG A N 1
ATOM 2908 C CA . ARG A 1 363 ? 19.906 -35.812 -3.412 1 90.44 363 ARG A CA 1
ATOM 2909 C C . ARG A 1 363 ? 19.922 -35.5 -1.917 1 90.44 363 ARG A C 1
ATOM 2911 O O . ARG A 1 363 ? 20.594 -34.562 -1.476 1 90.44 363 ARG A O 1
ATOM 2918 N N . ILE B 1 1 ? -23.875 18.719 29.172 1 70 1 ILE B N 1
ATOM 2919 C CA . ILE B 1 1 ? -23.344 17.422 28.766 1 70 1 ILE B CA 1
ATOM 2920 C C . ILE B 1 1 ? -21.984 17.188 29.422 1 70 1 ILE B C 1
ATOM 2922 O O . ILE B 1 1 ? -21.109 18.062 29.375 1 70 1 ILE B O 1
ATOM 2926 N N . THR B 1 2 ? -21.984 16.219 30.234 1 75.44 2 THR B N 1
ATOM 2927 C CA . THR B 1 2 ? -20.703 15.844 30.812 1 75.44 2 THR B CA 1
ATOM 2928 C C . THR B 1 2 ? -20.141 14.586 30.156 1 75.44 2 THR B C 1
ATOM 2930 O O . THR B 1 2 ? -20.859 13.602 29.984 1 75.44 2 THR B O 1
ATOM 2933 N N . LEU B 1 3 ? -18.953 14.711 29.625 1 77.56 3 LEU B N 1
ATOM 2934 C CA . LEU B 1 3 ? -18.297 13.578 28.984 1 77.56 3 LEU B CA 1
ATOM 2935 C C . LEU B 1 3 ? -17.078 13.125 29.781 1 77.56 3 LEU B C 1
ATOM 2937 O O . LEU B 1 3 ? -16.391 13.938 30.391 1 77.56 3 LEU B O 1
ATOM 2941 N N . GLU B 1 4 ? -16.984 11.859 29.938 1 75.62 4 GLU B N 1
ATOM 2942 C CA . GLU B 1 4 ? -15.797 11.281 30.547 1 75.62 4 GLU B CA 1
ATOM 2943 C C . GLU B 1 4 ? -14.719 11.023 29.484 1 75.62 4 GLU B C 1
ATOM 2945 O O . GLU B 1 4 ? -14.984 10.383 28.469 1 75.62 4 GLU B O 1
ATOM 2950 N N . PHE B 1 5 ? -13.68 11.719 29.719 1 77.06 5 PHE B N 1
ATOM 2951 C CA . PHE B 1 5 ? -12.555 11.477 28.828 1 77.06 5 PHE B CA 1
ATOM 2952 C C . PHE B 1 5 ? -11.406 10.797 29.562 1 77.06 5 PHE B C 1
ATOM 2954 O O . PHE B 1 5 ? -11.242 10.992 30.781 1 77.06 5 PHE B O 1
ATOM 2961 N N . PRO B 1 6 ? -10.773 9.938 28.797 1 74.06 6 PRO B N 1
ATOM 2962 C CA . PRO B 1 6 ? -9.555 9.414 29.422 1 74.06 6 PRO B CA 1
ATOM 2963 C C . PRO B 1 6 ? -8.578 10.516 29.828 1 74.06 6 PRO B C 1
ATOM 2965 O O . PRO B 1 6 ? -8.617 11.617 29.266 1 74.06 6 PRO B O 1
ATOM 2968 N N . PRO B 1 7 ? -7.832 10.203 30.828 1 72.19 7 PRO B N 1
ATOM 2969 C CA . PRO B 1 7 ? -6.836 11.203 31.234 1 72.19 7 PRO B CA 1
ATOM 2970 C C . PRO B 1 7 ? -5.891 11.586 30.094 1 72.19 7 PRO B C 1
ATOM 2972 O O . PRO B 1 7 ? -5.547 10.742 29.266 1 72.19 7 PRO B O 1
ATOM 2975 N N . LYS B 1 8 ? -5.57 12.805 30.141 1 77.62 8 LYS B N 1
ATOM 2976 C CA . LYS B 1 8 ? -4.625 13.305 29.156 1 77.62 8 LYS B CA 1
ATOM 2977 C C . LYS B 1 8 ? -3.279 12.594 29.266 1 77.62 8 LYS B C 1
ATOM 2979 O O . LYS B 1 8 ? -2.725 12.477 30.359 1 77.62 8 LYS B O 1
ATOM 2984 N N . LYS B 1 9 ? -2.863 12.172 28.234 1 73.5 9 LYS B N 1
ATOM 2985 C CA . LYS B 1 9 ? -1.566 11.5 28.219 1 73.5 9 LYS B CA 1
ATOM 2986 C C . LYS B 1 9 ? -0.426 12.516 28.297 1 73.5 9 LYS B C 1
ATOM 2988 O O . LYS B 1 9 ? -0.594 13.672 27.906 1 73.5 9 LYS B O 1
ATOM 2993 N N . GLN B 1 10 ? 0.628 11.992 28.906 1 81.94 10 GLN B N 1
ATOM 2994 C CA . GLN B 1 10 ? 1.851 12.789 28.859 1 81.94 10 GLN B CA 1
ATOM 2995 C C . GLN B 1 10 ? 2.311 13.008 27.422 1 81.94 10 GLN B C 1
ATOM 2997 O O . GLN B 1 10 ? 1.88 12.289 26.5 1 81.94 10 GLN B O 1
ATOM 3002 N N . SER B 1 11 ? 3.107 14.078 27.266 1 87.44 11 SER B N 1
ATOM 3003 C CA . SER B 1 11 ? 3.666 14.32 25.953 1 87.44 11 SER B CA 1
ATOM 3004 C C . SER B 1 11 ? 4.441 13.117 25.438 1 87.44 11 SER B C 1
ATOM 3006 O O . SER B 1 11 ? 5.152 12.461 26.203 1 87.44 11 SER B O 1
ATOM 3008 N N . PRO B 1 12 ? 4.184 12.789 24.234 1 92.81 12 PRO B N 1
ATOM 3009 C CA . PRO B 1 12 ? 4.926 11.656 23.672 1 92.81 12 PRO B CA 1
ATOM 3010 C C . PRO B 1 12 ? 6.438 11.875 23.719 1 92.81 12 PRO B C 1
ATOM 3012 O O . PRO B 1 12 ? 6.906 13.016 23.719 1 92.81 12 PRO B O 1
ATOM 3015 N N . ASP B 1 13 ? 7.125 10.836 23.828 1 96.31 13 ASP B N 1
ATOM 3016 C CA . ASP B 1 13 ? 8.578 10.875 23.703 1 96.31 13 ASP B CA 1
ATOM 3017 C C . ASP B 1 13 ? 9.008 10.609 22.266 1 96.31 13 ASP B C 1
ATOM 3019 O O . ASP B 1 13 ? 9.008 9.461 21.812 1 96.31 13 ASP B O 1
ATOM 3023 N N . ALA B 1 14 ? 9.422 11.648 21.609 1 97.19 14 ALA B N 1
ATOM 3024 C CA . ALA B 1 14 ? 9.805 11.531 20.203 1 97.19 14 ALA B CA 1
ATOM 3025 C C . ALA B 1 14 ? 11.328 11.516 20.047 1 97.19 14 ALA B C 1
ATOM 3027 O O . ALA B 1 14 ? 11.852 11.898 19 1 97.19 14 ALA B O 1
ATOM 3028 N N . SER B 1 15 ? 12.039 11.07 21.047 1 97.12 15 SER B N 1
ATOM 3029 C CA . SER B 1 15 ? 13.5 11.102 21.047 1 97.12 15 SER B CA 1
ATOM 3030 C C . SER B 1 15 ? 14.07 10.148 20 1 97.12 15 SER B C 1
ATOM 3032 O O . SER B 1 15 ? 15.227 10.273 19.594 1 97.12 15 SER B O 1
ATOM 3034 N N . LYS B 1 16 ? 13.266 9.203 19.547 1 97.88 16 LYS B N 1
ATOM 3035 C CA . LYS B 1 16 ? 13.734 8.219 18.578 1 97.88 16 LYS B CA 1
ATOM 3036 C C . LYS B 1 16 ? 13.383 8.648 17.156 1 97.88 16 LYS B C 1
ATOM 3038 O O . LYS B 1 16 ? 13.477 7.852 16.219 1 97.88 16 LYS B O 1
ATOM 3043 N N . MET B 1 17 ? 13.008 9.852 17.016 1 98.44 17 MET B N 1
ATOM 3044 C CA . MET B 1 17 ? 12.609 10.352 15.695 1 98.44 17 MET B CA 1
ATOM 3045 C C . MET B 1 17 ? 13.32 11.664 15.375 1 98.44 17 MET B C 1
ATOM 3047 O O . MET B 1 17 ? 13.617 12.453 16.266 1 98.44 17 MET B O 1
ATOM 3051 N N . ILE B 1 18 ? 13.586 11.883 14.164 1 98.75 18 ILE B N 1
ATOM 3052 C CA . ILE B 1 18 ? 14.086 13.148 13.641 1 98.75 18 ILE B CA 1
ATOM 3053 C C . ILE B 1 18 ? 13.219 13.602 12.469 1 98.75 18 ILE B C 1
ATOM 3055 O O . ILE B 1 18 ? 12.859 12.797 11.609 1 98.75 18 ILE B O 1
ATOM 3059 N N . PHE B 1 19 ? 12.805 14.812 12.469 1 98.75 19 PHE B N 1
ATOM 3060 C CA . PHE B 1 19 ? 11.875 15.352 11.484 1 98.75 19 PHE B CA 1
ATOM 3061 C C . PHE B 1 19 ? 12.562 16.375 10.594 1 98.75 19 PHE B C 1
ATOM 3063 O O . PHE B 1 19 ? 13.289 17.25 11.086 1 98.75 19 PHE B O 1
ATOM 3070 N N . GLY B 1 20 ? 12.375 16.234 9.297 1 98.5 20 GLY B N 1
ATOM 3071 C CA . GLY B 1 20 ? 12.953 17.156 8.328 1 98.5 20 GLY B CA 1
ATOM 3072 C C . GLY B 1 20 ? 11.914 17.891 7.508 1 98.5 20 GLY B C 1
ATOM 3073 O O . GLY B 1 20 ? 10.961 17.281 7.02 1 98.5 20 GLY B O 1
ATOM 3074 N N . VAL B 1 21 ? 12.117 19.188 7.336 1 97.75 21 VAL B N 1
ATOM 3075 C CA . VAL B 1 21 ? 11.266 20.031 6.52 1 97.75 21 VAL B CA 1
ATOM 3076 C C . VAL B 1 21 ? 12.125 20.906 5.605 1 97.75 21 VAL B C 1
ATOM 3078 O O . VAL B 1 21 ? 13.234 21.297 5.973 1 97.75 21 VAL B O 1
ATOM 3081 N N . ALA B 1 22 ? 11.641 21.078 4.387 1 96.69 22 ALA B N 1
ATOM 3082 C CA . ALA B 1 22 ? 12.219 22.078 3.48 1 96.69 22 ALA B CA 1
ATOM 3083 C C . ALA B 1 22 ? 11.258 23.234 3.26 1 96.69 22 ALA B C 1
ATOM 3085 O O . ALA B 1 22 ? 10.117 23.031 2.828 1 96.69 22 ALA B O 1
ATOM 3086 N N . THR B 1 23 ? 11.664 24.438 3.607 1 95.75 23 THR B N 1
ATOM 3087 C CA . THR B 1 23 ? 10.766 25.578 3.543 1 95.75 23 THR B CA 1
ATOM 3088 C C . THR B 1 23 ? 11.562 26.891 3.457 1 95.75 23 THR B C 1
ATOM 3090 O O . THR B 1 23 ? 12.672 26.906 2.92 1 95.75 23 THR B O 1
ATOM 3093 N N . THR B 1 24 ? 10.969 28.031 3.723 1 95.5 24 THR B N 1
ATOM 3094 C CA . THR B 1 24 ? 11.609 29.328 3.814 1 95.5 24 THR B CA 1
ATOM 3095 C C . THR B 1 24 ? 11.43 29.922 5.207 1 95.5 24 THR B C 1
ATOM 3097 O O . THR B 1 24 ? 10.508 29.547 5.934 1 95.5 24 THR B O 1
ATOM 3100 N N . LEU B 1 25 ? 12.32 30.828 5.559 1 97 25 LEU B N 1
ATOM 3101 C CA . LEU B 1 25 ? 12.258 31.438 6.875 1 97 25 LEU B CA 1
ATOM 3102 C C . LEU B 1 25 ? 10.969 32.25 7.043 1 97 25 LEU B C 1
ATOM 3104 O O . LEU B 1 25 ? 10.414 32.312 8.141 1 97 25 LEU B O 1
ATOM 3108 N N . ASP B 1 26 ? 10.516 32.812 5.996 1 95.5 26 ASP B N 1
ATOM 3109 C CA . ASP B 1 26 ? 9.344 33.656 6.047 1 95.5 26 ASP B CA 1
ATOM 3110 C C . ASP B 1 26 ? 8.086 32.844 6.379 1 95.5 26 ASP B C 1
ATOM 3112 O O . ASP B 1 26 ? 7.125 33.406 6.934 1 95.5 26 ASP B O 1
ATOM 3116 N N . ARG B 1 27 ? 8.086 31.531 6.086 1 94.56 27 ARG B N 1
ATOM 3117 C CA . ARG B 1 27 ? 6.918 30.688 6.312 1 94.56 27 ARG B CA 1
ATOM 3118 C C . ARG B 1 27 ? 6.918 30.125 7.727 1 94.56 27 ARG B C 1
ATOM 3120 O O . ARG B 1 27 ? 5.883 29.656 8.219 1 94.56 27 ARG B O 1
ATOM 3127 N N . MET B 1 28 ? 8.008 30.109 8.383 1 96.19 28 MET B N 1
ATOM 3128 C CA . MET B 1 28 ? 8.203 29.375 9.625 1 96.19 28 MET B CA 1
ATOM 3129 C C . MET B 1 28 ? 7.332 29.938 10.742 1 96.19 28 MET B C 1
ATOM 3131 O O . MET B 1 28 ? 6.758 29.203 11.531 1 96.19 28 MET B O 1
ATOM 3135 N N . PRO B 1 29 ? 7.16 31.328 10.852 1 95.12 29 PRO B N 1
ATOM 3136 C CA . PRO B 1 29 ? 6.324 31.844 11.938 1 95.12 29 PRO B CA 1
ATOM 3137 C C . PRO B 1 29 ? 4.898 31.297 11.898 1 95.12 29 PRO B C 1
ATOM 3139 O O . PRO B 1 29 ? 4.359 30.891 12.938 1 95.12 29 PRO B O 1
ATOM 3142 N N . GLU B 1 30 ? 4.418 31.219 10.75 1 90.69 30 GLU B N 1
ATOM 3143 C CA . GLU B 1 30 ? 3.055 30.703 10.617 1 90.69 30 GLU B CA 1
ATOM 3144 C C . GLU B 1 30 ? 2.99 29.219 10.898 1 90.69 30 GLU B C 1
ATOM 3146 O O . GLU B 1 30 ? 1.968 28.703 11.367 1 90.69 30 GLU B O 1
ATOM 3151 N N . ASN B 1 31 ? 4.027 28.516 10.633 1 93.62 31 ASN B N 1
ATOM 3152 C CA . ASN B 1 31 ? 4.055 27.078 10.797 1 93.62 31 ASN B CA 1
ATOM 3153 C C . ASN B 1 31 ? 4.27 26.672 12.25 1 93.62 31 ASN B C 1
ATOM 3155 O O . ASN B 1 31 ? 4.098 25.516 12.617 1 93.62 31 ASN B O 1
ATOM 3159 N N . LEU B 1 32 ? 4.613 27.609 13.062 1 95.12 32 LEU B N 1
ATOM 3160 C CA . LEU B 1 32 ? 4.902 27.312 14.461 1 95.12 32 LEU B CA 1
ATOM 3161 C C . LEU B 1 32 ? 3.695 26.688 15.141 1 95.12 32 LEU B C 1
ATOM 3163 O O . LEU B 1 32 ? 3.836 25.719 15.891 1 95.12 32 LEU B O 1
ATOM 3167 N N . ARG B 1 33 ? 2.455 27.234 14.922 1 90.44 33 ARG B N 1
ATOM 3168 C CA . ARG B 1 33 ? 1.259 26.688 15.562 1 90.44 33 ARG B CA 1
ATOM 3169 C C . ARG B 1 33 ? 1.048 25.234 15.18 1 90.44 33 ARG B C 1
ATOM 3171 O O . ARG B 1 33 ? 0.598 24.422 16 1 90.44 33 ARG B O 1
ATOM 3178 N N . ASN B 1 34 ? 1.41 24.969 13.977 1 91.62 34 ASN B N 1
ATOM 3179 C CA . ASN B 1 34 ? 1.315 23.594 13.484 1 91.62 34 ASN B CA 1
ATOM 3180 C C . ASN B 1 34 ? 2.246 22.656 14.25 1 91.62 34 ASN B C 1
ATOM 3182 O O . ASN B 1 34 ? 1.796 21.672 14.844 1 91.62 34 ASN B O 1
ATOM 3186 N N . PHE B 1 35 ? 3.473 23 14.391 1 95.88 35 PHE B N 1
ATOM 3187 C CA . PHE B 1 35 ? 4.488 22.156 15 1 95.88 35 PHE B CA 1
ATOM 3188 C C . PHE B 1 35 ? 4.293 22.078 16.5 1 95.88 35 PHE B C 1
ATOM 3190 O O . PHE B 1 35 ? 4.551 21.031 17.109 1 95.88 35 PHE B O 1
ATOM 3197 N N . GLN B 1 36 ? 3.832 23.188 17.047 1 95.25 36 GLN B N 1
ATOM 3198 C CA . GLN B 1 36 ? 3.684 23.25 18.5 1 95.25 36 GLN B CA 1
ATOM 3199 C C . GLN B 1 36 ? 2.715 22.188 19 1 95.25 36 GLN B C 1
ATOM 3201 O O . GLN B 1 36 ? 2.932 21.578 20.047 1 95.25 36 GLN B O 1
ATOM 3206 N N . HIS B 1 37 ? 1.711 21.891 18.25 1 94.75 37 HIS B N 1
ATOM 3207 C CA . HIS B 1 37 ? 0.692 20.922 18.672 1 94.75 37 HIS B CA 1
ATOM 3208 C C . HIS B 1 37 ? 1.293 19.531 18.875 1 94.75 37 HIS B C 1
ATOM 3210 O O . HIS B 1 37 ? 0.993 18.875 19.859 1 94.75 37 HIS B O 1
ATOM 3216 N N . TRP B 1 38 ? 2.139 19.109 18.016 1 94.88 38 TRP B N 1
ATOM 3217 C CA . TRP B 1 38 ? 2.529 17.703 18.078 1 94.88 38 TRP B CA 1
ATOM 3218 C C . TRP B 1 38 ? 3.984 17.562 18.516 1 94.88 38 TRP B C 1
ATOM 3220 O O . TRP B 1 38 ? 4.395 16.5 19 1 94.88 38 TRP B O 1
ATOM 3230 N N . ALA B 1 39 ? 4.781 18.609 18.391 1 95.38 39 ALA B N 1
ATOM 3231 C CA . ALA B 1 39 ? 6.215 18.438 18.609 1 95.38 39 ALA B CA 1
ATOM 3232 C C . ALA B 1 39 ? 6.664 19.078 19.906 1 95.38 39 ALA B C 1
ATOM 3234 O O . ALA B 1 39 ? 7.762 18.812 20.406 1 95.38 39 ALA B O 1
ATOM 3235 N N . ALA B 1 40 ? 5.887 20.031 20.438 1 95.44 40 ALA B N 1
ATOM 3236 C CA . ALA B 1 40 ? 6.332 20.734 21.625 1 95.44 40 ALA B CA 1
ATOM 3237 C C . ALA B 1 40 ? 6.496 19.797 22.812 1 95.44 40 ALA B C 1
ATOM 3239 O O . ALA B 1 40 ? 5.629 18.953 23.078 1 95.44 40 ALA B O 1
ATOM 3240 N N . ARG B 1 41 ? 7.695 19.859 23.469 1 94.56 41 ARG B N 1
ATOM 3241 C CA . ARG B 1 41 ? 7.988 19.125 24.703 1 94.56 41 ARG B CA 1
ATOM 3242 C C . ARG B 1 41 ? 7.945 17.625 24.484 1 94.56 41 ARG B C 1
ATOM 3244 O O . ARG B 1 41 ? 7.406 16.891 25.312 1 94.56 41 ARG B O 1
ATOM 3251 N N . THR B 1 42 ? 8.328 17.172 23.312 1 95.25 42 THR B N 1
ATOM 3252 C CA . THR B 1 42 ? 8.328 15.75 23.016 1 95.25 42 THR B CA 1
ATOM 3253 C C . THR B 1 42 ? 9.758 15.242 22.812 1 95.25 42 THR B C 1
ATOM 3255 O O . THR B 1 42 ? 9.969 14.047 22.594 1 95.25 42 THR B O 1
ATOM 3258 N N . SER B 1 43 ? 10.734 16.094 22.828 1 93.81 43 SER B N 1
ATOM 3259 C CA . SER B 1 43 ? 12.133 15.789 22.547 1 93.81 43 SER B CA 1
ATOM 3260 C C . SER B 1 43 ? 12.336 15.516 21.047 1 93.81 43 SER B C 1
ATOM 3262 O O . SER B 1 43 ? 13.375 14.992 20.656 1 93.81 43 SER B O 1
ATOM 3264 N N . ALA B 1 44 ? 11.328 15.82 20.25 1 94.06 44 ALA B N 1
ATOM 3265 C CA . ALA B 1 44 ? 11.453 15.688 18.797 1 94.06 44 ALA B CA 1
ATOM 3266 C C . ALA B 1 44 ? 12.586 16.562 18.266 1 94.06 44 ALA B C 1
ATOM 3268 O O . ALA B 1 44 ? 12.773 17.688 18.719 1 94.06 44 ALA B O 1
ATOM 3269 N N . ARG B 1 45 ? 13.297 16 17.391 1 97.5 45 ARG B N 1
ATOM 3270 C CA . ARG B 1 45 ? 14.312 16.781 16.672 1 97.5 45 ARG B CA 1
ATOM 3271 C C . ARG B 1 45 ? 13.773 17.297 15.352 1 97.5 45 ARG B C 1
ATOM 3273 O O . ARG B 1 45 ? 13.258 16.531 14.539 1 97.5 45 ARG B O 1
ATOM 3280 N N . LEU B 1 46 ? 13.922 18.562 15.188 1 98.12 46 LEU B N 1
ATOM 3281 C CA . LEU B 1 46 ? 13.438 19.188 13.961 1 98.12 46 LEU B CA 1
ATOM 3282 C C . LEU B 1 46 ? 14.594 19.797 13.18 1 98.12 46 LEU B C 1
ATOM 3284 O O . LEU B 1 46 ? 15.383 20.578 13.734 1 98.12 46 LEU B O 1
ATOM 3288 N N . VAL B 1 47 ? 14.734 19.375 11.961 1 98.56 47 VAL B N 1
ATOM 3289 C CA . VAL B 1 47 ? 15.711 19.969 11.055 1 98.56 47 VAL B CA 1
ATOM 3290 C C . VAL B 1 47 ? 14.992 20.703 9.922 1 98.56 47 VAL B C 1
ATOM 3292 O O . VAL B 1 47 ? 14.203 20.094 9.188 1 98.56 47 VAL B O 1
ATOM 3295 N N . VAL B 1 48 ? 15.297 21.953 9.781 1 98.25 48 VAL B N 1
ATOM 3296 C CA . VAL B 1 48 ? 14.648 22.781 8.758 1 98.25 48 VAL B CA 1
ATOM 3297 C C . VAL B 1 48 ? 15.688 23.219 7.727 1 98.25 48 VAL B C 1
ATOM 3299 O O . VAL B 1 48 ? 16.625 23.953 8.055 1 98.25 48 VAL B O 1
ATOM 3302 N N . VAL B 1 49 ? 15.523 22.719 6.535 1 97.69 49 VAL B N 1
ATOM 3303 C CA . VAL B 1 49 ? 16.312 23.219 5.418 1 97.69 49 VAL B CA 1
ATOM 3304 C C . VAL B 1 49 ? 15.609 24.406 4.77 1 97.69 49 VAL B C 1
ATOM 3306 O O . VAL B 1 49 ? 14.477 24.281 4.301 1 97.69 49 VAL B O 1
ATOM 3309 N N . HIS B 1 50 ? 16.281 25.547 4.773 1 97.38 50 HIS B N 1
ATOM 3310 C CA . HIS B 1 50 ? 15.625 26.75 4.254 1 97.38 50 HIS B CA 1
ATOM 3311 C C . HIS B 1 50 ? 16.5 27.438 3.211 1 97.38 50 HIS B C 1
ATOM 3313 O O . HIS B 1 50 ? 17.719 27.281 3.211 1 97.38 50 HIS B O 1
ATOM 3319 N N . GLU B 1 51 ? 15.828 28.109 2.357 1 94.5 51 GLU B N 1
ATOM 3320 C CA . GLU B 1 51 ? 16.531 28.969 1.413 1 94.5 51 GLU B CA 1
ATOM 3321 C C . GLU B 1 51 ? 17.188 30.156 2.121 1 94.5 51 GLU B C 1
ATOM 3323 O O . GLU B 1 51 ? 16.734 30.547 3.199 1 94.5 51 GLU B O 1
ATOM 3328 N N . PRO B 1 52 ? 18.219 30.734 1.489 1 95.31 52 PRO B N 1
ATOM 3329 C CA . PRO B 1 52 ? 18.828 31.906 2.096 1 95.31 52 PRO B CA 1
ATOM 3330 C C . PRO B 1 52 ? 17.844 33.062 2.273 1 95.31 52 PRO B C 1
ATOM 3332 O O . PRO B 1 52 ? 17 33.281 1.411 1 95.31 52 PRO B O 1
ATOM 3335 N N . ARG B 1 53 ? 18.109 33.656 3.432 1 95.44 53 ARG B N 1
ATOM 3336 C CA . ARG B 1 53 ? 17.312 34.844 3.689 1 95.44 53 ARG B CA 1
ATOM 3337 C C . ARG B 1 53 ? 17.438 35.844 2.555 1 95.44 53 ARG B C 1
ATOM 3339 O O . ARG B 1 53 ? 18.547 36.094 2.055 1 95.44 53 ARG B O 1
ATOM 3346 N N . ASN B 1 54 ? 16.328 36.344 2.109 1 93.06 54 ASN B N 1
ATOM 3347 C CA . ASN B 1 54 ? 16.281 37.312 1.021 1 93.06 54 ASN B CA 1
ATOM 3348 C C . ASN B 1 54 ? 15.328 38.438 1.328 1 93.06 54 ASN B C 1
ATOM 3350 O O . ASN B 1 54 ? 14.172 38.438 0.888 1 93.06 54 ASN B O 1
ATOM 3354 N N . GLU B 1 55 ? 15.781 39.469 1.851 1 92.31 55 GLU B N 1
ATOM 3355 C CA . GLU B 1 55 ? 14.945 40.594 2.291 1 92.31 55 GLU B CA 1
ATOM 3356 C C . GLU B 1 55 ? 14.43 41.375 1.103 1 92.31 55 GLU B C 1
ATOM 3358 O O . GLU B 1 55 ? 13.453 42.125 1.229 1 92.31 55 GLU B O 1
ATOM 3363 N N . THR B 1 56 ? 15.078 41.281 -0.09 1 93.31 56 THR B N 1
ATOM 3364 C CA . THR B 1 56 ? 14.594 41.969 -1.297 1 93.31 56 THR B CA 1
ATOM 3365 C C . THR B 1 56 ? 13.336 41.25 -1.824 1 93.31 56 THR B C 1
ATOM 3367 O O . THR B 1 56 ? 12.336 41.906 -2.113 1 93.31 56 THR B O 1
ATOM 3370 N N . LEU B 1 57 ? 13.359 39.969 -1.912 1 92.31 57 LEU B N 1
ATOM 3371 C CA . LEU B 1 57 ? 12.234 39.188 -2.416 1 92.31 57 LEU B CA 1
ATOM 3372 C C . LEU B 1 57 ? 11.148 39.031 -1.353 1 92.31 57 LEU B C 1
ATOM 3374 O O . LEU B 1 57 ? 9.961 38.969 -1.677 1 92.31 57 LEU B O 1
ATOM 3378 N N . ARG B 1 58 ? 11.555 38.938 -0.038 1 93.5 58 ARG B N 1
ATOM 3379 C CA . ARG B 1 58 ? 10.648 38.75 1.09 1 93.5 58 ARG B CA 1
ATOM 3380 C C . ARG B 1 58 ? 10.93 39.75 2.205 1 93.5 58 ARG B C 1
ATOM 3382 O O . ARG B 1 58 ? 11.57 39.406 3.205 1 93.5 58 ARG B O 1
ATOM 3389 N N . PRO B 1 59 ? 10.398 40.906 2.01 1 93.81 59 PRO B N 1
ATOM 3390 C CA . PRO B 1 59 ? 10.648 41.938 3.016 1 93.81 59 PRO B CA 1
ATOM 3391 C C . PRO B 1 59 ? 10.156 41.562 4.406 1 93.81 59 PRO B C 1
ATOM 3393 O O . PRO B 1 59 ? 9.023 41.094 4.551 1 93.81 59 PRO B O 1
ATOM 3396 N N . GLY B 1 60 ? 11.008 41.719 5.387 1 94.44 60 GLY B N 1
ATOM 3397 C CA . GLY B 1 60 ? 10.633 41.438 6.758 1 94.44 60 GLY B CA 1
ATOM 3398 C C . GLY B 1 60 ? 10.906 40 7.141 1 94.44 60 GLY B C 1
ATOM 3399 O O . GLY B 1 60 ? 10.578 39.562 8.25 1 94.44 60 GLY B O 1
ATOM 3400 N N . GLU B 1 61 ? 11.469 39.25 6.238 1 96.19 61 GLU B N 1
ATOM 3401 C CA . GLU B 1 61 ? 11.789 37.844 6.527 1 96.19 61 GLU B CA 1
ATOM 3402 C C . GLU B 1 61 ? 12.672 37.719 7.77 1 96.19 61 GLU B C 1
ATOM 3404 O O . GLU B 1 61 ? 13.68 38.438 7.891 1 96.19 61 GLU B O 1
ATOM 3409 N N . PRO B 1 62 ? 12.25 36.875 8.68 1 97.25 62 PRO B N 1
ATOM 3410 C CA . PRO B 1 62 ? 13.062 36.719 9.891 1 97.25 62 PRO B CA 1
ATOM 3411 C C . PRO B 1 62 ? 14.391 36.031 9.617 1 97.25 62 PRO B C 1
ATOM 3413 O O . PRO B 1 62 ? 14.57 35.438 8.562 1 97.25 62 PRO B O 1
ATOM 3416 N N . SER B 1 63 ? 15.328 36.25 10.57 1 96.94 63 SER B N 1
ATOM 3417 C CA . SER B 1 63 ? 16.594 35.531 10.477 1 96.94 63 SER B CA 1
ATOM 3418 C C . SER B 1 63 ? 16.453 34.125 11 1 96.94 63 SER B C 1
ATOM 3420 O O . SER B 1 63 ? 15.484 33.781 11.688 1 96.94 63 SER B O 1
ATOM 3422 N N . ALA B 1 64 ? 17.406 33.281 10.617 1 97.25 64 ALA B N 1
ATOM 3423 C CA . ALA B 1 64 ? 17.453 31.922 11.133 1 97.25 64 ALA B CA 1
ATOM 3424 C C . ALA B 1 64 ? 17.516 31.906 12.656 1 97.25 64 ALA B C 1
ATOM 3426 O O . ALA B 1 64 ? 16.859 31.094 13.305 1 97.25 64 ALA B O 1
ATOM 3427 N N . GLU B 1 65 ? 18.297 32.812 13.219 1 97.06 65 GLU B N 1
ATOM 3428 C CA . GLU B 1 65 ? 18.438 32.875 14.672 1 97.06 65 GLU B CA 1
ATOM 3429 C C . GLU B 1 65 ? 17.109 33.25 15.336 1 97.06 65 GLU B C 1
ATOM 3431 O O . GLU B 1 65 ? 16.75 32.688 16.375 1 97.06 65 GLU B O 1
ATOM 3436 N N . GLU B 1 66 ? 16.453 34.156 14.766 1 97.62 66 GLU B N 1
ATOM 3437 C CA . GLU B 1 66 ? 15.133 34.562 15.281 1 97.62 66 GLU B CA 1
ATOM 3438 C C . GLU B 1 66 ? 14.164 33.375 15.266 1 97.62 66 GLU B C 1
ATOM 3440 O O . GLU B 1 66 ? 13.406 33.188 16.219 1 97.62 66 GLU B O 1
ATOM 3445 N N . MET B 1 67 ? 14.219 32.625 14.219 1 97.5 67 MET B N 1
ATOM 3446 C CA . MET B 1 67 ? 13.312 31.484 14.094 1 97.5 67 MET B CA 1
ATOM 3447 C C . MET B 1 67 ? 13.688 30.375 15.078 1 97.5 67 MET B C 1
ATOM 3449 O O . MET B 1 67 ? 12.812 29.75 15.664 1 97.5 67 MET B O 1
ATOM 3453 N N . GLU B 1 68 ? 14.953 30.094 15.203 1 97.5 68 GLU B N 1
ATOM 3454 C CA . GLU B 1 68 ? 15.383 29.109 16.188 1 97.5 68 GLU B CA 1
ATOM 3455 C C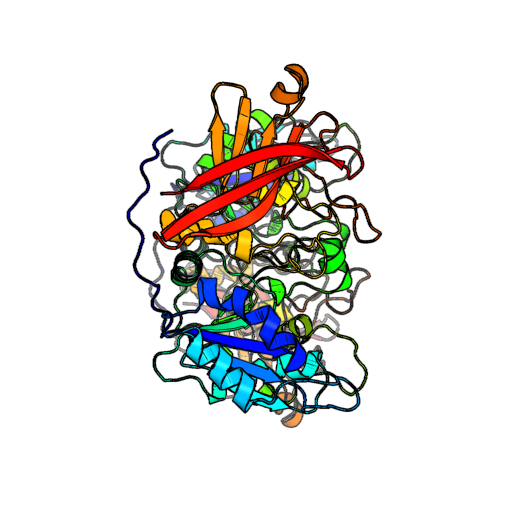 . GLU B 1 68 ? 14.883 29.469 17.578 1 97.5 68 GLU B C 1
ATOM 3457 O O . GLU B 1 68 ? 14.367 28.609 18.312 1 97.5 68 GLU B O 1
ATOM 3462 N N . GLN B 1 69 ? 15.039 30.75 17.953 1 97.56 69 GLN B N 1
ATOM 3463 C CA . GLN B 1 69 ? 14.594 31.219 19.266 1 97.56 69 GLN B CA 1
ATOM 3464 C C . GLN B 1 69 ? 13.078 31.094 19.406 1 97.56 69 GLN B C 1
ATOM 3466 O O . GLN B 1 69 ? 12.578 30.703 20.469 1 97.56 69 GLN B O 1
ATOM 3471 N N . LEU B 1 70 ? 12.453 31.484 18.359 1 97.75 70 LEU B N 1
ATOM 3472 C CA . LEU B 1 70 ? 10.992 31.406 18.375 1 97.75 70 LEU B CA 1
ATOM 3473 C C . LEU B 1 70 ? 10.523 29.984 18.625 1 97.75 70 LEU B C 1
ATOM 3475 O O . LEU B 1 70 ? 9.648 29.75 19.469 1 97.75 70 LEU B O 1
ATOM 3479 N N . PHE B 1 71 ? 11.047 28.984 17.922 1 97.88 71 PHE B N 1
ATOM 3480 C CA . PHE B 1 71 ? 10.641 27.578 18.047 1 97.88 71 PHE B CA 1
ATOM 3481 C C . PHE B 1 71 ? 11.07 27.016 19.391 1 97.88 71 PHE B C 1
ATOM 3483 O O . PHE B 1 71 ? 10.305 26.297 20.031 1 97.88 71 PHE B O 1
ATOM 3490 N N . LYS B 1 72 ? 12.281 27.328 19.859 1 97.5 72 LYS B N 1
ATOM 3491 C CA . LYS B 1 72 ? 12.727 26.906 21.188 1 97.5 72 LYS B CA 1
ATOM 3492 C C . LYS B 1 72 ? 11.805 27.453 22.281 1 97.5 72 LYS B C 1
ATOM 3494 O O . LYS B 1 72 ? 11.445 26.734 23.203 1 97.5 72 LYS B O 1
ATOM 3499 N N . GLY B 1 73 ? 11.43 28.672 22.109 1 96.62 73 GLY B N 1
ATOM 3500 C CA . GLY B 1 73 ? 10.523 29.297 23.047 1 96.62 73 GLY B CA 1
ATOM 3501 C C . GLY B 1 73 ? 9.148 28.656 23.094 1 96.62 73 GLY B C 1
ATOM 3502 O O . GLY B 1 73 ? 8.453 28.703 24.109 1 96.62 73 GLY B O 1
ATOM 3503 N N . ALA B 1 74 ? 8.852 27.984 22 1 95.69 74 ALA B N 1
ATOM 3504 C CA . ALA B 1 74 ? 7.547 27.344 21.891 1 95.69 74 ALA B CA 1
ATOM 3505 C C . ALA B 1 74 ? 7.629 25.875 22.328 1 95.69 74 ALA B C 1
ATOM 3507 O O . ALA B 1 74 ? 6.656 25.125 22.188 1 95.69 74 ALA B O 1
ATOM 3508 N N . GLY B 1 75 ? 8.766 25.453 22.828 1 95.75 75 GLY B N 1
ATOM 3509 C CA . GLY B 1 75 ? 8.898 24.109 23.375 1 95.75 75 GLY B CA 1
ATOM 3510 C C . GLY B 1 75 ? 9.539 23.125 22.406 1 95.75 75 GLY B C 1
ATOM 3511 O O . GLY B 1 75 ? 9.648 21.938 22.703 1 95.75 75 GLY B O 1
ATOM 3512 N N . ILE B 1 76 ? 9.906 23.594 21.25 1 96.69 76 ILE B N 1
ATOM 3513 C CA . ILE B 1 76 ? 10.633 22.766 20.281 1 96.69 76 ILE B CA 1
ATOM 3514 C C . ILE B 1 76 ? 12.125 23.062 20.391 1 96.69 76 ILE B C 1
ATOM 3516 O O . ILE B 1 76 ? 12.688 23.766 19.547 1 96.69 76 ILE B O 1
ATOM 3520 N N . GLU B 1 77 ? 12.703 22.469 21.312 1 95.94 77 GLU B N 1
ATOM 3521 C CA . GLU B 1 77 ? 14.039 22.844 21.781 1 95.94 77 GLU B CA 1
ATOM 3522 C C . GLU B 1 77 ? 15.117 22.344 20.828 1 95.94 77 GLU B C 1
ATOM 3524 O O . GLU B 1 77 ? 16.172 22.969 20.703 1 95.94 77 GLU B O 1
ATOM 3529 N N . ARG B 1 78 ? 14.844 21.219 20.266 1 96.62 78 ARG B N 1
ATOM 3530 C CA . ARG B 1 78 ? 15.844 20.609 19.406 1 96.62 78 ARG B CA 1
ATOM 3531 C C . ARG B 1 78 ? 15.586 20.922 17.938 1 96.62 78 ARG B C 1
ATOM 3533 O O . ARG B 1 78 ? 15.227 20.031 17.156 1 96.62 78 ARG B O 1
ATOM 3540 N N . ILE B 1 79 ? 15.805 22.125 17.594 1 97.81 79 ILE B N 1
ATOM 3541 C CA . ILE B 1 79 ? 15.609 22.578 16.219 1 97.81 79 ILE B CA 1
ATOM 3542 C C . ILE B 1 79 ? 16.938 23.031 15.633 1 97.81 79 ILE B C 1
ATOM 3544 O O . ILE B 1 79 ? 17.766 23.641 16.312 1 97.81 79 ILE B O 1
ATOM 3548 N N . THR B 1 80 ? 17.172 22.625 14.453 1 97.56 80 THR B N 1
ATOM 3549 C CA . THR B 1 80 ? 18.359 23.031 13.688 1 97.56 80 THR B CA 1
ATOM 3550 C C . THR B 1 80 ? 17.953 23.578 12.328 1 97.56 80 THR B C 1
ATOM 3552 O O . THR B 1 80 ? 17.156 22.969 11.609 1 97.56 80 THR B O 1
ATOM 3555 N N . LEU B 1 81 ? 18.484 24.719 12.008 1 98.06 81 LEU B N 1
ATOM 3556 C CA . LEU B 1 81 ? 18.234 25.312 10.703 1 98.06 81 LEU B CA 1
ATOM 3557 C C . LEU B 1 81 ? 19.453 25.172 9.797 1 98.06 81 LEU B C 1
ATOM 3559 O O . LEU B 1 81 ? 20.578 25.375 10.242 1 98.06 81 LEU B O 1
ATOM 3563 N N . VAL B 1 82 ? 19.203 24.703 8.602 1 97.75 82 VAL B N 1
ATOM 3564 C CA . VAL B 1 82 ? 20.25 24.5 7.605 1 97.75 82 VAL B CA 1
ATOM 3565 C C . VAL B 1 82 ? 19.922 25.312 6.348 1 97.75 82 VAL B C 1
ATOM 3567 O O . VAL B 1 82 ? 18.844 25.141 5.766 1 97.75 82 VAL B O 1
ATOM 3570 N N . GLU B 1 83 ? 20.875 26.141 5.941 1 97.38 83 GLU B N 1
ATOM 3571 C CA . GLU B 1 83 ? 20.672 26.953 4.742 1 97.38 83 GLU B CA 1
ATOM 3572 C C . GLU B 1 83 ? 21.172 26.219 3.496 1 97.38 83 GLU B C 1
ATOM 3574 O O . GLU B 1 83 ? 22.281 25.688 3.484 1 97.38 83 GLU B O 1
ATOM 3579 N N . ARG B 1 84 ? 20.281 26.203 2.523 1 93.56 84 ARG B N 1
ATOM 3580 C CA . ARG B 1 84 ? 20.625 25.656 1.21 1 93.56 84 ARG B CA 1
ATOM 3581 C C . ARG B 1 84 ? 20.062 26.547 0.095 1 93.56 84 ARG B C 1
ATOM 3583 O O . ARG B 1 84 ? 18.906 26.938 0.142 1 93.56 84 ARG B O 1
ATOM 3590 N N . ASP B 1 85 ? 20.891 26.766 -0.974 1 90.56 85 ASP B N 1
ATOM 3591 C CA . ASP B 1 85 ? 20.5 27.656 -2.064 1 90.56 85 ASP B CA 1
ATOM 3592 C C . ASP B 1 85 ? 19.922 26.859 -3.238 1 90.56 85 ASP B C 1
ATOM 3594 O O . ASP B 1 85 ? 19.828 27.375 -4.352 1 90.56 85 ASP B O 1
ATOM 3598 N N . GLN B 1 86 ? 19.453 25.766 -3.078 1 87 86 GLN B N 1
ATOM 3599 C CA . GLN B 1 86 ? 18.859 24.938 -4.121 1 87 86 GLN B CA 1
ATOM 3600 C C . GLN B 1 86 ? 17.359 25.188 -4.246 1 87 86 GLN B C 1
ATOM 3602 O O . GLN B 1 86 ? 16.781 25.938 -3.455 1 87 86 GLN B O 1
ATOM 3607 N N . GLY B 1 87 ? 16.781 24.609 -5.398 1 86.44 87 GLY B N 1
ATOM 3608 C CA . GLY B 1 87 ? 15.328 24.672 -5.562 1 86.44 87 GLY B CA 1
ATOM 3609 C C . GLY B 1 87 ? 14.578 23.844 -4.535 1 86.44 87 GLY B C 1
ATOM 3610 O O . GLY B 1 87 ? 15.18 23.062 -3.793 1 86.44 87 GLY B O 1
ATOM 3611 N N . TRP B 1 88 ? 13.289 24.031 -4.5 1 84.5 88 TRP B N 1
ATOM 3612 C CA . TRP B 1 88 ? 12.445 23.406 -3.477 1 84.5 88 TRP B CA 1
ATOM 3613 C C . TRP B 1 88 ? 12.578 21.891 -3.512 1 84.5 88 TRP B C 1
ATOM 3615 O O . TRP B 1 88 ? 12.812 21.266 -2.482 1 84.5 88 TRP B O 1
ATOM 3625 N N . GLY B 1 89 ? 12.367 21.312 -4.715 1 87.56 89 GLY B N 1
ATOM 3626 C CA . GLY B 1 89 ? 12.484 19.875 -4.84 1 87.56 89 GLY B CA 1
ATOM 3627 C C . GLY B 1 89 ? 13.836 19.344 -4.395 1 87.56 89 GLY B C 1
ATOM 3628 O O . GLY B 1 89 ? 13.906 18.328 -3.686 1 87.56 89 GLY B O 1
ATOM 3629 N N . GLU B 1 90 ? 14.859 20.062 -4.703 1 90 90 GLU B N 1
ATOM 3630 C CA . GLU B 1 90 ? 16.219 19.656 -4.344 1 90 90 GLU B CA 1
ATOM 3631 C C . GLU B 1 90 ? 16.438 19.766 -2.84 1 90 90 GLU B C 1
ATOM 3633 O O . GLU B 1 90 ? 17.109 18.922 -2.244 1 90 90 GLU B O 1
ATOM 3638 N N . ARG B 1 91 ? 15.93 20.844 -2.271 1 92.88 91 ARG B N 1
ATOM 3639 C CA . ARG B 1 91 ? 16.062 20.984 -0.825 1 92.88 91 ARG B CA 1
ATOM 3640 C C . ARG B 1 91 ? 15.344 19.859 -0.094 1 92.88 91 ARG B C 1
ATOM 3642 O O . ARG B 1 91 ? 15.828 19.359 0.928 1 92.88 91 ARG B O 1
ATOM 3649 N N . PHE B 1 92 ? 14.219 19.469 -0.651 1 94.69 92 PHE B N 1
ATOM 3650 C CA . PHE B 1 92 ? 13.484 18.391 -0.017 1 94.69 92 PHE B CA 1
ATOM 3651 C C . PHE B 1 92 ? 14.273 17.078 -0.098 1 94.69 92 PHE B C 1
ATOM 3653 O O . PHE B 1 92 ? 14.398 16.359 0.895 1 94.69 92 PHE B O 1
ATOM 3660 N N . VAL B 1 93 ? 14.852 16.75 -1.206 1 93.56 93 VAL B N 1
ATOM 3661 C CA . VAL B 1 93 ? 15.625 15.523 -1.374 1 93.56 93 VAL B CA 1
ATOM 3662 C C . VAL B 1 93 ? 16.859 15.57 -0.481 1 93.56 93 VAL B C 1
ATOM 3664 O O . VAL B 1 93 ? 17.297 14.539 0.047 1 93.56 93 VAL B O 1
ATOM 3667 N N . SER B 1 94 ? 17.406 16.766 -0.346 1 94.38 94 SER B N 1
ATOM 3668 C CA . SER B 1 94 ? 18.609 16.922 0.456 1 94.38 94 SER B CA 1
ATOM 3669 C C . SER B 1 94 ? 18.375 16.5 1.902 1 94.38 94 SER B C 1
ATOM 3671 O O . SER B 1 94 ? 19.328 16.234 2.641 1 94.38 94 SER B O 1
ATOM 3673 N N . LEU B 1 95 ? 17.109 16.469 2.295 1 97.12 95 LEU B N 1
ATOM 3674 C CA . LEU B 1 95 ? 16.781 16.047 3.648 1 97.12 95 LEU B CA 1
ATOM 3675 C C . LEU B 1 95 ? 17.312 14.641 3.924 1 97.12 95 LEU B C 1
ATOM 3677 O O . LEU B 1 95 ? 17.656 14.312 5.062 1 97.12 95 LEU B O 1
ATOM 3681 N N . LEU B 1 96 ? 17.391 13.789 2.885 1 97.38 96 LEU B N 1
ATOM 3682 C CA . LEU B 1 96 ? 17.938 12.453 3.066 1 97.38 96 LEU B CA 1
ATOM 3683 C C . LEU B 1 96 ? 19.328 12.516 3.68 1 97.38 96 LEU B C 1
ATOM 3685 O O . LEU B 1 96 ? 19.625 11.789 4.633 1 97.38 96 LEU B O 1
ATOM 3689 N N . GLY B 1 97 ? 20.141 13.391 3.164 1 97.12 97 GLY B N 1
ATOM 3690 C CA . GLY B 1 97 ? 21.5 13.523 3.662 1 97.12 97 GLY B CA 1
ATOM 3691 C C . GLY B 1 97 ? 21.594 14.328 4.941 1 97.12 97 GLY B C 1
ATOM 3692 O O . GLY B 1 97 ? 22.297 13.938 5.879 1 97.12 97 GLY B O 1
ATOM 3693 N N . VAL B 1 98 ? 20.859 15.469 5.02 1 97.88 98 VAL B N 1
ATOM 3694 C CA . VAL B 1 98 ? 20.922 16.391 6.145 1 97.88 98 VAL B CA 1
ATOM 3695 C C . VAL B 1 98 ? 20.453 15.688 7.418 1 97.88 98 VAL B C 1
ATOM 3697 O O . VAL B 1 98 ? 21.062 15.844 8.484 1 97.88 98 VAL B O 1
ATOM 3700 N N . LEU B 1 99 ? 19.375 14.891 7.328 1 98.62 99 LEU B N 1
ATOM 3701 C CA . LEU B 1 99 ? 18.859 14.172 8.492 1 98.62 99 LEU B CA 1
ATOM 3702 C C . LEU B 1 99 ? 19.828 13.07 8.914 1 98.62 99 LEU B C 1
ATOM 3704 O O . LEU B 1 99 ? 20.094 12.898 10.109 1 98.62 99 LEU B O 1
ATOM 3708 N N . HIS B 1 100 ? 20.328 12.336 7.945 1 98.38 100 HIS B N 1
ATOM 3709 C CA . HIS B 1 100 ? 21.312 11.297 8.266 1 98.38 100 HIS B CA 1
ATOM 3710 C C . HIS B 1 100 ? 22.469 11.867 9.078 1 98.38 100 HIS B C 1
ATOM 3712 O O . HIS B 1 100 ? 22.859 11.305 10.102 1 98.38 100 HIS B O 1
ATOM 3718 N N . ASP B 1 101 ? 22.984 12.969 8.609 1 98 101 ASP B N 1
ATOM 3719 C CA . ASP B 1 101 ? 24.172 13.562 9.203 1 98 101 ASP B CA 1
ATOM 3720 C C . ASP B 1 101 ? 23.891 14.055 10.617 1 98 101 ASP B C 1
ATOM 3722 O O . ASP B 1 101 ? 24.828 14.352 11.375 1 98 101 ASP B O 1
ATOM 3726 N N . ARG B 1 102 ? 22.656 14.102 11.031 1 97.44 102 ARG B N 1
ATOM 3727 C CA . ARG B 1 102 ? 22.297 14.656 12.336 1 97.44 102 ARG B CA 1
ATOM 3728 C C . ARG B 1 102 ? 21.594 13.609 13.195 1 97.44 102 ARG B C 1
ATOM 3730 O O . ARG B 1 102 ? 21.062 13.93 14.266 1 97.44 102 ARG B O 1
ATOM 3737 N N . MET B 1 103 ? 21.547 12.477 12.664 1 95.81 103 MET B N 1
ATOM 3738 C CA . MET B 1 103 ? 20.891 11.391 13.398 1 95.81 103 MET B CA 1
ATOM 3739 C C . MET B 1 103 ? 21.734 10.969 14.602 1 95.81 103 MET B C 1
ATOM 3741 O O . MET B 1 103 ? 22.875 10.539 14.453 1 95.81 103 MET B O 1
ATOM 3745 N N . GLU B 1 104 ? 21.219 11.133 15.727 1 96.62 104 GLU B N 1
ATOM 3746 C CA . GLU B 1 104 ? 21.844 10.633 16.938 1 96.62 104 GLU B CA 1
ATOM 3747 C C . GLU B 1 104 ? 21.641 9.125 17.094 1 96.62 104 GLU B C 1
ATOM 3749 O O . GLU B 1 104 ? 20.797 8.539 16.422 1 96.62 104 GLU B O 1
ATOM 3754 N N . PRO B 1 105 ? 22.344 8.461 17.953 1 96.81 105 PRO B N 1
ATOM 3755 C CA . PRO B 1 105 ? 22.359 6.996 18.031 1 96.81 105 PRO B CA 1
ATOM 3756 C C . PRO B 1 105 ? 21 6.406 18.359 1 96.81 105 PRO B C 1
ATOM 3758 O O . PRO B 1 105 ? 20.672 5.305 17.922 1 96.81 105 PRO B O 1
ATOM 3761 N N . GLN B 1 106 ? 20.234 7.117 19.078 1 97.12 106 GLN B N 1
ATOM 3762 C CA . GLN B 1 106 ? 18.984 6.535 19.547 1 97.12 106 GLN B CA 1
ATOM 3763 C C . GLN B 1 106 ? 17.891 6.68 18.484 1 97.12 106 GLN B C 1
ATOM 3765 O O . GLN B 1 106 ? 16.828 6.066 18.609 1 97.12 106 GLN B O 1
ATOM 3770 N N . VAL B 1 107 ? 18.109 7.52 17.484 1 98.19 107 VAL B N 1
ATOM 3771 C CA . VAL B 1 107 ? 17.094 7.793 16.484 1 98.19 107 VAL B CA 1
ATOM 3772 C C . VAL B 1 107 ? 16.875 6.555 15.609 1 98.19 107 VAL B C 1
ATOM 3774 O O . VAL B 1 107 ? 17.828 5.953 15.125 1 98.19 107 VAL B O 1
ATOM 3777 N N . GLU B 1 108 ? 15.609 6.215 15.445 1 98.69 108 GLU B N 1
ATOM 3778 C CA . GLU B 1 108 ? 15.234 5.027 14.68 1 98.69 108 GLU B CA 1
ATOM 3779 C C . GLU B 1 108 ? 14.562 5.41 13.367 1 98.69 108 GLU B C 1
ATOM 3781 O O . GLU B 1 108 ? 14.625 4.656 12.391 1 98.69 108 GLU B O 1
ATOM 3786 N N . TRP B 1 109 ? 13.922 6.551 13.367 1 98.81 109 TRP B N 1
ATOM 3787 C CA . TRP B 1 109 ? 13.117 6.941 12.211 1 98.81 109 TRP B CA 1
ATOM 3788 C C . TRP B 1 109 ? 13.414 8.375 11.805 1 98.81 109 TRP B C 1
ATOM 3790 O O . TRP B 1 109 ? 13.477 9.273 12.648 1 98.81 109 TRP B O 1
ATOM 3800 N N . ALA B 1 110 ? 13.594 8.617 10.539 1 98.88 110 ALA B N 1
ATOM 3801 C CA . ALA B 1 110 ? 13.586 9.953 9.945 1 98.88 110 ALA B CA 1
ATOM 3802 C C . ALA B 1 110 ? 12.266 10.227 9.234 1 98.88 110 ALA B C 1
ATOM 3804 O O . ALA B 1 110 ? 11.758 9.375 8.5 1 98.88 110 ALA B O 1
ATOM 3805 N N . VAL B 1 111 ? 11.758 11.336 9.492 1 98.88 111 VAL B N 1
ATOM 3806 C CA . VAL B 1 111 ? 10.492 11.727 8.875 1 98.88 111 VAL B CA 1
ATOM 3807 C C . VAL B 1 111 ? 10.719 12.938 7.965 1 98.88 111 VAL B C 1
ATOM 3809 O O . VAL B 1 111 ? 11.164 13.992 8.422 1 98.88 111 VAL B O 1
ATOM 3812 N N . LEU B 1 112 ? 10.523 12.789 6.688 1 98.75 112 LEU B N 1
ATOM 3813 C CA . LEU B 1 112 ? 10.461 13.906 5.754 1 98.75 112 LEU B CA 1
ATOM 3814 C C . LEU B 1 112 ? 9.023 14.391 5.57 1 98.75 112 LEU B C 1
ATOM 3816 O O . LEU B 1 112 ? 8.133 13.586 5.293 1 98.75 112 LEU B O 1
ATOM 3820 N N . MET B 1 113 ? 8.812 15.633 5.746 1 97.81 113 MET B N 1
ATOM 3821 C CA . MET B 1 113 ? 7.434 16.125 5.703 1 97.81 113 MET B CA 1
ATOM 3822 C C . MET B 1 113 ? 7.383 17.547 5.168 1 97.81 113 MET B C 1
ATOM 3824 O O . MET B 1 113 ? 8.414 18.219 5.074 1 97.81 113 MET B O 1
ATOM 3828 N N . ASP B 1 114 ? 6.234 17.969 4.758 1 96.5 114 ASP B N 1
ATOM 3829 C CA . ASP B 1 114 ? 6.008 19.359 4.359 1 96.5 114 ASP B CA 1
ATOM 3830 C C . ASP B 1 114 ? 5.801 20.25 5.582 1 96.5 114 ASP B C 1
ATOM 3832 O O . ASP B 1 114 ? 5.508 19.766 6.672 1 96.5 114 ASP B O 1
ATOM 3836 N N . ASP B 1 115 ? 5.977 21.547 5.395 1 94.94 115 ASP B N 1
ATOM 3837 C CA . ASP B 1 115 ? 5.918 22.469 6.535 1 94.94 115 ASP B CA 1
ATOM 3838 C C . ASP B 1 115 ? 4.48 22.672 6.996 1 94.94 115 ASP B C 1
ATOM 3840 O O . ASP B 1 115 ? 4.242 23.219 8.078 1 94.94 115 ASP B O 1
ATOM 3844 N N . ASP B 1 116 ? 3.488 22.203 6.18 1 94.5 116 ASP B N 1
ATOM 3845 C CA . ASP B 1 116 ? 2.102 22.266 6.629 1 94.5 116 ASP B CA 1
ATOM 3846 C C . ASP B 1 116 ? 1.52 20.875 6.855 1 94.5 116 ASP B C 1
ATOM 3848 O O . ASP B 1 116 ? 0.302 20.688 6.812 1 94.5 116 ASP B O 1
ATOM 3852 N N . THR B 1 117 ? 2.363 19.875 6.984 1 97.12 117 THR B N 1
ATOM 3853 C CA . THR B 1 117 ? 1.928 18.578 7.5 1 97.12 117 THR B CA 1
ATOM 3854 C C . THR B 1 117 ? 1.536 18.688 8.969 1 97.12 117 THR B C 1
ATOM 3856 O O . THR B 1 117 ? 2.312 19.188 9.789 1 97.12 117 THR B O 1
ATOM 3859 N N . PHE B 1 118 ? 0.327 18.312 9.312 1 97.94 118 PHE B N 1
ATOM 3860 C CA . PHE B 1 118 ? -0.171 18.375 10.68 1 97.94 118 PHE B CA 1
ATOM 3861 C C . PHE B 1 118 ? -0.417 16.984 11.234 1 97.94 118 PHE B C 1
ATOM 3863 O O . PHE B 1 118 ? -1.297 16.266 10.758 1 97.94 118 PHE B O 1
ATOM 3870 N N . PHE B 1 119 ? 0.378 16.562 12.203 1 98 119 PHE B N 1
ATOM 3871 C CA . PHE B 1 119 ? 0.087 15.336 12.938 1 98 119 PHE B CA 1
ATOM 3872 C C . PHE B 1 119 ? -0.888 15.602 14.078 1 98 119 PHE B C 1
ATOM 3874 O O . PHE B 1 119 ? -0.599 16.406 14.977 1 98 119 PHE B O 1
ATOM 3881 N N . LEU B 1 120 ? -2.004 14.922 14.102 1 97.69 120 LEU B N 1
ATOM 3882 C CA . LEU B 1 120 ? -3.025 15.172 15.109 1 97.69 120 LEU B CA 1
ATOM 3883 C C . LEU B 1 120 ? -2.613 14.594 16.453 1 97.69 120 LEU B C 1
ATOM 3885 O O . LEU B 1 120 ? -2.879 15.188 17.5 1 97.69 120 LEU B O 1
ATOM 3889 N N . ASP B 1 121 ? -1.958 13.477 16.438 1 96.56 121 ASP B N 1
ATOM 3890 C CA . ASP B 1 121 ? -1.506 12.789 17.641 1 96.56 121 ASP B CA 1
ATOM 3891 C C . ASP B 1 121 ? -0.22 12.008 17.375 1 96.56 121 ASP B C 1
ATOM 3893 O O . ASP B 1 121 ? -0.252 10.93 16.766 1 96.56 121 ASP B O 1
ATOM 3897 N N . LEU B 1 122 ? 0.877 12.5 17.922 1 97.06 122 LEU B N 1
ATOM 3898 C CA . LEU B 1 122 ? 2.176 11.875 17.688 1 97.06 122 LEU B CA 1
ATOM 3899 C C . LEU B 1 122 ? 2.236 10.492 18.328 1 97.06 122 LEU B C 1
ATOM 3901 O O . LEU B 1 122 ? 2.945 9.609 17.828 1 97.06 122 LEU B O 1
ATOM 3905 N N . ASP B 1 123 ? 1.458 10.266 19.406 1 96.62 123 ASP B N 1
ATOM 3906 C CA . ASP B 1 123 ? 1.385 8.922 19.969 1 96.62 123 ASP B CA 1
ATOM 3907 C C . ASP B 1 123 ? 0.821 7.93 18.969 1 96.62 123 ASP B C 1
ATOM 3909 O O . ASP B 1 123 ? 1.294 6.797 18.875 1 96.62 123 ASP B O 1
ATOM 3913 N N . ALA B 1 124 ? -0.173 8.359 18.266 1 97 124 ALA B N 1
ATOM 3914 C CA . ALA B 1 124 ? -0.779 7.488 17.266 1 97 124 ALA B CA 1
ATOM 3915 C C . ALA B 1 124 ? 0.193 7.215 16.109 1 97 124 ALA B C 1
ATOM 3917 O O . ALA B 1 124 ? 0.25 6.098 15.594 1 97 124 ALA B O 1
ATOM 3918 N N . VAL B 1 125 ? 0.955 8.211 15.734 1 98.06 125 VAL B N 1
ATOM 3919 C CA . VAL B 1 125 ? 1.963 8.055 14.695 1 98.06 125 VAL B CA 1
ATOM 3920 C C . VAL B 1 125 ? 3.021 7.051 15.148 1 98.06 125 VAL B C 1
ATOM 3922 O O . VAL B 1 125 ? 3.418 6.164 14.391 1 98.06 125 VAL B O 1
ATOM 3925 N N . GLN B 1 126 ? 3.453 7.199 16.375 1 97.69 126 GLN B N 1
ATOM 3926 C CA . GLN B 1 126 ? 4.449 6.281 16.922 1 97.69 126 GLN B CA 1
ATOM 3927 C C . GLN B 1 126 ? 3.896 4.863 17.016 1 97.69 126 GLN B C 1
ATOM 3929 O O . GLN B 1 126 ? 4.621 3.891 16.797 1 97.69 126 GLN B O 1
ATOM 3934 N N . ALA B 1 127 ? 2.65 4.773 17.406 1 96.88 127 ALA B N 1
ATOM 3935 C CA . ALA B 1 127 ? 2.018 3.457 17.438 1 96.88 127 ALA B CA 1
ATOM 3936 C C . ALA B 1 127 ? 2.008 2.811 16.062 1 96.88 127 ALA B C 1
ATOM 3938 O O . ALA B 1 127 ? 2.25 1.609 15.93 1 96.88 127 ALA B O 1
ATOM 3939 N N . MET B 1 128 ? 1.727 3.539 15.039 1 97.44 128 MET B N 1
ATOM 3940 C CA . MET B 1 128 ? 1.78 3.047 13.664 1 97.44 128 MET B CA 1
ATOM 3941 C C . MET B 1 128 ? 3.172 2.521 13.328 1 97.44 128 MET B C 1
ATOM 3943 O O . MET B 1 128 ? 3.312 1.425 12.789 1 97.44 128 MET B O 1
ATOM 3947 N N . LEU B 1 129 ? 4.203 3.219 13.672 1 98.12 129 LEU B N 1
ATOM 3948 C CA . LEU B 1 129 ? 5.574 2.848 13.344 1 98.12 129 LEU B CA 1
ATOM 3949 C C . LEU B 1 129 ? 6.02 1.636 14.156 1 98.12 129 LEU B C 1
ATOM 3951 O O . LEU B 1 129 ? 6.934 0.913 13.75 1 98.12 129 LEU B O 1
ATOM 3955 N N . ALA B 1 130 ? 5.395 1.436 15.305 1 96.94 130 ALA B N 1
ATOM 3956 C CA . ALA B 1 130 ? 5.762 0.326 16.188 1 96.94 130 ALA B CA 1
ATOM 3957 C C . ALA B 1 130 ? 5.469 -1.017 15.523 1 96.94 130 ALA B C 1
ATOM 3959 O O . ALA B 1 130 ? 5.953 -2.059 15.969 1 96.94 130 ALA B O 1
ATOM 3960 N N . LYS B 1 131 ? 4.703 -1.011 14.461 1 94.56 131 LYS B N 1
ATOM 3961 C CA . LYS B 1 131 ? 4.41 -2.223 13.703 1 94.56 131 LYS B CA 1
ATOM 3962 C C . LYS B 1 131 ? 5.668 -2.766 13.031 1 94.56 131 LYS B C 1
ATOM 3964 O O . LYS B 1 131 ? 5.699 -3.924 12.602 1 94.56 131 LYS B O 1
ATOM 3969 N N . TYR B 1 132 ? 6.68 -1.917 12.891 1 97 132 TYR B N 1
ATOM 3970 C CA . TYR B 1 132 ? 7.844 -2.248 12.078 1 97 132 TYR B CA 1
ATOM 3971 C C . TYR B 1 132 ? 9.094 -2.355 12.938 1 97 132 TYR B C 1
ATOM 3973 O O . TYR B 1 132 ? 9.289 -1.571 13.867 1 97 132 TYR B O 1
ATOM 3981 N N . ASN B 1 133 ? 9.891 -3.342 12.648 1 97.44 133 ASN B N 1
ATOM 3982 C CA . ASN B 1 133 ? 11.227 -3.408 13.227 1 97.44 133 ASN B CA 1
ATOM 3983 C C . ASN B 1 133 ? 12.148 -2.34 12.641 1 97.44 133 ASN B C 1
ATOM 3985 O O . ASN B 1 133 ? 12.547 -2.43 11.477 1 97.44 133 ASN B O 1
ATOM 3989 N N . PRO B 1 134 ? 12.516 -1.385 13.438 1 98 134 PRO B N 1
ATOM 3990 C CA . PRO B 1 134 ? 13.234 -0.233 12.891 1 98 134 PRO B CA 1
ATOM 3991 C C . PRO B 1 134 ? 14.656 -0.583 12.453 1 98 134 PRO B C 1
ATOM 3993 O O . PRO B 1 134 ? 15.336 0.245 11.844 1 98 134 PRO B O 1
ATOM 3996 N N . SER B 1 135 ? 15.156 -1.749 12.672 1 98.06 135 SER B N 1
ATOM 3997 C CA . SER B 1 135 ? 16.5 -2.16 12.258 1 98.06 135 SER B CA 1
ATOM 3998 C C . SER B 1 135 ? 16.5 -2.678 10.82 1 98.06 135 SER B C 1
ATOM 4000 O O . SER B 1 135 ? 17.547 -3.072 10.297 1 98.06 135 SER B O 1
ATOM 4002 N N . GLN B 1 136 ? 15.367 -2.738 10.266 1 97.94 136 GLN B N 1
ATOM 4003 C CA . GLN B 1 136 ? 15.234 -3.168 8.883 1 97.94 136 GLN B CA 1
ATOM 4004 C C . GLN B 1 136 ? 15.055 -1.972 7.949 1 97.94 136 GLN B C 1
ATOM 4006 O O . GLN B 1 136 ? 14.891 -0.84 8.406 1 97.94 136 GLN B O 1
ATOM 4011 N N . LEU B 1 137 ? 15.156 -2.232 6.641 1 98.38 137 LEU B N 1
ATOM 4012 C CA . LEU B 1 137 ? 14.977 -1.184 5.645 1 98.38 137 LEU B CA 1
ATOM 4013 C C . LEU B 1 137 ? 13.492 -0.902 5.418 1 98.38 137 LEU B C 1
ATOM 4015 O O . LEU B 1 137 ? 12.789 -1.718 4.82 1 98.38 137 LEU B O 1
ATOM 4019 N N . TRP B 1 138 ? 13.047 0.245 5.941 1 98.62 138 TRP B N 1
ATOM 4020 C CA . TRP B 1 138 ? 11.633 0.572 5.785 1 98.62 138 TRP B CA 1
ATOM 4021 C C . TRP B 1 138 ? 11.461 1.925 5.102 1 98.62 138 TRP B C 1
ATOM 4023 O O . TRP B 1 138 ? 12.156 2.889 5.434 1 98.62 138 TRP B O 1
ATOM 4033 N N . TYR B 1 139 ? 10.672 2.02 4.148 1 98.75 139 TYR B N 1
ATOM 4034 C CA . TYR B 1 139 ? 10.094 3.178 3.479 1 98.75 139 TYR B CA 1
ATOM 4035 C C . TYR B 1 139 ? 8.578 3.203 3.646 1 98.75 139 TYR B C 1
ATOM 4037 O O . TYR B 1 139 ? 7.855 2.496 2.939 1 98.75 139 TYR B O 1
ATOM 4045 N N . VAL B 1 140 ? 8.047 3.996 4.645 1 98.75 140 VAL B N 1
ATOM 4046 C CA . VAL B 1 140 ? 6.648 3.957 5.07 1 98.75 140 VAL B CA 1
ATOM 4047 C C . VAL B 1 140 ? 5.977 5.293 4.754 1 98.75 140 VAL B C 1
ATOM 4049 O O . VAL B 1 140 ? 6.582 6.355 4.918 1 98.75 140 VAL B O 1
ATOM 4052 N N . GLY B 1 141 ? 4.809 5.289 4.289 1 98.62 141 GLY B N 1
ATOM 4053 C CA . GLY B 1 141 ? 4.066 6.504 4 1 98.62 141 GLY B CA 1
ATOM 4054 C C . GLY B 1 141 ? 2.734 6.242 3.32 1 98.62 141 GLY B C 1
ATOM 4055 O O . GLY B 1 141 ? 2.135 5.18 3.51 1 98.62 141 GLY B O 1
ATOM 4056 N N . ALA B 1 142 ? 2.219 7.242 2.674 1 98.31 142 ALA B N 1
ATOM 4057 C CA . ALA B 1 142 ? 0.948 7.145 1.96 1 98.31 142 ALA B CA 1
ATOM 4058 C C . ALA B 1 142 ? 1.071 7.699 0.543 1 98.31 142 ALA B C 1
ATOM 4060 O O . ALA B 1 142 ? 1.885 8.586 0.286 1 98.31 142 ALA B O 1
ATOM 4061 N N . LEU B 1 143 ? 0.288 7.156 -0.308 1 97.56 143 LEU B N 1
ATOM 4062 C CA . LEU B 1 143 ? 0.098 7.734 -1.634 1 97.56 143 LEU B CA 1
ATOM 4063 C C . LEU B 1 143 ? -0.807 8.961 -1.568 1 97.56 143 LEU B C 1
ATOM 4065 O O . LEU B 1 143 ? -1.467 9.195 -0.554 1 97.56 143 LEU B O 1
ATOM 4069 N N . SER B 1 144 ? -0.759 9.695 -2.707 1 96.56 144 SER B N 1
ATOM 4070 C CA . SER B 1 144 ? -1.822 10.688 -2.834 1 96.56 144 SER B CA 1
ATOM 4071 C C . SER B 1 144 ? -3.197 10.047 -2.674 1 96.56 144 SER B C 1
ATOM 4073 O O . SER B 1 144 ? -3.424 8.93 -3.137 1 96.56 144 SER B O 1
ATOM 4075 N N . ASP B 1 145 ? -4.129 10.766 -2.043 1 96.88 145 ASP B N 1
ATOM 4076 C CA . ASP B 1 145 ? -5.492 10.258 -1.907 1 96.88 145 ASP B CA 1
ATOM 4077 C C . ASP B 1 145 ? -6.246 10.359 -3.23 1 96.88 145 ASP B C 1
ATOM 4079 O O . ASP B 1 145 ? -7.359 9.844 -3.357 1 96.88 145 ASP B O 1
ATOM 4083 N N . ASN B 1 146 ? -5.605 11.031 -4.172 1 96.19 146 ASN B N 1
ATOM 4084 C CA . ASN B 1 146 ? -6.211 11.281 -5.477 1 96.19 146 ASN B CA 1
ATOM 4085 C C . ASN B 1 146 ? -5.578 10.422 -6.562 1 96.19 146 ASN B C 1
ATOM 4087 O O . ASN B 1 146 ? -4.414 10.609 -6.914 1 96.19 146 ASN B O 1
ATOM 4091 N N . LYS B 1 147 ? -6.41 9.547 -7.176 1 96.44 147 LYS B N 1
ATOM 4092 C CA . LYS B 1 147 ? -5.914 8.633 -8.195 1 96.44 147 LYS B CA 1
ATOM 4093 C C . LYS B 1 147 ? -5.309 9.391 -9.375 1 96.44 147 LYS B C 1
ATOM 4095 O O . LYS B 1 147 ? -4.352 8.922 -9.992 1 96.44 147 LYS B O 1
ATOM 4100 N N . TRP B 1 148 ? -5.895 10.547 -9.742 1 95.94 148 TRP B N 1
ATOM 4101 C CA . TRP B 1 148 ? -5.352 11.359 -10.828 1 95.94 148 TRP B CA 1
ATOM 4102 C C . TRP B 1 148 ? -3.885 11.695 -10.57 1 95.94 148 TRP B C 1
ATOM 4104 O O . TRP B 1 148 ? -3.057 11.609 -11.484 1 95.94 148 TRP B O 1
ATOM 4114 N N . ASN B 1 149 ? -3.605 12.055 -9.328 1 94.81 149 ASN B N 1
ATOM 4115 C CA . ASN B 1 149 ? -2.23 12.383 -8.969 1 94.81 149 ASN B CA 1
ATOM 4116 C C . ASN B 1 149 ? -1.32 11.164 -9.055 1 94.81 149 ASN B C 1
ATOM 4118 O O . ASN B 1 149 ? -0.146 11.281 -9.406 1 94.81 149 ASN B O 1
ATOM 4122 N N . ILE B 1 150 ? -1.794 10.016 -8.711 1 95.38 150 ILE B N 1
ATOM 4123 C CA . ILE B 1 150 ? -1.028 8.773 -8.82 1 95.38 150 ILE B CA 1
ATOM 4124 C C . ILE B 1 150 ? -0.747 8.477 -10.289 1 95.38 150 ILE B C 1
ATOM 4126 O O . ILE B 1 150 ? 0.388 8.164 -10.664 1 95.38 150 ILE B O 1
ATOM 4130 N N . ASN B 1 151 ? -1.807 8.578 -11.117 1 95.19 151 ASN B N 1
ATOM 4131 C CA . ASN B 1 151 ? -1.672 8.305 -12.547 1 95.19 151 ASN B CA 1
ATOM 4132 C C . ASN B 1 151 ? -0.621 9.203 -13.195 1 95.19 151 ASN B C 1
ATOM 4134 O O . ASN B 1 151 ? 0.14 8.758 -14.055 1 95.19 151 ASN B O 1
ATOM 4138 N N . ASN B 1 152 ? -0.563 10.43 -12.797 1 92.31 152 ASN B N 1
ATOM 4139 C CA . ASN B 1 152 ? 0.282 11.406 -13.469 1 92.31 152 ASN B CA 1
ATOM 4140 C C . ASN B 1 152 ? 1.604 11.602 -12.734 1 92.31 152 ASN B C 1
ATOM 4142 O O . ASN B 1 152 ? 2.5 12.289 -13.227 1 92.31 152 ASN B O 1
ATOM 4146 N N . GLY B 1 153 ? 1.729 11.164 -11.711 1 89.75 153 GLY B N 1
ATOM 4147 C CA . GLY B 1 153 ? 2.969 11.25 -10.953 1 89.75 153 GLY B CA 1
ATOM 4148 C C . GLY B 1 153 ? 3.654 9.906 -10.781 1 89.75 153 GLY B C 1
ATOM 4149 O O . GLY B 1 153 ? 4.32 9.422 -11.695 1 89.75 153 GLY B O 1
ATOM 4150 N N . GLY B 1 154 ? 3.141 9.031 -9.797 1 90.56 154 GLY B N 1
ATOM 4151 C CA . GLY B 1 154 ? 3.713 7.727 -9.5 1 90.56 154 GLY B CA 1
ATOM 4152 C C . GLY B 1 154 ? 3.314 7.199 -8.133 1 90.56 154 GLY B C 1
ATOM 4153 O O . GLY B 1 154 ? 2.559 7.852 -7.406 1 90.56 154 GLY B O 1
ATOM 4154 N N . LEU B 1 155 ? 3.799 6.043 -7.898 1 95.06 155 LEU B N 1
ATOM 4155 C CA . LEU B 1 155 ? 3.508 5.391 -6.629 1 95.06 155 LEU B CA 1
ATOM 4156 C C . LEU B 1 155 ? 4.641 5.617 -5.629 1 95.06 155 LEU B C 1
ATOM 4158 O O . LEU B 1 155 ? 5.484 4.738 -5.434 1 95.06 155 LEU B O 1
ATOM 4162 N N . TYR B 1 156 ? 4.621 6.785 -5.004 1 96.06 156 TYR B N 1
ATOM 4163 C CA . TYR B 1 156 ? 5.598 7.203 -4 1 96.06 156 TYR B CA 1
ATOM 4164 C C . TYR B 1 156 ? 4.906 7.781 -2.773 1 96.06 156 TYR B C 1
ATOM 4166 O O . TYR B 1 156 ? 3.764 8.234 -2.854 1 96.06 156 TYR B O 1
ATOM 4174 N N . ALA B 1 157 ? 5.617 7.73 -1.657 1 98.06 157 ALA B N 1
ATOM 4175 C CA . ALA B 1 157 ? 5.086 8.383 -0.464 1 98.06 157 ALA B CA 1
ATOM 4176 C C . ALA B 1 157 ? 5.066 9.898 -0.634 1 98.06 157 ALA B C 1
ATOM 4178 O O . ALA B 1 157 ? 6.047 10.492 -1.089 1 98.06 157 ALA B O 1
ATOM 4179 N N . VAL B 1 158 ? 3.994 10.477 -0.252 1 97.44 158 VAL B N 1
ATOM 4180 C CA . VAL B 1 158 ? 3.869 11.922 -0.409 1 97.44 158 VAL B CA 1
ATOM 4181 C C . VAL B 1 158 ? 4.344 12.617 0.863 1 97.44 158 VAL B C 1
ATOM 4183 O O . VAL B 1 158 ? 4.098 12.141 1.972 1 97.44 158 VAL B O 1
ATOM 4186 N N . GLY B 1 159 ? 4.957 13.742 0.661 1 95.81 159 GLY B N 1
ATOM 4187 C CA . GLY B 1 159 ? 5.531 14.477 1.775 1 95.81 159 GLY B CA 1
ATOM 4188 C C . GLY B 1 159 ? 4.484 15.055 2.711 1 95.81 159 GLY B C 1
ATOM 4189 O O . GLY B 1 159 ? 4.711 15.148 3.92 1 95.81 159 GLY B O 1
ATOM 4190 N N . GLY B 1 160 ? 3.422 15.438 2.145 1 96.25 160 GLY B N 1
ATOM 4191 C CA . GLY B 1 160 ? 2.373 16.062 2.936 1 96.25 160 GLY B CA 1
ATOM 4192 C C . GLY B 1 160 ? 1.76 15.125 3.957 1 96.25 160 GLY B C 1
ATOM 4193 O O . GLY B 1 160 ? 1.213 15.57 4.969 1 96.25 160 GLY B O 1
A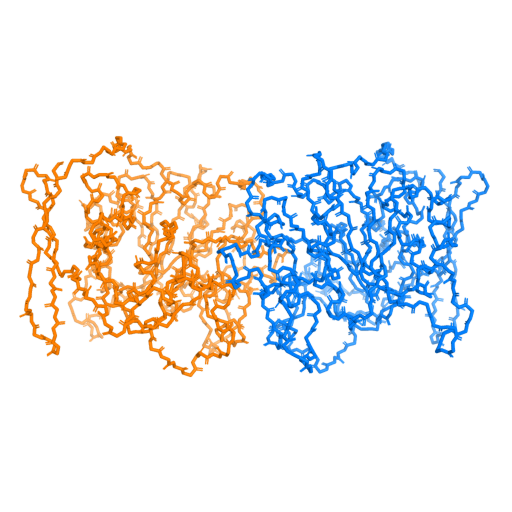TOM 4194 N N . ALA B 1 161 ? 1.85 13.836 3.676 1 98 161 ALA B N 1
ATOM 4195 C CA . ALA B 1 161 ? 1.321 12.836 4.602 1 98 161 ALA B CA 1
ATOM 4196 C C . ALA B 1 161 ? 2.383 12.406 5.609 1 98 161 ALA B C 1
ATOM 4198 O O . ALA B 1 161 ? 2.066 11.781 6.625 1 98 161 ALA B O 1
ATOM 4199 N N . GLY B 1 162 ? 3.65 12.781 5.309 1 98.56 162 GLY B N 1
ATOM 4200 C CA . GLY B 1 162 ? 4.781 12.25 6.055 1 98.56 162 GLY B CA 1
ATOM 4201 C C . GLY B 1 162 ? 5.41 11.031 5.406 1 98.56 162 GLY B C 1
ATOM 4202 O O . GLY B 1 162 ? 4.715 10.078 5.055 1 98.56 162 GLY B O 1
ATOM 4203 N N . ILE B 1 163 ? 6.688 11.164 5.168 1 98.88 163 ILE B N 1
ATOM 4204 C CA . ILE B 1 163 ? 7.492 10.047 4.672 1 98.88 163 ILE B CA 1
ATOM 4205 C C . ILE B 1 163 ? 8.383 9.516 5.797 1 98.88 163 ILE B C 1
ATOM 4207 O O . ILE B 1 163 ? 9.219 10.242 6.328 1 98.88 163 ILE B O 1
ATOM 4211 N N . PHE B 1 164 ? 8.242 8.289 6.152 1 98.94 164 PHE B N 1
ATOM 4212 C CA . PHE B 1 164 ? 8.969 7.703 7.27 1 98.94 164 PHE B CA 1
ATOM 4213 C C . PHE B 1 164 ? 10.039 6.734 6.777 1 98.94 164 PHE B C 1
ATOM 4215 O O . PHE B 1 164 ? 9.727 5.742 6.117 1 98.94 164 PHE B O 1
ATOM 4222 N N . ILE B 1 165 ? 11.234 7.035 7.102 1 98.88 165 ILE B N 1
ATOM 4223 C CA . ILE B 1 165 ? 12.383 6.258 6.648 1 98.88 165 ILE B CA 1
ATOM 4224 C C . ILE B 1 165 ? 13.125 5.688 7.852 1 98.88 165 ILE B C 1
ATOM 4226 O O . ILE B 1 165 ? 13.523 6.434 8.75 1 98.88 165 ILE B O 1
ATOM 4230 N N . SER B 1 166 ? 13.32 4.398 7.906 1 98.88 166 SER B N 1
ATOM 4231 C CA . SER B 1 166 ? 14.062 3.793 9.008 1 98.88 166 SER B CA 1
ATOM 4232 C C . SER B 1 166 ? 15.539 4.172 8.945 1 98.88 166 SER B C 1
ATOM 4234 O O . SER B 1 166 ? 16.047 4.555 7.887 1 98.88 166 SER B O 1
ATOM 4236 N N . ARG B 1 167 ? 16.203 4.062 10.016 1 98.62 167 ARG B N 1
ATOM 4237 C CA . ARG B 1 167 ? 17.609 4.43 10.102 1 98.62 167 ARG B CA 1
ATOM 4238 C C . ARG B 1 167 ? 18.453 3.66 9.086 1 98.62 167 ARG B C 1
ATOM 4240 O O . ARG B 1 167 ? 19.219 4.258 8.328 1 98.62 167 ARG B O 1
ATOM 4247 N N . PRO B 1 168 ? 18.312 2.316 8.992 1 98.75 168 PRO B N 1
ATOM 4248 C CA . PRO B 1 168 ? 19.141 1.606 8.016 1 98.75 168 PRO B CA 1
ATOM 4249 C C . PRO B 1 168 ? 18.906 2.078 6.582 1 98.75 168 PRO B C 1
ATOM 4251 O O . PRO B 1 168 ? 19.859 2.141 5.789 1 98.75 168 PRO B O 1
ATOM 4254 N N . LEU B 1 169 ? 17.656 2.361 6.262 1 98.81 169 LEU B N 1
ATOM 4255 C CA . LEU B 1 169 ? 17.422 2.85 4.91 1 98.81 169 LEU B CA 1
ATOM 4256 C C . LEU B 1 169 ? 18.047 4.219 4.703 1 98.81 169 LEU B C 1
ATOM 4258 O O . LEU B 1 169 ? 18.625 4.488 3.645 1 98.81 169 LEU B O 1
ATOM 4262 N N . LEU B 1 170 ? 17.891 5.086 5.684 1 98.75 170 LEU B N 1
ATOM 4263 C CA . LEU B 1 170 ? 18.516 6.402 5.574 1 98.75 170 LEU B CA 1
ATOM 4264 C C . LEU B 1 170 ? 20.031 6.277 5.406 1 98.75 170 LEU B C 1
ATOM 4266 O O . LEU B 1 170 ? 20.625 6.988 4.59 1 98.75 170 LEU B O 1
ATOM 4270 N N . GLU B 1 171 ? 20.625 5.441 6.145 1 98.56 171 GLU B N 1
ATOM 4271 C CA . GLU B 1 171 ? 22.047 5.184 6.035 1 98.56 171 GLU B CA 1
ATOM 4272 C C . GLU B 1 171 ? 22.422 4.672 4.645 1 98.56 171 GLU B C 1
ATOM 4274 O O . GLU B 1 171 ? 23.422 5.086 4.066 1 98.56 171 GLU B O 1
ATOM 4279 N N . THR B 1 172 ? 21.594 3.811 4.164 1 97.69 172 THR B N 1
ATOM 4280 C CA . THR B 1 172 ? 21.812 3.268 2.826 1 97.69 172 THR B CA 1
ATOM 4281 C C . THR B 1 172 ? 21.719 4.371 1.774 1 97.69 172 THR B C 1
ATOM 4283 O O . THR B 1 172 ? 22.453 4.344 0.778 1 97.69 172 THR B O 1
ATOM 4286 N N . MET B 1 173 ? 20.891 5.379 1.993 1 97.44 173 MET B N 1
ATOM 4287 C CA . MET B 1 173 ? 20.609 6.414 1.003 1 97.44 173 MET B CA 1
ATOM 4288 C C . MET B 1 173 ? 21.641 7.535 1.074 1 97.44 173 MET B C 1
ATOM 4290 O O . MET B 1 173 ? 21.812 8.289 0.116 1 97.44 173 MET B O 1
ATOM 4294 N N . ARG B 1 174 ? 22.359 7.656 2.156 1 97.38 174 ARG B N 1
ATOM 4295 C CA . ARG B 1 174 ? 23.219 8.812 2.426 1 97.38 174 ARG B CA 1
ATOM 4296 C C . ARG B 1 174 ? 24.219 9.031 1.293 1 97.38 174 ARG B C 1
ATOM 4298 O O . ARG B 1 174 ? 24.375 10.156 0.807 1 97.38 174 ARG B O 1
ATOM 4305 N N . PRO B 1 175 ? 24.812 7.988 0.752 1 95 175 PRO B N 1
ATOM 4306 C CA . PRO B 1 175 ? 25.812 8.211 -0.302 1 95 175 PRO B CA 1
ATOM 4307 C C . PRO B 1 175 ? 25.188 8.773 -1.58 1 95 175 PRO B C 1
ATOM 4309 O O . PRO B 1 175 ? 25.906 9.336 -2.414 1 95 175 PRO B O 1
ATOM 4312 N N . PHE B 1 176 ? 23.938 8.633 -1.714 1 93.25 176 PHE B N 1
ATOM 4313 C CA . PHE B 1 176 ? 23.281 9.008 -2.961 1 93.25 176 PHE B CA 1
ATOM 4314 C C . PHE B 1 176 ? 22.516 10.32 -2.801 1 93.25 176 PHE B C 1
ATOM 4316 O O . PHE B 1 176 ? 22.047 10.883 -3.783 1 93.25 176 PHE B O 1
ATOM 4323 N N . ALA B 1 177 ? 22.359 10.789 -1.615 1 91.31 177 ALA B N 1
ATOM 4324 C CA . ALA B 1 177 ? 21.469 11.883 -1.258 1 91.31 177 ALA B CA 1
ATOM 4325 C C . ALA B 1 177 ? 21.797 13.148 -2.045 1 91.31 177 ALA B C 1
ATOM 4327 O O . ALA B 1 177 ? 20.906 13.906 -2.428 1 91.31 177 ALA B O 1
ATOM 4328 N N . ASP B 1 178 ? 23 13.383 -2.396 1 88.19 178 ASP B N 1
ATOM 4329 C CA . ASP B 1 178 ? 23.422 14.609 -3.072 1 88.19 178 ASP B CA 1
ATOM 4330 C C . ASP B 1 178 ? 23.281 14.477 -4.586 1 88.19 178 ASP B C 1
ATOM 4332 O O . ASP B 1 178 ? 23.438 15.453 -5.32 1 88.19 178 ASP B O 1
ATOM 4336 N N . GLY B 1 179 ? 22.891 13.312 -5.09 1 85.38 179 GLY B N 1
ATOM 4337 C CA . GLY B 1 179 ? 22.797 13.094 -6.523 1 85.38 179 GLY B CA 1
ATOM 4338 C C . GLY B 1 179 ? 21.406 12.695 -6.98 1 85.38 179 GLY B C 1
ATOM 4339 O O . GLY B 1 179 ? 21.188 12.453 -8.164 1 85.38 179 GLY B O 1
ATOM 4340 N N . CYS B 1 180 ? 20.5 12.516 -6.098 1 85.5 180 CYS B N 1
ATOM 4341 C CA . CYS B 1 180 ? 19.172 12.008 -6.434 1 85.5 180 CYS B CA 1
ATOM 4342 C C . CYS B 1 180 ? 18.297 13.102 -7.039 1 85.5 180 CYS B C 1
ATOM 4344 O O . CYS B 1 180 ? 17.078 13.07 -6.91 1 85.5 180 CYS B O 1
ATOM 4346 N N . PHE B 1 181 ? 18.734 14.055 -7.594 1 76.62 181 PHE B N 1
ATOM 4347 C CA . PHE B 1 181 ? 17.906 15.039 -8.289 1 76.62 181 PHE B CA 1
ATOM 4348 C C . PHE B 1 181 ? 18.391 15.25 -9.711 1 76.62 181 PHE B C 1
ATOM 4350 O O . PHE B 1 181 ? 19.578 15.078 -10 1 76.62 181 PHE B O 1
ATOM 4357 N N . PRO B 1 182 ? 17.297 15.125 -10.586 1 63.19 182 PRO B N 1
ATOM 4358 C CA . PRO B 1 182 ? 17.656 15.227 -12 1 63.19 182 PRO B CA 1
ATOM 4359 C C . PRO B 1 182 ? 18.547 16.438 -12.297 1 63.19 182 PRO B C 1
ATOM 4361 O O . PRO B 1 182 ? 18.641 17.359 -11.477 1 63.19 182 PRO B O 1
ATOM 4364 N N . GLU B 1 183 ? 19.281 16.188 -13.406 1 55.69 183 GLU B N 1
ATOM 4365 C CA . GLU B 1 183 ? 19.969 17.344 -13.969 1 55.69 183 GLU B CA 1
ATOM 4366 C C . GLU B 1 183 ? 19.031 18.547 -14.039 1 55.69 183 GLU B C 1
ATOM 4368 O O . GLU B 1 183 ? 17.812 18.391 -14.031 1 55.69 183 GLU B O 1
ATOM 4373 N N . GLU B 1 184 ? 19.406 19.656 -14.094 1 52.22 184 GLU B N 1
ATOM 4374 C CA . GLU B 1 184 ? 18.797 20.984 -14.141 1 52.22 184 GLU B CA 1
ATOM 4375 C C . GLU B 1 184 ? 17.516 20.969 -14.969 1 52.22 184 GLU B C 1
ATOM 4377 O O . GLU B 1 184 ? 17.484 20.375 -16.047 1 52.22 184 GLU B O 1
ATOM 4382 N N . GLY B 1 185 ? 16.25 21.234 -14.492 1 48.97 185 GLY B N 1
ATOM 4383 C CA . GLY B 1 185 ? 15.047 21.547 -15.234 1 48.97 185 GLY B CA 1
ATOM 4384 C C . GLY B 1 185 ? 13.883 20.641 -14.891 1 48.97 185 GLY B C 1
ATOM 4385 O O . GLY B 1 185 ? 12.766 20.844 -15.375 1 48.97 185 GLY B O 1
ATOM 4386 N N . THR B 1 186 ? 14.117 19.438 -14.312 1 55.12 186 THR B N 1
ATOM 4387 C CA . THR B 1 186 ? 12.938 18.594 -14.156 1 55.12 186 THR B CA 1
ATOM 4388 C C . THR B 1 186 ? 12.102 19.047 -12.961 1 55.12 186 THR B C 1
ATOM 4390 O O . THR B 1 186 ? 12.633 19.281 -11.883 1 55.12 186 THR B O 1
ATOM 4393 N N . MET B 1 187 ? 10.875 19.578 -13.234 1 57.59 187 MET B N 1
ATOM 4394 C CA . MET B 1 187 ? 9.875 20.031 -12.266 1 57.59 187 MET B CA 1
ATOM 4395 C C . MET B 1 187 ? 9.258 18.859 -11.523 1 57.59 187 MET B C 1
ATOM 4397 O O . MET B 1 187 ? 8.172 18.391 -11.883 1 57.59 187 MET B O 1
ATOM 4401 N N . ALA B 1 188 ? 10.047 18.031 -10.789 1 69.38 188 ALA B N 1
ATOM 4402 C CA . ALA B 1 188 ? 9.422 16.969 -10 1 69.38 188 ALA B CA 1
ATOM 4403 C C . ALA B 1 188 ? 9.336 17.375 -8.523 1 69.38 188 ALA B C 1
ATOM 4405 O O . ALA B 1 188 ? 10.211 18.078 -8.016 1 69.38 188 ALA B O 1
ATOM 4406 N N . GLY B 1 189 ? 8.156 17.062 -7.934 1 85.81 189 GLY B N 1
ATOM 4407 C CA . GLY B 1 189 ? 8.023 17.234 -6.496 1 85.81 189 GLY B CA 1
ATOM 4408 C C . GLY B 1 189 ? 9.086 16.5 -5.703 1 85.81 189 GLY B C 1
ATOM 4409 O O . GLY B 1 189 ? 9.57 15.453 -6.133 1 85.81 189 GLY B O 1
ATOM 4410 N N . GLY B 1 190 ? 9.578 17.109 -4.609 1 91.44 190 GLY B N 1
ATOM 4411 C CA . GLY B 1 190 ? 10.617 16.531 -3.764 1 91.44 190 GLY B CA 1
ATOM 4412 C C . GLY B 1 190 ? 10.305 15.109 -3.328 1 91.44 190 GLY B C 1
ATOM 4413 O O . GLY B 1 190 ? 11.203 14.273 -3.238 1 91.44 190 GLY B O 1
ATOM 4414 N N . ASP B 1 191 ? 9.055 14.828 -3.049 1 93.81 191 ASP B N 1
ATOM 4415 C CA . ASP B 1 191 ? 8.672 13.5 -2.59 1 93.81 191 ASP B CA 1
ATOM 4416 C C . ASP B 1 191 ? 8.836 12.469 -3.703 1 93.81 191 ASP B C 1
ATOM 4418 O O . ASP B 1 191 ? 9.25 11.328 -3.451 1 93.81 191 ASP B O 1
ATOM 4422 N N . THR B 1 192 ? 8.516 12.844 -4.973 1 92.88 192 THR B N 1
ATOM 4423 C CA . THR B 1 192 ? 8.758 11.977 -6.121 1 92.88 192 THR B CA 1
ATOM 4424 C C . THR B 1 192 ? 10.242 11.656 -6.258 1 92.88 192 THR B C 1
ATOM 4426 O O . THR B 1 192 ? 10.609 10.5 -6.477 1 92.88 192 THR B O 1
ATOM 4429 N N . LEU B 1 193 ? 11.062 12.695 -6.117 1 93.31 193 LEU B N 1
ATOM 4430 C CA . LEU B 1 193 ? 12.508 12.523 -6.25 1 93.31 193 LEU B CA 1
ATOM 4431 C C . LEU B 1 193 ? 13.047 11.586 -5.168 1 93.31 193 LEU B C 1
ATOM 4433 O O . LEU B 1 193 ? 13.906 10.75 -5.438 1 93.31 193 LEU B O 1
ATOM 4437 N N . VAL B 1 194 ? 12.547 11.734 -3.941 1 96.06 194 VAL B N 1
ATOM 4438 C CA . VAL B 1 194 ? 12.945 10.859 -2.846 1 96.06 194 VAL B CA 1
ATOM 4439 C C . VAL B 1 194 ? 12.586 9.414 -3.178 1 96.06 194 VAL B C 1
ATOM 4441 O O . VAL B 1 194 ? 13.422 8.516 -3.053 1 96.06 194 VAL B O 1
ATOM 4444 N N . GLY B 1 195 ? 11.328 9.188 -3.576 1 96.06 195 GLY B N 1
ATOM 4445 C CA . GLY B 1 195 ? 10.891 7.848 -3.947 1 96.06 195 GLY B CA 1
ATOM 4446 C C . GLY B 1 195 ? 11.711 7.246 -5.074 1 96.06 195 GLY B C 1
ATOM 4447 O O . GLY B 1 195 ? 12.102 6.078 -5.012 1 96.06 195 GLY B O 1
ATOM 4448 N N . GLN B 1 196 ? 11.969 8.047 -6.102 1 93.69 196 GLN B N 1
ATOM 4449 C CA . GLN B 1 196 ? 12.766 7.59 -7.234 1 93.69 196 GLN B CA 1
ATOM 4450 C C . GLN B 1 196 ? 14.172 7.195 -6.793 1 93.69 196 GLN B C 1
ATOM 4452 O O . GLN B 1 196 ? 14.711 6.191 -7.258 1 93.69 196 GLN B O 1
ATOM 4457 N N . CYS B 1 197 ? 14.711 8.023 -5.949 1 95.31 197 CYS B N 1
ATOM 4458 C CA . CYS B 1 197 ? 16.062 7.746 -5.449 1 95.31 197 CYS B CA 1
ATOM 4459 C C . CYS B 1 197 ? 16.094 6.426 -4.691 1 95.31 197 CYS B C 1
ATOM 4461 O O . CYS B 1 197 ? 17 5.613 -4.895 1 95.31 197 CYS B O 1
ATOM 4463 N N . ILE B 1 198 ? 15.125 6.211 -3.838 1 97.19 198 ILE B N 1
ATOM 4464 C CA . ILE B 1 198 ? 15.055 4.977 -3.066 1 97.19 198 ILE B CA 1
ATOM 4465 C C . ILE B 1 198 ? 14.906 3.785 -4.012 1 97.19 198 ILE B C 1
ATOM 4467 O O . ILE B 1 198 ? 15.609 2.783 -3.873 1 97.19 198 ILE B O 1
ATOM 4471 N N . HIS B 1 199 ? 14.062 3.891 -4.988 1 95.56 199 HIS B N 1
ATOM 4472 C CA . HIS B 1 199 ? 13.82 2.799 -5.922 1 95.56 199 HIS B CA 1
ATOM 4473 C C . HIS B 1 199 ? 15.047 2.527 -6.781 1 95.56 199 HIS B C 1
ATOM 4475 O O . HIS B 1 199 ? 15.312 1.382 -7.152 1 95.56 199 HIS B O 1
ATOM 4481 N N . ARG B 1 200 ? 15.75 3.543 -7.07 1 93.12 200 ARG B N 1
ATOM 4482 C CA . ARG B 1 200 ? 16.922 3.414 -7.93 1 93.12 200 ARG B CA 1
ATOM 4483 C C . ARG B 1 200 ? 18.062 2.709 -7.199 1 93.12 200 ARG B C 1
ATOM 4485 O O . ARG B 1 200 ? 18.812 1.946 -7.805 1 93.12 200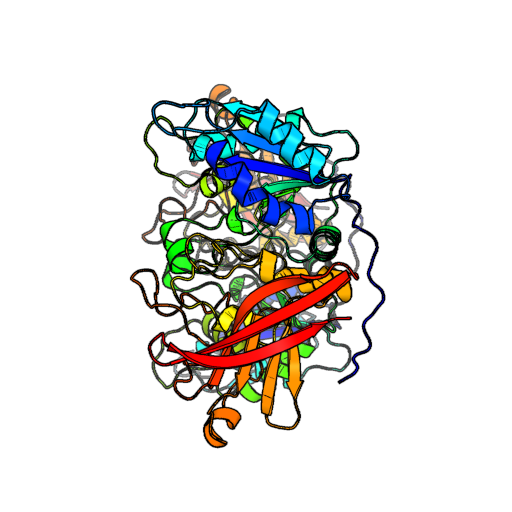 ARG B O 1
ATOM 4492 N N . HIS B 1 201 ? 18.141 2.924 -5.914 1 95.69 201 HIS B N 1
ATOM 4493 C CA . HIS B 1 201 ? 19.375 2.533 -5.258 1 95.69 201 HIS B CA 1
ATOM 4494 C C . HIS B 1 201 ? 19.141 1.431 -4.234 1 95.69 201 HIS B C 1
ATOM 4496 O O . HIS B 1 201 ? 20.078 0.939 -3.611 1 95.69 201 HIS B O 1
ATOM 4502 N N . THR B 1 202 ? 17.969 1.065 -4.004 1 97.38 202 THR B N 1
ATOM 4503 C CA . THR B 1 202 ? 17.641 -0.036 -3.105 1 97.38 202 THR B CA 1
ATOM 4504 C C . THR B 1 202 ? 16.484 -0.861 -3.658 1 97.38 202 THR B C 1
ATOM 4506 O O . THR B 1 202 ? 15.805 -0.438 -4.598 1 97.38 202 THR B O 1
ATOM 4509 N N . THR B 1 203 ? 16.234 -2.057 -3.082 1 97.38 203 THR B N 1
ATOM 4510 C CA . THR B 1 203 ? 15.07 -2.863 -3.42 1 97.38 203 THR B CA 1
ATOM 4511 C C . THR B 1 203 ? 13.906 -2.555 -2.479 1 97.38 203 THR B C 1
ATOM 4513 O O . THR B 1 203 ? 12.875 -3.227 -2.516 1 97.38 203 THR B O 1
ATOM 4516 N N . THR B 1 204 ? 14.094 -1.517 -1.596 1 98.06 204 THR B N 1
ATOM 4517 C CA . THR B 1 204 ? 13.047 -1.161 -0.641 1 98.06 204 THR B CA 1
ATOM 4518 C C . THR B 1 204 ? 11.852 -0.53 -1.353 1 98.06 204 THR B C 1
ATOM 4520 O O . THR B 1 204 ? 12.023 0.302 -2.246 1 98.06 204 THR B O 1
ATOM 4523 N N . LYS B 1 205 ? 10.672 -0.99 -1.003 1 97.94 205 LYS B N 1
ATOM 4524 C CA . LYS B 1 205 ? 9.445 -0.465 -1.593 1 97.94 205 LYS B CA 1
ATOM 4525 C C . LYS B 1 205 ? 8.562 0.198 -0.536 1 97.94 205 LYS B C 1
ATOM 4527 O O . LYS B 1 205 ? 8.727 -0.052 0.66 1 97.94 205 LYS B O 1
ATOM 4532 N N . LEU B 1 206 ? 7.637 0.972 -1.002 1 98.19 206 LEU B N 1
ATOM 4533 C CA . LEU B 1 206 ? 6.758 1.744 -0.132 1 98.19 206 LEU B CA 1
ATOM 4534 C C . LEU B 1 206 ? 5.801 0.828 0.624 1 98.19 206 LEU B C 1
ATOM 4536 O O . LEU B 1 206 ? 5.098 0.019 0.014 1 98.19 206 LEU B O 1
ATOM 4540 N N . THR B 1 207 ? 5.895 0.885 1.906 1 97.88 207 THR B N 1
ATOM 4541 C CA . THR B 1 207 ? 4.859 0.313 2.76 1 97.88 207 THR B CA 1
ATOM 4542 C C . THR B 1 207 ? 3.766 1.338 3.041 1 97.88 207 THR B C 1
ATOM 4544 O O . THR B 1 207 ? 4.031 2.402 3.604 1 97.88 207 THR B O 1
ATOM 4547 N N . LEU B 1 208 ? 2.576 0.972 2.697 1 97.25 208 LEU B N 1
ATOM 4548 C CA . LEU B 1 208 ? 1.471 1.923 2.754 1 97.25 208 LEU B CA 1
ATOM 4549 C C . LEU B 1 208 ? 0.785 1.878 4.117 1 97.25 208 LEU B C 1
ATOM 4551 O O . LEU B 1 208 ? 0.476 0.797 4.625 1 97.25 208 LEU B O 1
ATOM 4555 N N . GLU B 1 209 ? 0.616 2.996 4.691 1 97.12 209 GLU B N 1
ATOM 4556 C CA . GLU B 1 209 ? -0.181 3.162 5.902 1 97.12 209 GLU B CA 1
ATOM 4557 C C . GLU B 1 209 ? -1.402 4.039 5.645 1 97.12 209 GLU B C 1
ATOM 4559 O O . GLU B 1 209 ? -1.3 5.078 4.988 1 97.12 209 GLU B O 1
ATOM 4564 N N . HIS B 1 210 ? -2.467 3.512 6.191 1 94.06 210 HIS B N 1
ATOM 4565 C CA . HIS B 1 210 ? -3.699 4.281 6.066 1 94.06 210 HIS B CA 1
ATOM 4566 C C . HIS B 1 210 ? -3.879 5.227 7.25 1 94.06 210 HIS B C 1
ATOM 4568 O O . HIS B 1 210 ? -3.387 4.953 8.352 1 94.06 210 HIS B O 1
ATOM 4574 N N . GLY B 1 211 ? -4.457 6.348 7.062 1 97.19 211 GLY B N 1
ATOM 4575 C CA . GLY B 1 211 ? -4.645 7.375 8.07 1 97.19 211 GLY B CA 1
ATOM 4576 C C . GLY B 1 211 ? -3.752 8.586 7.867 1 97.19 211 GLY B C 1
ATOM 4577 O O . GLY B 1 211 ? -3.934 9.617 8.523 1 97.19 211 GLY B O 1
ATOM 4578 N N . LEU B 1 212 ? -2.709 8.398 7.066 1 98.56 212 LEU B N 1
ATOM 4579 C CA . LEU B 1 212 ? -1.89 9.516 6.598 1 98.56 212 LEU B CA 1
ATOM 4580 C C . LEU B 1 212 ? -2.486 10.133 5.34 1 98.56 212 LEU B C 1
ATOM 4582 O O . LEU B 1 212 ? -2.686 9.445 4.336 1 98.56 212 LEU B O 1
ATOM 4586 N N . TYR B 1 213 ? -2.727 11.453 5.387 1 98.31 213 TYR B N 1
ATOM 4587 C CA . TYR B 1 213 ? -3.461 12.008 4.254 1 98.31 213 TYR B CA 1
ATOM 4588 C C . TYR B 1 213 ? -2.73 13.203 3.654 1 98.31 213 TYR B C 1
ATOM 4590 O O . TYR B 1 213 ? -2.41 14.156 4.363 1 98.31 213 TYR B O 1
ATOM 4598 N N . GLN B 1 214 ? -2.461 13.125 2.367 1 97.12 214 GLN B N 1
ATOM 4599 C CA . GLN B 1 214 ? -1.989 14.273 1.602 1 97.12 214 GLN B CA 1
ATOM 4600 C C . GLN B 1 214 ? -3.08 15.328 1.468 1 97.12 214 GLN B C 1
ATOM 4602 O O . GLN B 1 214 ? -2.795 16.531 1.467 1 97.12 214 GLN B O 1
ATOM 4607 N N . LEU B 1 215 ? -4.32 14.82 1.353 1 96.56 215 LEU B N 1
ATOM 4608 C CA . LEU B 1 215 ? -5.539 15.617 1.281 1 96.56 215 LEU B CA 1
ATOM 4609 C C . LEU B 1 215 ? -5.508 16.562 0.079 1 96.56 215 LEU B C 1
ATOM 4611 O O . LEU B 1 215 ? -5.656 17.766 0.23 1 96.56 215 LEU B O 1
ATOM 4615 N N . ASP B 1 216 ? -5.414 15.953 -1.066 1 94.88 216 ASP B N 1
ATOM 4616 C CA . ASP B 1 216 ? -5.457 16.688 -2.328 1 94.88 216 ASP B CA 1
ATOM 4617 C C . ASP B 1 216 ? -6.887 17.078 -2.684 1 94.88 216 ASP B C 1
ATOM 4619 O O . ASP B 1 216 ? -7.391 16.719 -3.748 1 94.88 216 ASP B O 1
ATOM 4623 N N . LEU B 1 217 ? -7.473 17.75 -1.719 1 95.25 217 LEU B N 1
ATOM 4624 C CA . LEU B 1 217 ? -8.836 18.25 -1.865 1 95.25 217 LEU B CA 1
ATOM 4625 C C . LEU B 1 217 ? -8.844 19.766 -1.979 1 95.25 217 LEU B C 1
ATOM 4627 O O . LEU B 1 217 ? -8.031 20.453 -1.35 1 95.25 217 LEU B O 1
ATOM 4631 N N . HIS B 1 218 ? -9.75 20.328 -2.76 1 92 218 HIS B N 1
ATOM 4632 C CA . HIS B 1 218 ? -9.82 21.781 -2.945 1 92 218 HIS B CA 1
ATOM 4633 C C . HIS B 1 218 ? -11.164 22.328 -2.467 1 92 218 HIS B C 1
ATOM 4635 O O . HIS B 1 218 ? -12.203 21.688 -2.641 1 92 218 HIS B O 1
ATOM 4641 N N . GLY B 1 219 ? -11.078 23.516 -1.884 1 92.06 219 GLY B N 1
ATOM 4642 C CA . GLY B 1 219 ? -12.305 24.203 -1.494 1 92.06 219 GLY B CA 1
ATOM 4643 C C . GLY B 1 219 ? -12.875 23.703 -0.179 1 92.06 219 GLY B C 1
ATOM 4644 O O . GLY B 1 219 ? -12.188 23.734 0.848 1 92.06 219 GLY B O 1
ATOM 4645 N N . ASP B 1 220 ? -14.125 23.234 -0.245 1 95 220 ASP B N 1
ATOM 4646 C CA . ASP B 1 220 ? -14.828 22.766 0.943 1 95 220 ASP B CA 1
ATOM 4647 C C . ASP B 1 220 ? -14.484 21.312 1.248 1 95 220 ASP B C 1
ATOM 4649 O O . ASP B 1 220 ? -15.023 20.391 0.619 1 95 220 ASP B O 1
ATOM 4653 N N . VAL B 1 221 ? -13.688 21.125 2.281 1 96.81 221 VAL B N 1
ATOM 4654 C CA . VAL B 1 221 ? -13.258 19.781 2.605 1 96.81 221 VAL B CA 1
ATOM 4655 C C . VAL B 1 221 ? -13.969 19.297 3.871 1 96.81 221 VAL B C 1
ATOM 4657 O O . VAL B 1 221 ? -13.484 18.391 4.559 1 96.81 221 VAL B O 1
ATOM 4660 N N . THR B 1 222 ? -15.109 19.922 4.242 1 97.81 222 THR B N 1
ATOM 4661 C CA . THR B 1 222 ? -15.773 19.625 5.508 1 97.81 222 THR B CA 1
ATOM 4662 C C . THR B 1 222 ? -16.219 18.172 5.559 1 97.81 222 THR B C 1
ATOM 4664 O O . THR B 1 222 ? -16.234 17.562 6.633 1 97.81 222 THR B O 1
ATOM 4667 N N . GLY B 1 223 ? -16.531 17.578 4.402 1 97.88 223 GLY B N 1
ATOM 4668 C CA . GLY B 1 223 ? -16.906 16.172 4.387 1 97.88 223 GLY B CA 1
ATOM 4669 C C . GLY B 1 223 ? -15.852 15.266 4.988 1 97.88 223 GLY B C 1
ATOM 4670 O O . GLY B 1 223 ? -16.172 14.297 5.68 1 97.88 223 GLY B O 1
ATOM 4671 N N . PHE B 1 224 ? -14.602 15.562 4.762 1 98.38 224 PHE B N 1
ATOM 4672 C CA . PHE B 1 224 ? -13.492 14.773 5.285 1 98.38 224 PHE B CA 1
ATOM 4673 C C . PHE B 1 224 ? -13.438 14.852 6.805 1 98.38 224 PHE B C 1
ATOM 4675 O O . PHE B 1 224 ? -13.359 13.82 7.48 1 98.38 224 PHE B O 1
ATOM 4682 N N . TYR B 1 225 ? -13.508 16.016 7.363 1 98.5 225 TYR B N 1
ATOM 4683 C CA . TYR B 1 225 ? -13.312 16.219 8.797 1 98.5 225 TYR B CA 1
ATOM 4684 C C . TYR B 1 225 ? -14.57 15.844 9.578 1 98.5 225 TYR B C 1
ATOM 4686 O O . TYR B 1 225 ? -14.508 15.602 10.781 1 98.5 225 TYR B O 1
ATOM 4694 N N . GLU B 1 226 ? -15.727 15.836 8.875 1 98.25 226 GLU B N 1
ATOM 4695 C CA . GLU B 1 226 ? -17 15.57 9.547 1 98.25 226 GLU B CA 1
ATOM 4696 C C . GLU B 1 226 ? -17.344 14.086 9.492 1 98.25 226 GLU B C 1
ATOM 4698 O O . GLU B 1 226 ? -18.234 13.625 10.211 1 98.25 226 GLU B O 1
ATOM 4703 N N . ALA B 1 227 ? -16.656 13.336 8.617 1 97.31 227 ALA B N 1
ATOM 4704 C CA . ALA B 1 227 ? -16.953 11.914 8.5 1 97.31 227 ALA B CA 1
ATOM 4705 C C . ALA B 1 227 ? -16.672 11.18 9.805 1 97.31 227 ALA B C 1
ATOM 4707 O O . ALA B 1 227 ? -15.648 11.43 10.453 1 97.31 227 ALA B O 1
ATOM 4708 N N . PRO B 1 228 ? -17.641 10.336 10.266 1 96.56 228 PRO B N 1
ATOM 4709 C CA . PRO B 1 228 ? -17.391 9.562 11.492 1 96.56 228 PRO B CA 1
ATOM 4710 C C . PRO B 1 228 ? -16.391 8.43 11.281 1 96.56 228 PRO B C 1
ATOM 4712 O O . PRO B 1 228 ? -16.766 7.258 11.367 1 96.56 228 PRO B O 1
ATOM 4715 N N . ARG B 1 229 ? -15.164 8.797 11.117 1 97.12 229 ARG B N 1
ATOM 4716 C CA . ARG B 1 229 ? -14.039 7.898 10.875 1 97.12 229 ARG B CA 1
ATOM 4717 C C . ARG B 1 229 ? -12.914 8.156 11.867 1 97.12 229 ARG B C 1
ATOM 4719 O O . ARG B 1 229 ? -12.961 9.133 12.625 1 97.12 229 ARG B O 1
ATOM 4726 N N . PRO B 1 230 ? -11.977 7.223 11.953 1 96.69 230 PRO B N 1
ATOM 4727 C CA . PRO B 1 230 ? -10.875 7.418 12.906 1 96.69 230 PRO B CA 1
ATOM 4728 C C . PRO B 1 230 ? -10.117 8.719 12.672 1 96.69 230 PRO B C 1
ATOM 4730 O O . PRO B 1 230 ? -10.008 9.172 11.523 1 96.69 230 PRO B O 1
ATOM 4733 N N . GLN B 1 231 ? -9.625 9.25 13.797 1 97.94 231 GLN B N 1
ATOM 4734 C CA . GLN B 1 231 ? -8.797 10.453 13.703 1 97.94 231 GLN B CA 1
ATOM 4735 C C . GLN B 1 231 ? -7.641 10.25 12.727 1 97.94 231 GLN B C 1
ATOM 4737 O O . GLN B 1 231 ? -6.938 9.242 12.781 1 97.94 231 GLN B O 1
ATOM 4742 N N . PRO B 1 232 ? -7.492 11.156 11.742 1 98.31 232 PRO B N 1
ATOM 4743 C CA . PRO B 1 232 ? -6.344 11.039 10.844 1 98.31 232 PRO B CA 1
ATOM 4744 C C . PRO B 1 232 ? -5.008 11.109 11.578 1 98.31 232 PRO B C 1
ATOM 4746 O O . PRO B 1 232 ? -4.883 11.82 12.578 1 98.31 232 PRO B O 1
ATOM 4749 N N . LEU B 1 233 ? -4.008 10.406 11.094 1 98.5 233 LEU B N 1
ATOM 4750 C CA . LEU B 1 233 ? -2.654 10.5 11.625 1 98.5 233 LEU B CA 1
ATOM 4751 C C . LEU B 1 233 ? -1.991 11.805 11.188 1 98.5 233 LEU B C 1
ATOM 4753 O O . LEU B 1 233 ? -1.264 12.43 11.969 1 98.5 233 LEU B O 1
ATOM 4757 N N . SER B 1 234 ? -2.256 12.172 9.969 1 98.56 234 SER B N 1
ATOM 4758 C CA . SER B 1 234 ? -1.749 13.438 9.438 1 98.56 234 SER B CA 1
ATOM 4759 C C . SER B 1 234 ? -2.705 14.031 8.414 1 98.56 234 SER B C 1
ATOM 4761 O O . SER B 1 234 ? -3.482 13.305 7.785 1 98.56 234 SER B O 1
ATOM 4763 N N . VAL B 1 235 ? -2.709 15.32 8.297 1 98.19 235 VAL B N 1
ATOM 4764 C CA . VAL B 1 235 ? -3.426 16.047 7.254 1 98.19 235 VAL B CA 1
ATOM 4765 C C . VAL B 1 235 ? -2.521 17.125 6.66 1 98.19 235 VAL B C 1
ATOM 4767 O O . VAL B 1 235 ? -1.504 17.484 7.254 1 98.19 235 VAL B O 1
ATOM 4770 N N . HIS B 1 236 ? -2.885 17.547 5.512 1 97.5 236 HIS B N 1
ATOM 4771 C CA . HIS B 1 236 ? -2.059 18.484 4.746 1 97.5 236 HIS B CA 1
ATOM 4772 C C . HIS B 1 236 ? -2.916 19.531 4.043 1 97.5 236 HIS B C 1
ATOM 4774 O O . HIS B 1 236 ? -4.145 19.422 4.039 1 97.5 236 HIS B O 1
ATOM 4780 N N . HIS B 1 237 ? -2.373 20.656 3.643 1 95.88 237 HIS B N 1
ATOM 4781 C CA . HIS B 1 237 ? -2.939 21.719 2.828 1 95.88 237 HIS B CA 1
ATOM 4782 C C . HIS B 1 237 ? -3.953 22.547 3.623 1 95.88 237 HIS B C 1
ATOM 4784 O O . HIS B 1 237 ? -4.812 23.219 3.041 1 95.88 237 HIS B O 1
ATOM 4790 N N . TRP B 1 238 ? -3.949 22.531 4.93 1 93.5 238 TRP B N 1
ATOM 4791 C CA . TRP B 1 238 ? -4.992 23.109 5.766 1 93.5 238 TRP B CA 1
ATOM 4792 C C . TRP B 1 238 ? -4.902 24.625 5.77 1 93.5 238 TRP B C 1
ATOM 4794 O O . TRP B 1 238 ? -5.859 25.312 6.148 1 93.5 238 TRP B O 1
ATOM 4804 N N . LYS B 1 239 ? -3.812 25.188 5.289 1 91.38 239 LYS B N 1
ATOM 4805 C CA . LYS B 1 239 ? -3.707 26.641 5.207 1 91.38 239 LYS B CA 1
ATOM 4806 C C . LYS B 1 239 ? -3.477 27.094 3.768 1 91.38 239 LYS B C 1
ATOM 4808 O O . LYS B 1 239 ? -3.129 28.25 3.523 1 91.38 239 LYS B O 1
ATOM 4813 N N . SER B 1 240 ? -3.504 26.203 2.809 1 89.94 240 SER B N 1
ATOM 4814 C CA . SER B 1 240 ? -3.195 26.562 1.425 1 89.94 240 SER B CA 1
ATOM 4815 C C . SER B 1 240 ? -4.336 26.172 0.49 1 89.94 240 SER B C 1
ATOM 4817 O O . SER B 1 240 ? -4.781 26.984 -0.323 1 89.94 240 SER B O 1
ATOM 4819 N N . TRP B 1 241 ? -4.781 24.859 0.649 1 90.38 241 TRP B N 1
ATOM 4820 C CA . TRP B 1 241 ? -5.793 24.422 -0.306 1 90.38 241 TRP B CA 1
ATOM 4821 C C . TRP B 1 241 ? -7.184 24.484 0.314 1 90.38 241 TRP B C 1
ATOM 4823 O O . TRP B 1 241 ? -8.164 24.781 -0.371 1 90.38 241 TRP B O 1
ATOM 4833 N N . HIS B 1 242 ? -7.102 24.016 1.586 1 84.38 242 HIS B N 1
ATOM 4834 C CA . HIS B 1 242 ? -8.328 24.219 2.352 1 84.38 242 HIS B CA 1
ATOM 4835 C C . HIS B 1 242 ? -8.062 25.047 3.609 1 84.38 242 HIS B C 1
ATOM 4837 O O . HIS B 1 242 ? -6.957 25 4.156 1 84.38 242 HIS B O 1
ATOM 4843 N N . HIS B 1 243 ? -8.719 26.078 3.928 1 91 243 HIS B N 1
ATOM 4844 C CA . HIS B 1 243 ? -8.508 27.156 4.895 1 91 243 HIS B CA 1
ATOM 4845 C C . HIS B 1 243 ? -9.273 26.891 6.188 1 91 243 HIS B C 1
ATOM 4847 O O . HIS B 1 243 ? -9.945 27.781 6.711 1 91 243 HIS B O 1
ATOM 4853 N N . HIS B 1 244 ? -9.133 25.562 6.598 1 93.69 244 HIS B N 1
ATOM 4854 C CA . HIS B 1 244 ? -9.586 25.266 7.949 1 93.69 244 HIS B CA 1
ATOM 4855 C C . HIS B 1 244 ? -8.438 25.312 8.945 1 93.69 244 HIS B C 1
ATOM 4857 O O . HIS B 1 244 ? -7.445 24.609 8.797 1 93.69 244 HIS B O 1
ATOM 4863 N N . ASP B 1 245 ? -8.57 26.188 9.922 1 94.81 245 ASP B N 1
ATOM 4864 C CA . ASP B 1 245 ? -7.516 26.375 10.914 1 94.81 245 ASP B CA 1
ATOM 4865 C C . ASP B 1 245 ? -7.387 25.156 11.82 1 94.81 245 ASP B C 1
ATOM 4867 O O . ASP B 1 245 ? -7.883 25.172 12.953 1 94.81 245 ASP B O 1
ATOM 4871 N N . ILE B 1 246 ? -6.602 24.156 11.398 1 96.44 246 ILE B N 1
ATOM 4872 C CA . ILE B 1 246 ? -6.547 22.859 12.078 1 96.44 246 ILE B CA 1
ATOM 4873 C C . ILE B 1 246 ? -5.859 23.016 13.43 1 96.44 246 ILE B C 1
ATOM 4875 O O . ILE B 1 246 ? -6.27 22.406 14.414 1 96.44 246 ILE B O 1
ATOM 4879 N N . PRO B 1 247 ? -4.812 23.891 13.555 1 96.06 247 PRO B N 1
ATOM 4880 C CA . PRO B 1 247 ? -4.277 24.141 14.891 1 96.06 247 PRO B CA 1
ATOM 4881 C C . PRO B 1 247 ? -5.336 24.656 15.859 1 96.06 247 PRO B C 1
ATOM 4883 O O . PRO B 1 247 ? -5.355 24.266 17.031 1 96.06 247 PRO B O 1
ATOM 4886 N N . ALA B 1 248 ? -6.215 25.531 15.375 1 96.62 248 ALA B N 1
ATOM 4887 C CA . ALA B 1 248 ? -7.297 26.031 16.219 1 96.62 248 ALA B CA 1
ATOM 4888 C C . ALA B 1 248 ? -8.266 24.906 16.594 1 96.62 248 ALA B C 1
ATOM 4890 O O . ALA B 1 248 ? -8.688 24.797 17.75 1 96.62 248 ALA B O 1
ATOM 4891 N N . VAL B 1 249 ? -8.57 24.094 15.625 1 97.69 249 VAL B N 1
ATOM 4892 C CA . VAL B 1 249 ? -9.438 22.938 15.859 1 97.69 249 VAL B CA 1
ATOM 4893 C C . VAL B 1 249 ? -8.836 22.047 16.938 1 97.69 249 VAL B C 1
ATOM 4895 O O . VAL B 1 249 ? -9.547 21.578 17.828 1 97.69 249 VAL B O 1
ATOM 4898 N N . ALA B 1 250 ? -7.539 21.906 16.938 1 97.12 250 ALA B N 1
ATOM 4899 C CA . ALA B 1 250 ? -6.84 20.953 17.781 1 97.12 250 ALA B CA 1
ATOM 4900 C C . ALA B 1 250 ? -6.664 21.5 19.188 1 97.12 250 ALA B C 1
ATOM 4902 O O . ALA B 1 250 ? -6.215 20.781 20.094 1 97.12 250 ALA B O 1
ATOM 4903 N N . THR B 1 251 ? -7.094 22.75 19.484 1 96.06 251 THR B N 1
ATOM 4904 C CA . THR B 1 251 ? -6.887 23.359 20.797 1 96.06 251 THR B CA 1
ATOM 4905 C C . THR B 1 251 ? -7.691 22.625 21.859 1 96.06 251 THR B C 1
ATOM 4907 O O . THR B 1 251 ? -7.344 22.656 23.047 1 96.06 251 THR B O 1
ATOM 4910 N N . VAL B 1 252 ? -8.734 21.953 21.406 1 95.75 252 VAL B N 1
ATOM 4911 C CA . VAL B 1 252 ? -9.555 21.219 22.359 1 95.75 252 VAL B CA 1
ATOM 4912 C C . VAL B 1 252 ? -8.719 20.141 23.047 1 95.75 252 VAL B C 1
ATOM 4914 O O . VAL B 1 252 ? -9.047 19.688 24.156 1 95.75 252 VAL B O 1
ATOM 4917 N N . ALA B 1 253 ? -7.629 19.734 22.422 1 94.81 253 ALA B N 1
ATOM 4918 C CA . ALA B 1 253 ? -6.754 18.703 22.969 1 94.81 253 ALA B CA 1
ATOM 4919 C C . ALA B 1 253 ? -6.168 19.141 24.312 1 94.81 253 ALA B C 1
ATOM 4921 O O . ALA B 1 253 ? -5.797 18.297 25.141 1 94.81 253 ALA B O 1
ATOM 4922 N N . ARG B 1 254 ? -6.07 20.453 24.562 1 92.5 254 ARG B N 1
ATOM 4923 C CA . ARG B 1 254 ? -5.531 20.969 25.812 1 92.5 254 ARG B CA 1
ATOM 4924 C C . ARG B 1 254 ? -6.383 20.547 27 1 92.5 254 ARG B C 1
ATOM 4926 O O . ARG B 1 254 ? -5.887 20.453 28.125 1 92.5 254 ARG B O 1
ATOM 4933 N N . VAL B 1 255 ? -7.668 20.281 26.703 1 93.62 255 VAL B N 1
ATOM 4934 C CA . VAL B 1 255 ? -8.586 19.938 27.781 1 93.62 255 VAL B CA 1
ATOM 4935 C C . VAL B 1 255 ? -8.844 18.422 27.781 1 93.62 255 VAL B C 1
ATOM 4937 O O . VAL B 1 255 ? -8.789 17.781 28.828 1 93.62 255 VAL B O 1
ATOM 4940 N N . CYS B 1 256 ? -9 17.812 26.672 1 93.31 256 CYS B N 1
ATOM 4941 C CA . CYS B 1 256 ? -9.5 16.438 26.656 1 93.31 256 CYS B CA 1
ATOM 4942 C C . CYS B 1 256 ? -8.477 15.508 26.031 1 93.31 256 CYS B C 1
ATOM 4944 O O . CYS B 1 256 ? -8.727 14.305 25.891 1 93.31 256 CYS B O 1
ATOM 4946 N N . GLY B 1 257 ? -7.301 15.984 25.641 1 92.62 257 GLY B N 1
ATOM 4947 C CA . GLY B 1 257 ? -6.254 15.164 25.047 1 92.62 257 GLY B CA 1
ATOM 4948 C C . GLY B 1 257 ? -6.32 15.109 23.531 1 92.62 257 GLY B C 1
ATOM 4949 O O . GLY B 1 257 ? -7.355 15.422 22.938 1 92.62 257 GLY B O 1
ATOM 4950 N N . ARG B 1 258 ? -5.242 14.672 22.906 1 94.25 258 ARG B N 1
ATOM 4951 C CA . ARG B 1 258 ? -5.105 14.688 21.453 1 94.25 258 ARG B CA 1
ATOM 4952 C C . ARG B 1 258 ? -6.098 13.742 20.797 1 94.25 258 ARG B C 1
ATOM 4954 O O . ARG B 1 258 ? -6.652 14.047 19.734 1 94.25 258 ARG B O 1
ATOM 4961 N N . PRO B 1 259 ? -6.461 12.555 21.469 1 93.25 259 PRO B N 1
ATOM 4962 C CA . PRO B 1 259 ? -7.395 11.633 20.812 1 93.25 259 PRO B CA 1
ATOM 4963 C C . PRO B 1 259 ? -8.789 12.227 20.656 1 93.25 259 PRO B C 1
ATOM 4965 O O . PRO B 1 259 ? -9.586 11.734 19.844 1 93.25 259 PRO B O 1
ATOM 4968 N N . CYS B 1 260 ? -9.148 13.219 21.344 1 94.62 260 CYS B N 1
ATOM 4969 C CA . CYS B 1 260 ? -10.516 13.719 21.312 1 94.62 260 CYS B CA 1
ATOM 4970 C C . CYS B 1 260 ? -10.711 14.695 20.156 1 94.62 260 CYS B C 1
ATOM 4972 O O . CYS B 1 260 ? -11.844 15.055 19.828 1 94.62 260 CYS B O 1
ATOM 4974 N N . VAL B 1 261 ? -9.5 15.203 19.547 1 96.94 261 VAL B N 1
ATOM 4975 C CA . VAL B 1 261 ? -9.602 16.078 18.391 1 96.94 261 VAL B CA 1
ATOM 4976 C C . VAL B 1 261 ? -10.344 15.367 17.266 1 96.94 261 VAL B C 1
ATOM 4978 O O . VAL B 1 261 ? -9.969 14.258 16.859 1 96.94 261 VAL B O 1
ATOM 4981 N N . LEU B 1 262 ? -11.43 15.945 16.781 1 98.06 262 LEU B N 1
ATOM 4982 C CA . LEU B 1 262 ? -12.266 15.453 15.688 1 98.06 262 LEU B CA 1
ATOM 4983 C C . LEU B 1 262 ? -13.055 14.219 16.125 1 98.06 262 LEU B C 1
ATOM 4985 O O . LEU B 1 262 ? -13.586 13.492 15.281 1 98.06 262 LEU B O 1
ATOM 4989 N N . GLN B 1 263 ? -13.062 13.93 17.375 1 96.31 263 GLN B N 1
ATOM 4990 C CA . GLN B 1 263 ? -13.945 12.867 17.844 1 96.31 263 GLN B CA 1
ATOM 4991 C C . GLN B 1 263 ? -15.391 13.141 17.469 1 96.31 263 GLN B C 1
ATOM 4993 O O . GLN B 1 263 ? -15.875 14.266 17.578 1 96.31 263 GLN B O 1
ATOM 4998 N N . ASN B 1 264 ? -16.047 12.125 16.984 1 95.94 264 ASN B N 1
ATOM 4999 C CA . ASN B 1 264 ? -17.422 12.273 16.531 1 95.94 264 ASN B CA 1
ATOM 5000 C C . ASN B 1 264 ? -18.422 11.977 17.656 1 95.94 264 ASN B C 1
ATOM 5002 O O . ASN B 1 264 ? -18.297 10.961 18.344 1 95.94 264 ASN B O 1
ATOM 5006 N N . PHE B 1 265 ? -19.312 12.883 17.828 1 94.69 265 PHE B N 1
ATOM 5007 C CA . PHE B 1 265 ? -20.422 12.719 18.766 1 94.69 265 PHE B CA 1
ATOM 5008 C C . PHE B 1 265 ? -21.766 12.773 18.031 1 94.69 265 PHE B C 1
ATOM 5010 O O . PHE B 1 265 ? -21.984 13.648 17.188 1 94.69 265 PHE B O 1
ATOM 5017 N N . ARG B 1 266 ? -22.547 11.828 18.312 1 92.19 266 ARG B N 1
ATOM 5018 C CA . ARG B 1 266 ? -23.922 11.828 17.828 1 92.19 266 ARG B CA 1
ATOM 5019 C C . ARG B 1 266 ? -24.906 12.094 18.969 1 92.19 266 ARG B C 1
ATOM 5021 O O . ARG B 1 266 ? -24.875 11.406 20 1 92.19 266 ARG B O 1
ATOM 5028 N N . PHE B 1 267 ? -25.766 13.039 18.719 1 92.94 267 PHE B N 1
ATOM 5029 C CA . PHE B 1 267 ? -26.719 13.422 19.75 1 92.94 267 PHE B CA 1
ATOM 5030 C C . PHE B 1 267 ? -28.094 12.852 19.438 1 92.94 267 PHE B C 1
ATOM 5032 O O . PHE B 1 267 ? -28.406 12.547 18.297 1 92.94 267 PHE B O 1
ATOM 5039 N N . GLN B 1 268 ? -28.922 12.703 20.469 1 92 268 GLN B N 1
ATOM 5040 C CA . GLN B 1 268 ? -30.219 12.062 20.375 1 92 268 GLN B CA 1
ATOM 5041 C C . GLN B 1 268 ? -31.141 12.812 19.422 1 92 268 GLN B C 1
ATOM 5043 O O . GLN B 1 268 ? -32 12.203 18.781 1 92 268 GLN B O 1
ATOM 5048 N N . ASP B 1 269 ? -30.953 14.062 19.297 1 93.06 269 ASP B N 1
ATOM 5049 C CA . ASP B 1 269 ? -31.859 14.859 18.484 1 93.06 269 ASP B CA 1
ATOM 5050 C C . ASP B 1 269 ? -31.359 14.969 17.047 1 93.06 269 ASP B C 1
ATOM 5052 O O . ASP B 1 269 ? -31.844 15.805 16.281 1 93.06 269 ASP B O 1
ATOM 5056 N N . GLY B 1 270 ? -30.328 14.242 16.734 1 92.38 270 GLY B N 1
ATOM 5057 C CA . GLY B 1 270 ? -29.922 14.125 15.352 1 92.38 270 GLY B CA 1
ATOM 5058 C C . GLY B 1 270 ? -28.703 14.969 15 1 92.38 270 GLY B C 1
ATOM 5059 O O . GLY B 1 270 ? -28.172 14.867 13.898 1 92.38 270 GLY B O 1
ATOM 5060 N N . TRP B 1 271 ? -28.266 15.805 15.922 1 96.25 271 TRP B N 1
ATOM 5061 C CA . TRP B 1 271 ? -27.078 16.609 15.688 1 96.25 271 TRP B CA 1
ATOM 5062 C C . TRP B 1 271 ? -25.812 15.758 15.844 1 96.25 271 TRP B C 1
ATOM 5064 O O . TRP B 1 271 ? -25.828 14.75 16.562 1 96.25 271 TRP B O 1
ATOM 5074 N N . GLN B 1 272 ? -24.844 16.109 15.086 1 96.56 272 GLN B N 1
ATOM 5075 C CA . GLN B 1 272 ? -23.531 15.484 15.148 1 96.56 272 GLN B CA 1
ATOM 5076 C C . GLN B 1 272 ? -22.438 16.531 15.328 1 96.56 272 GLN B C 1
ATOM 5078 O O . GLN B 1 272 ? -22.531 17.641 14.805 1 96.56 272 GLN B O 1
ATOM 5083 N N . MET B 1 273 ? -21.484 16.188 16.062 1 97.44 273 MET B N 1
ATOM 5084 C CA . MET B 1 273 ? -20.359 17.078 16.281 1 97.44 273 MET B CA 1
ATOM 5085 C C . MET B 1 273 ? -19.047 16.391 15.945 1 97.44 273 MET B C 1
ATOM 5087 O O . MET B 1 273 ? -18.828 15.242 16.328 1 97.44 273 MET B O 1
ATOM 5091 N N . SER B 1 274 ? -18.25 16.953 15.102 1 98.25 274 SER B N 1
ATOM 5092 C CA . SER B 1 274 ? -16.812 16.672 15.023 1 98.25 274 SER B CA 1
ATOM 5093 C C . SER B 1 274 ? -16.016 17.594 15.93 1 98.25 274 SER B C 1
ATOM 5095 O O . SER B 1 274 ? -15.867 18.781 15.641 1 98.25 274 SER B O 1
ATOM 5097 N N . ASN B 1 275 ? -15.539 17.078 16.953 1 97.31 275 ASN B N 1
ATOM 5098 C CA . ASN B 1 275 ? -15.023 17.859 18.062 1 97.31 275 ASN B CA 1
ATOM 5099 C C . ASN B 1 275 ? -13.945 18.844 17.609 1 97.31 275 ASN B C 1
ATOM 5101 O O . ASN B 1 275 ? -12.953 18.438 17 1 97.31 275 ASN B O 1
ATOM 5105 N N . GLY B 1 276 ? -14.227 20.094 17.938 1 98.06 276 GLY B N 1
ATOM 5106 C CA . GLY B 1 276 ? -13.305 21.172 17.578 1 98.06 276 GLY B CA 1
ATOM 5107 C C . GLY B 1 276 ? -13.555 21.734 16.203 1 98.06 276 GLY B C 1
ATOM 5108 O O . GLY B 1 276 ? -13.07 22.812 15.867 1 98.06 276 GLY B O 1
ATOM 5109 N N . PHE B 1 277 ? -14.406 21.094 15.367 1 98.44 277 PHE B N 1
ATOM 5110 C CA . PHE B 1 277 ? -14.461 21.453 13.953 1 98.44 277 PHE B CA 1
ATOM 5111 C C . PHE B 1 277 ? -15.844 21.953 13.57 1 98.44 277 PHE B C 1
ATOM 5113 O O . PHE B 1 277 ? -15.992 23.078 13.102 1 98.44 277 PHE B O 1
ATOM 5120 N N . SER B 1 278 ? -16.891 21.062 13.82 1 98.5 278 SER B N 1
ATOM 5121 C CA . SER B 1 278 ? -18.219 21.484 13.367 1 98.5 278 SER B CA 1
ATOM 5122 C C . SER B 1 278 ? -19.312 20.781 14.156 1 98.5 278 SER B C 1
ATOM 5124 O O . SER B 1 278 ? -19.062 19.812 14.859 1 98.5 278 SER B O 1
ATOM 5126 N N . ILE B 1 279 ? -20.469 21.359 14.117 1 98.06 279 ILE B N 1
ATOM 5127 C CA . ILE B 1 279 ? -21.734 20.797 14.562 1 98.06 279 ILE B CA 1
ATOM 5128 C C . ILE B 1 279 ? -22.734 20.812 13.414 1 98.06 279 ILE B C 1
ATOM 5130 O O . ILE B 1 279 ? -23.047 21.875 12.867 1 98.06 279 ILE B O 1
ATOM 5134 N N . VAL B 1 280 ? -23.203 19.656 13.125 1 98.12 280 VAL B N 1
ATOM 5135 C CA . VAL B 1 280 ? -24.016 19.594 11.906 1 98.12 280 VAL B CA 1
ATOM 5136 C C . VAL B 1 280 ? -25.281 18.797 12.172 1 98.12 280 VAL B C 1
ATOM 5138 O O . VAL B 1 280 ? -25.344 17.984 13.102 1 98.12 280 VAL B O 1
ATOM 5141 N N . LYS B 1 281 ? -26.297 19.047 11.453 1 97.06 281 LYS B N 1
ATOM 5142 C CA . LYS B 1 281 ? -27.516 18.25 11.32 1 97.06 281 LYS B CA 1
ATOM 5143 C C . LYS B 1 281 ? -27.859 18.016 9.859 1 97.06 281 LYS B C 1
ATOM 5145 O O . LYS B 1 281 ? -28.156 18.969 9.117 1 97.06 281 LYS B O 1
ATOM 5150 N N . TYR B 1 282 ? -27.781 16.766 9.469 1 95.56 282 TYR B N 1
ATOM 5151 C CA . TYR B 1 282 ? -28.031 16.422 8.078 1 95.56 282 TYR B CA 1
ATOM 5152 C C . TYR B 1 282 ? -29.516 16.453 7.77 1 95.56 282 TYR B C 1
ATOM 5154 O O . TYR B 1 282 ? -30.344 16.188 8.648 1 95.56 282 TYR B O 1
ATOM 5162 N N . GLY B 1 283 ? -29.797 16.75 6.512 1 95.31 283 GLY B N 1
ATOM 5163 C CA . GLY B 1 283 ? -31.188 16.828 6.066 1 95.31 283 GLY B CA 1
ATOM 5164 C C . GLY B 1 283 ? -31.641 15.586 5.328 1 95.31 283 GLY B C 1
ATOM 5165 O O . GLY B 1 283 ? -32.625 15.633 4.57 1 95.31 283 GLY B O 1
ATOM 5166 N N . TYR B 1 284 ? -30.969 14.5 5.555 1 91.88 284 TYR B N 1
ATOM 5167 C CA . TYR B 1 284 ? -31.312 13.281 4.836 1 91.88 284 TYR B CA 1
ATOM 5168 C C . TYR B 1 284 ? -32.688 12.766 5.254 1 91.88 284 TYR B C 1
ATOM 5170 O O . TYR B 1 284 ? -33.031 12.805 6.434 1 91.88 284 TYR B O 1
ATOM 5178 N N . GLY B 1 285 ? -33.469 12.297 4.277 1 90.88 285 GLY B N 1
ATOM 5179 C CA . GLY B 1 285 ? -34.688 11.578 4.59 1 90.88 285 GLY B CA 1
ATOM 5180 C C . GLY B 1 285 ? -34.438 10.125 4.969 1 90.88 285 GLY B C 1
ATOM 5181 O O . GLY B 1 285 ? -33.312 9.633 4.863 1 90.88 285 GLY B O 1
ATOM 5182 N N . ASP B 1 286 ? -35.469 9.5 5.445 1 89.94 286 ASP B N 1
ATOM 5183 C CA . ASP B 1 286 ? -35.375 8.117 5.883 1 89.94 286 ASP B CA 1
ATOM 5184 C C . ASP B 1 286 ? -34.906 7.211 4.75 1 89.94 286 ASP B C 1
ATOM 5186 O O . ASP B 1 286 ? -34.094 6.312 4.973 1 89.94 286 ASP B O 1
ATOM 5190 N N . ALA B 1 287 ? -35.344 7.461 3.656 1 90.44 287 ALA B N 1
ATOM 5191 C CA . ALA B 1 287 ? -34.969 6.641 2.502 1 90.44 287 ALA B CA 1
ATOM 5192 C C . ALA B 1 287 ? -33.5 6.793 2.16 1 90.44 287 ALA B C 1
ATOM 5194 O O . ALA B 1 287 ? -32.812 5.809 1.857 1 90.44 287 ALA B O 1
ATOM 5195 N N . GLU B 1 288 ? -32.969 8.016 2.191 1 89.5 288 GLU B N 1
ATOM 5196 C CA . GLU B 1 288 ? -31.578 8.289 1.906 1 89.5 288 GLU B CA 1
ATOM 5197 C C . GLU B 1 288 ? -30.672 7.648 2.949 1 89.5 288 GLU B C 1
ATOM 5199 O O . GLU B 1 288 ? -29.625 7.07 2.607 1 89.5 288 GLU B O 1
ATOM 5204 N N . LEU B 1 289 ? -31.125 7.77 4.125 1 88.81 289 LEU B N 1
ATOM 5205 C CA . LEU B 1 289 ? -30.344 7.238 5.238 1 88.81 289 LEU B CA 1
ATOM 5206 C C . LEU B 1 289 ? -30.281 5.715 5.168 1 88.81 289 LEU B C 1
ATOM 5208 O O . LEU B 1 289 ? -29.25 5.125 5.516 1 88.81 289 LEU B O 1
ATOM 5212 N N . ALA B 1 290 ? -31.312 5.133 4.707 1 88.5 290 ALA B N 1
ATOM 5213 C CA . ALA B 1 290 ? -31.406 3.674 4.676 1 88.5 290 ALA B CA 1
ATOM 5214 C C . ALA B 1 290 ? -30.391 3.076 3.709 1 88.5 290 ALA B C 1
ATOM 5216 O O . ALA B 1 290 ? -29.922 1.959 3.916 1 88.5 290 ALA B O 1
ATOM 5217 N N . VAL B 1 291 ? -29.984 3.844 2.783 1 88.12 291 VAL B N 1
ATOM 5218 C CA . VAL B 1 291 ? -29.125 3.275 1.749 1 88.12 291 VAL B CA 1
ATOM 5219 C C . VAL B 1 291 ? -27.688 3.785 1.927 1 88.12 291 VAL B C 1
ATOM 5221 O O . VAL B 1 291 ? -26.781 3.334 1.238 1 88.12 291 VAL B O 1
ATOM 5224 N N . GLN B 1 292 ? -27.484 4.613 2.77 1 91.81 292 GLN B N 1
ATOM 5225 C CA . GLN B 1 292 ? -26.172 5.203 2.99 1 91.81 292 GLN B CA 1
ATOM 5226 C C . GLN B 1 292 ? -25.359 4.379 3.98 1 91.81 292 GLN B C 1
ATOM 5228 O O . GLN B 1 292 ? -25.891 3.908 4.988 1 91.81 292 GLN B O 1
ATOM 5233 N N . HIS B 1 293 ? -24.109 4.16 3.604 1 93.88 293 HIS B N 1
ATOM 5234 C CA . HIS B 1 293 ? -23.203 3.6 4.598 1 93.88 293 HIS B CA 1
ATOM 5235 C C . HIS B 1 293 ? -23.031 4.539 5.789 1 93.88 293 HIS B C 1
ATOM 5237 O O . HIS B 1 293 ? -22.859 5.746 5.613 1 93.88 293 HIS B O 1
ATOM 5243 N N . PRO B 1 294 ? -23.062 4.02 6.961 1 92.5 294 PRO B N 1
ATOM 5244 C CA . PRO B 1 294 ? -23.031 4.871 8.156 1 92.5 294 PRO B CA 1
ATOM 5245 C C . PRO B 1 294 ? -21.766 5.723 8.25 1 92.5 294 PRO B C 1
ATOM 5247 O O . PRO B 1 294 ? -21.781 6.793 8.867 1 92.5 294 PRO B O 1
ATOM 5250 N N . GLN B 1 295 ? -20.719 5.285 7.637 1 96.12 295 GLN B N 1
ATOM 5251 C CA . GLN B 1 295 ? -19.469 6.027 7.715 1 96.12 295 GLN B CA 1
ATOM 5252 C C . GLN B 1 295 ? -19.125 6.68 6.375 1 96.12 295 GLN B C 1
ATOM 5254 O O . GLN B 1 295 ? -17.969 7.023 6.121 1 96.12 295 GLN B O 1
ATOM 5259 N N . ALA B 1 296 ? -20.109 6.828 5.547 1 97.31 296 ALA B N 1
ATOM 5260 C CA . ALA B 1 296 ? -19.859 7.457 4.254 1 97.31 296 ALA B CA 1
ATOM 5261 C C . ALA B 1 296 ? -19.375 8.891 4.422 1 97.31 296 ALA B C 1
ATOM 5263 O O . ALA B 1 296 ? -19.875 9.625 5.285 1 97.31 296 ALA B O 1
ATOM 5264 N N . MET B 1 297 ? -18.391 9.281 3.637 1 97.62 297 MET B N 1
ATOM 5265 C CA . MET B 1 297 ? -17.844 10.641 3.635 1 97.62 297 MET B CA 1
ATOM 5266 C C . MET B 1 297 ? -18.562 11.516 2.609 1 97.62 297 MET B C 1
ATOM 5268 O O . MET B 1 297 ? -18.734 11.109 1.455 1 97.62 297 MET B O 1
ATOM 5272 N N . GLU B 1 298 ? -19.016 12.656 3.033 1 97.31 298 GLU B N 1
ATOM 5273 C CA . GLU B 1 298 ? -19.672 13.578 2.113 1 97.31 298 GLU B CA 1
ATOM 5274 C C . GLU B 1 298 ? -18.672 14.18 1.131 1 97.31 298 GLU B C 1
ATOM 5276 O O . GLU B 1 298 ? -17.641 14.719 1.539 1 97.31 298 GLU B O 1
ATOM 5281 N N . HIS B 1 299 ? -18.984 14.062 -0.134 1 96.56 299 HIS B N 1
ATOM 5282 C CA . HIS B 1 299 ? -18.172 14.695 -1.161 1 96.56 299 HIS B CA 1
ATOM 5283 C C . HIS B 1 299 ? -18.453 16.188 -1.261 1 96.56 299 HIS B C 1
ATOM 5285 O O . HIS B 1 299 ? -19.156 16.625 -2.168 1 96.56 299 HIS B O 1
ATOM 5291 N N . THR B 1 300 ? -17.75 16.953 -0.478 1 97.12 300 THR B N 1
ATOM 5292 C CA . THR B 1 300 ? -18.062 18.375 -0.396 1 97.12 300 THR B CA 1
ATOM 5293 C C . THR B 1 300 ? -17.078 19.188 -1.238 1 97.12 300 THR B C 1
ATOM 5295 O O . THR B 1 300 ? -17.344 20.359 -1.535 1 97.12 300 THR B O 1
ATOM 5298 N N . TRP B 1 301 ? -15.883 18.625 -1.578 1 96.12 301 TRP B N 1
ATOM 5299 C CA . TRP B 1 301 ? -14.82 19.375 -2.234 1 96.12 301 TRP B CA 1
ATOM 5300 C C . TRP B 1 301 ? -15.148 19.609 -3.703 1 96.12 301 TRP B C 1
ATOM 5302 O O . TRP B 1 301 ? -16 18.938 -4.273 1 96.12 301 TRP B O 1
ATOM 5312 N N . LYS B 1 302 ? -14.516 20.578 -4.203 1 92.38 302 LYS B N 1
ATOM 5313 C CA . LYS B 1 302 ? -14.75 21.016 -5.578 1 92.38 302 LYS B CA 1
ATOM 5314 C C . LYS B 1 302 ? -14.273 19.969 -6.578 1 92.38 302 LYS B C 1
ATOM 5316 O O . LYS B 1 302 ? -13.219 19.359 -6.398 1 92.38 302 LYS B O 1
ATOM 5321 N N . HIS B 1 303 ? -15.094 19.797 -7.555 1 91.25 303 HIS B N 1
ATOM 5322 C CA . HIS B 1 303 ? -14.656 18.969 -8.68 1 91.25 303 HIS B CA 1
ATOM 5323 C C . HIS B 1 303 ? -13.68 19.734 -9.57 1 91.25 303 HIS B C 1
ATOM 5325 O O . HIS B 1 303 ? -13.922 20.891 -9.922 1 91.25 303 HIS B O 1
ATOM 5331 N N . THR B 1 304 ? -12.57 19.141 -9.805 1 92 304 THR B N 1
ATOM 5332 C CA . THR B 1 304 ? -11.555 19.734 -10.672 1 92 304 THR B CA 1
ATOM 5333 C C . THR B 1 304 ? -11.172 18.766 -11.789 1 92 304 THR B C 1
ATOM 5335 O O . THR B 1 304 ? -11.734 17.672 -11.891 1 92 304 THR B O 1
ATOM 5338 N N . GLU B 1 305 ? -10.234 19.25 -12.617 1 90.31 305 GLU B N 1
ATOM 5339 C CA . GLU B 1 305 ? -9.703 18.375 -13.664 1 90.31 305 GLU B CA 1
ATOM 5340 C C . GLU B 1 305 ? -8.977 17.172 -13.062 1 90.31 305 GLU B C 1
ATOM 5342 O O . GLU B 1 305 ? -8.766 16.172 -13.734 1 90.31 305 GLU B O 1
ATOM 5347 N N . TRP B 1 306 ? -8.664 17.234 -11.789 1 90.75 306 TRP B N 1
ATOM 5348 C CA . TRP B 1 306 ? -7.957 16.156 -11.102 1 90.75 306 TRP B CA 1
ATOM 5349 C C . TRP B 1 306 ? -8.922 15.062 -10.68 1 90.75 306 TRP B C 1
ATOM 5351 O O . TRP B 1 306 ? -8.5 14.039 -10.133 1 90.75 306 TRP B O 1
ATOM 5361 N N . GLU B 1 307 ? -10.07 15.242 -10.961 1 90.81 307 GLU B N 1
ATOM 5362 C CA . GLU B 1 307 ? -11.062 14.258 -10.539 1 90.81 307 GLU B CA 1
ATOM 5363 C C . GLU B 1 307 ? -11.461 13.344 -11.703 1 90.81 307 GLU B C 1
ATOM 5365 O O . GLU B 1 307 ? -12.227 13.75 -12.578 1 90.81 307 GLU B O 1
ATOM 5370 N N . ILE B 1 308 ? -10.984 12.203 -11.664 1 91.69 308 ILE B N 1
ATOM 5371 C CA . ILE B 1 308 ? -11.406 11.148 -12.57 1 91.69 308 ILE B CA 1
ATOM 5372 C C . ILE B 1 308 ? -12.398 10.219 -11.867 1 91.69 308 ILE B C 1
ATOM 5374 O O . ILE B 1 308 ? -12.672 10.391 -10.672 1 91.69 308 ILE B O 1
ATOM 5378 N N . GLU B 1 309 ? -13.055 9.281 -12.562 1 86.88 309 GLU B N 1
ATOM 5379 C CA . GLU B 1 309 ? -14.164 8.469 -12.078 1 86.88 309 GLU B CA 1
ATOM 5380 C C . GLU B 1 309 ? -13.797 7.727 -10.797 1 86.88 309 GLU B C 1
ATOM 5382 O O . GLU B 1 309 ? -14.594 7.645 -9.867 1 86.88 309 GLU B O 1
ATOM 5387 N N . ASP B 1 310 ? -12.578 7.246 -10.688 1 90.12 310 ASP B N 1
ATOM 5388 C CA . ASP B 1 310 ? -12.203 6.445 -9.523 1 90.12 310 ASP B CA 1
ATOM 5389 C C . ASP B 1 310 ? -11.164 7.168 -8.672 1 90.12 310 ASP B C 1
ATOM 5391 O O . ASP B 1 310 ? -10.359 6.531 -7.988 1 90.12 310 ASP B O 1
ATOM 5395 N N . SER B 1 311 ? -11.219 8.492 -8.625 1 94.5 311 SER B N 1
ATOM 5396 C CA . SER B 1 311 ? -10.211 9.312 -7.953 1 94.5 311 SER B CA 1
ATOM 5397 C C . SER B 1 311 ? -10.133 8.984 -6.465 1 94.5 311 SER B C 1
ATOM 5399 O O . SER B 1 311 ? -9.047 9 -5.879 1 94.5 311 SER B O 1
ATOM 5401 N N . TRP B 1 312 ? -11.25 8.609 -5.875 1 95.69 312 TRP B N 1
ATOM 5402 C CA . TRP B 1 312 ? -11.289 8.609 -4.414 1 95.69 312 TRP B CA 1
ATOM 5403 C C . TRP B 1 312 ? -11.672 7.23 -3.885 1 95.69 312 TRP B C 1
ATOM 5405 O O . TRP B 1 312 ? -11.82 7.043 -2.676 1 95.69 312 TRP B O 1
ATOM 5415 N N . ASP B 1 313 ? -11.773 6.203 -4.73 1 94.44 313 ASP B N 1
ATOM 5416 C CA . ASP B 1 313 ? -12.273 4.887 -4.352 1 94.44 313 ASP B CA 1
ATOM 5417 C C . ASP B 1 313 ? -11.344 4.223 -3.334 1 94.44 313 ASP B C 1
ATOM 5419 O O . ASP B 1 313 ? -11.789 3.775 -2.275 1 94.44 313 ASP B O 1
ATOM 5423 N N . TYR B 1 314 ? -10.102 4.23 -3.576 1 96.12 314 TYR B N 1
ATOM 5424 C CA . TYR B 1 314 ? -9.156 3.467 -2.764 1 96.12 314 TYR B CA 1
ATOM 5425 C C . TYR B 1 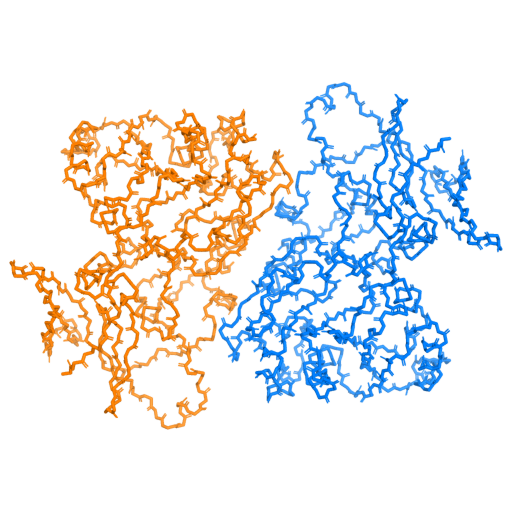314 ? -8.82 4.211 -1.478 1 96.12 314 TYR B C 1
ATOM 5427 O O . TYR B 1 314 ? -8.234 3.637 -0.556 1 96.12 314 TYR B O 1
ATOM 5435 N N . SER B 1 315 ? -9.18 5.508 -1.413 1 97.25 315 SER B N 1
ATOM 5436 C CA . SER B 1 315 ? -8.75 6.312 -0.275 1 97.25 315 SER B CA 1
ATOM 5437 C C . SER B 1 315 ? -9.938 6.734 0.583 1 97.25 315 SER B C 1
ATOM 5439 O O . SER B 1 315 ? -9.922 6.574 1.806 1 97.25 315 SER B O 1
ATOM 5441 N N . PHE B 1 316 ? -11.055 7.18 -0.072 1 97.62 316 PHE B N 1
ATOM 5442 C CA . PHE B 1 316 ? -12.078 7.859 0.722 1 97.62 316 PHE B CA 1
ATOM 5443 C C . PHE B 1 316 ? -13.406 7.121 0.647 1 97.62 316 PHE B C 1
ATOM 5445 O O . PHE B 1 316 ? -14.305 7.371 1.45 1 97.62 316 PHE B O 1
ATOM 5452 N N . ALA B 1 317 ? -13.57 6.242 -0.287 1 96.75 317 ALA B N 1
ATOM 5453 C CA . ALA B 1 317 ? -14.852 5.539 -0.357 1 96.75 317 ALA B CA 1
ATOM 5454 C C . ALA B 1 317 ? -15.148 4.816 0.951 1 96.75 317 ALA B C 1
ATOM 5456 O O . ALA B 1 317 ? -14.234 4.41 1.669 1 96.75 317 ALA B O 1
ATOM 5457 N N . PRO B 1 318 ? -16.438 4.625 1.284 1 97.19 318 PRO B N 1
ATOM 5458 C CA . PRO B 1 318 ? -17.625 5.047 0.554 1 97.19 318 PRO B CA 1
ATOM 5459 C C . PRO B 1 318 ? -17.891 6.551 0.66 1 97.19 318 PRO B C 1
ATOM 5461 O O . PRO B 1 318 ? -17.641 7.148 1.711 1 97.19 318 PRO B O 1
ATOM 5464 N N . LEU B 1 319 ? -18.344 7.121 -0.395 1 96.31 319 LEU B N 1
ATOM 5465 C CA . LEU B 1 319 ? -18.688 8.539 -0.461 1 96.31 319 LEU B CA 1
ATOM 5466 C C . LEU B 1 319 ? -20.188 8.727 -0.606 1 96.31 319 LEU B C 1
ATOM 5468 O O . LEU B 1 319 ? -20.891 7.82 -1.062 1 96.31 319 LEU B O 1
ATOM 5472 N N . LYS B 1 320 ? -20.688 9.805 -0.119 1 95.56 320 LYS B N 1
ATOM 5473 C CA . LYS B 1 320 ? -22.062 10.25 -0.365 1 95.56 320 LYS B CA 1
ATOM 5474 C C . LYS B 1 320 ? -22.078 11.68 -0.909 1 95.56 320 LYS B C 1
ATOM 5476 O O . LYS B 1 320 ? -21.109 12.422 -0.756 1 95.56 320 LYS B O 1
ATOM 5481 N N . GLU B 1 321 ? -23.172 12.023 -1.526 1 93.62 321 GLU B N 1
ATOM 5482 C CA . GLU B 1 321 ? -23.312 13.359 -2.107 1 93.62 321 GLU B CA 1
ATOM 5483 C C . GLU B 1 321 ? -23.406 14.422 -1.022 1 93.62 321 GLU B C 1
ATOM 5485 O O . GLU B 1 321 ? -23.844 14.148 0.093 1 93.62 321 GLU B O 1
ATOM 5490 N N . ARG B 1 322 ? -23.047 15.586 -1.435 1 95.12 322 ARG B N 1
ATOM 5491 C CA . ARG B 1 322 ? -23.203 16.734 -0.544 1 95.12 322 ARG B CA 1
ATOM 5492 C C . ARG B 1 322 ? -24.672 16.922 -0.161 1 95.12 322 ARG B C 1
ATOM 5494 O O . ARG B 1 322 ? -25.547 16.859 -1.018 1 95.12 322 ARG B O 1
ATOM 5501 N N . ASP B 1 323 ? -24.906 17.047 1.032 1 95.81 323 ASP B N 1
ATOM 5502 C CA . ASP B 1 323 ? -26.25 17.344 1.523 1 95.81 323 ASP B CA 1
ATOM 5503 C C . ASP B 1 323 ? -26.531 18.844 1.517 1 95.81 323 ASP B C 1
ATOM 5505 O O . ASP B 1 323 ? -26.125 19.562 2.436 1 95.81 323 ASP B O 1
ATOM 5509 N N . GLU B 1 324 ? -27.344 19.266 0.645 1 92.44 324 GLU B N 1
ATOM 5510 C CA . GLU B 1 324 ? -27.656 20.688 0.521 1 92.44 324 GLU B CA 1
ATOM 5511 C C . GLU B 1 324 ? -28.531 21.172 1.676 1 92.44 324 GLU B C 1
ATOM 5513 O O . GLU B 1 324 ? -28.625 22.375 1.932 1 92.44 324 GLU B O 1
ATOM 5518 N N . GLY B 1 325 ? -29.203 20.266 2.316 1 94.12 325 GLY B N 1
ATOM 5519 C CA . GLY B 1 325 ? -30.062 20.625 3.441 1 94.12 325 GLY B CA 1
ATOM 5520 C C . GLY B 1 325 ? -29.328 20.594 4.773 1 94.12 325 GLY B C 1
ATOM 5521 O O . GLY B 1 325 ? -29.938 20.844 5.82 1 94.12 325 GLY B O 1
ATOM 5522 N N . LYS B 1 326 ? -28.109 20.266 4.711 1 95.94 326 LYS B N 1
ATOM 5523 C CA . LYS B 1 326 ? -27.312 20.188 5.938 1 95.94 326 LYS B CA 1
ATOM 5524 C C . LYS B 1 326 ? -27.219 21.547 6.625 1 95.94 326 LYS B C 1
ATOM 5526 O O . LYS B 1 326 ? -26.938 22.562 5.977 1 95.94 326 LYS B O 1
ATOM 5531 N N . VAL B 1 327 ? -27.578 21.578 7.914 1 96.88 327 VAL B N 1
ATOM 5532 C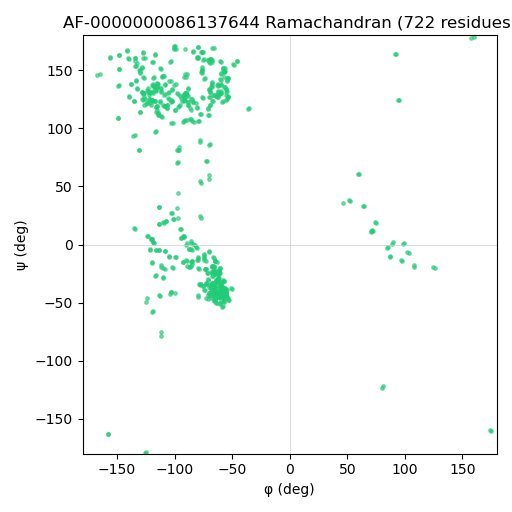 CA . VAL B 1 327 ? -27.297 22.734 8.766 1 96.88 327 VAL B CA 1
ATOM 5533 C C . VAL B 1 327 ? -25.922 22.578 9.414 1 96.88 327 VAL B C 1
ATOM 5535 O O . VAL B 1 327 ? -25.641 21.547 10.031 1 96.88 327 VAL B O 1
ATOM 5538 N N . GLN B 1 328 ? -25.141 23.562 9.281 1 97.69 328 GLN B N 1
ATOM 5539 C CA . GLN B 1 328 ? -23.75 23.422 9.703 1 97.69 328 GLN B CA 1
ATOM 5540 C C . GLN B 1 328 ? -23.281 24.641 10.5 1 97.69 328 GLN B C 1
ATOM 5542 O O . GLN B 1 328 ? -23.484 25.781 10.07 1 97.69 328 GLN B O 1
ATOM 5547 N N . PHE B 1 329 ? -22.828 24.438 11.672 1 98.38 329 PHE B N 1
ATOM 5548 C CA . PHE B 1 329 ? -22.031 25.375 12.438 1 98.38 329 PHE B CA 1
ATOM 5549 C C . PHE B 1 329 ? -20.562 25.031 12.359 1 98.38 329 PHE B C 1
ATOM 5551 O O . PHE B 1 329 ? -20.141 23.969 12.82 1 98.38 329 PHE B O 1
ATOM 5558 N N . LEU B 1 330 ? -19.781 25.875 11.797 1 97.88 330 LEU B N 1
ATOM 5559 C CA . LEU B 1 330 ? -18.344 25.625 11.625 1 97.88 330 LEU B CA 1
ATOM 5560 C C . LEU B 1 330 ? -17.531 26.453 12.625 1 97.88 330 LEU B C 1
ATOM 5562 O O . LEU B 1 330 ? -17.844 27.609 12.875 1 97.88 330 LEU B O 1
ATOM 5566 N N . MET B 1 331 ? -16.547 25.844 13.109 1 98.25 331 MET B N 1
ATOM 5567 C CA . MET B 1 331 ? -15.68 26.562 14.039 1 98.25 331 MET B CA 1
ATOM 5568 C C . MET B 1 331 ? -14.945 27.703 13.344 1 98.25 331 MET B C 1
ATOM 5570 O O . MET B 1 331 ? -14.312 27.484 12.305 1 98.25 331 MET B O 1
ATOM 5574 N N . GLU B 1 332 ? -15.016 28.875 13.914 1 97.06 332 GLU B N 1
ATOM 5575 C CA . GLU B 1 332 ? -14.344 30.016 13.312 1 97.06 332 GLU B CA 1
ATOM 5576 C C . GLU B 1 332 ? -13.25 30.562 14.227 1 97.06 332 GLU B C 1
ATOM 5578 O O . GLU B 1 332 ? -12.305 31.188 13.766 1 97.06 332 GLU B O 1
ATOM 5583 N N . LYS B 1 333 ? -13.516 30.297 15.523 1 96.81 333 LYS B N 1
ATOM 5584 C CA . LYS B 1 333 ? -12.547 30.828 16.484 1 96.81 333 LYS B CA 1
ATOM 5585 C C . LYS B 1 333 ? -12.43 29.938 17.703 1 96.81 333 LYS B C 1
ATOM 5587 O O . LYS B 1 333 ? -13.422 29.359 18.172 1 96.81 333 LYS B O 1
ATOM 5592 N N . SER B 1 334 ? -11.266 29.734 18.109 1 97.38 334 SER B N 1
ATOM 5593 C CA . SER B 1 334 ? -10.961 29.047 19.359 1 97.38 334 SER B CA 1
ATOM 5594 C C . SER B 1 334 ? -10.109 29.922 20.281 1 97.38 334 SER B C 1
ATOM 5596 O O . SER B 1 334 ? -9.203 30.609 19.828 1 97.38 334 SER B O 1
ATOM 5598 N N . VAL B 1 335 ? -10.516 29.953 21.578 1 97.38 335 VAL B N 1
ATOM 5599 C CA . VAL B 1 335 ? -9.797 30.766 22.547 1 97.38 335 VAL B CA 1
ATOM 5600 C C . VAL B 1 335 ? -9.398 29.891 23.75 1 97.38 335 VAL B C 1
ATOM 5602 O O . VAL B 1 335 ? -10.25 29.266 24.375 1 97.38 335 VAL B O 1
ATOM 5605 N N . VAL B 1 336 ? -8.141 29.828 23.953 1 95.44 336 VAL B N 1
ATOM 5606 C CA . VAL B 1 336 ? -7.668 29.234 25.188 1 95.44 336 VAL B CA 1
ATOM 5607 C C . VAL B 1 336 ? -7.762 30.266 26.328 1 95.44 336 VAL B C 1
ATOM 5609 O O . VAL B 1 336 ? -7.023 31.25 26.328 1 95.44 336 VAL B O 1
ATOM 5612 N N . GLU B 1 337 ? -8.539 29.938 27.297 1 95.81 337 GLU B N 1
ATOM 5613 C CA . GLU B 1 337 ? -8.805 30.875 28.375 1 95.81 337 GLU B CA 1
ATOM 5614 C C . GLU B 1 337 ? -7.715 30.812 29.438 1 95.81 337 GLU B C 1
ATOM 5616 O O . GLU B 1 337 ? -6.957 29.844 29.5 1 95.81 337 GLU B O 1
ATOM 5621 N N . LEU B 1 338 ? -7.719 31.797 30.297 1 95.19 338 LEU B N 1
ATOM 5622 C CA . LEU B 1 338 ? -6.707 31.906 31.344 1 95.19 338 LEU B CA 1
ATOM 5623 C C . LEU B 1 338 ? -6.812 30.734 32.312 1 95.19 338 LEU B C 1
ATOM 5625 O O . LEU B 1 338 ? -5.805 30.281 32.844 1 95.19 338 LEU B O 1
ATOM 5629 N N . ASP B 1 339 ? -7.988 30.25 32.469 1 94.94 339 ASP B N 1
ATOM 5630 C CA . ASP B 1 339 ? -8.195 29.188 33.438 1 94.94 339 ASP B CA 1
ATOM 5631 C C . ASP B 1 339 ? -7.918 27.828 32.844 1 94.94 339 ASP B C 1
ATOM 5633 O O . ASP B 1 339 ? -8.117 26.797 33.469 1 94.94 339 ASP B O 1
ATOM 5637 N N . GLY B 1 340 ? -7.52 27.828 31.594 1 92.38 340 GLY B N 1
ATOM 5638 C CA . GLY B 1 340 ? -7.176 26.578 30.938 1 92.38 340 GLY B CA 1
ATOM 5639 C C . GLY B 1 340 ? -8.305 26.016 30.094 1 92.38 340 GLY B C 1
ATOM 5640 O O . GLY B 1 340 ? -8.094 25.109 29.297 1 92.38 340 GLY B O 1
ATOM 5641 N N . SER B 1 341 ? -9.453 26.531 30.281 1 95.19 341 SER B N 1
ATOM 5642 C CA . SER B 1 341 ? -10.57 26.078 29.469 1 95.19 341 SER B CA 1
ATOM 5643 C C . SER B 1 341 ? -10.43 26.562 28.031 1 95.19 341 SER B C 1
ATOM 5645 O O . SER B 1 341 ? -9.609 27.438 27.734 1 95.19 341 SER B O 1
ATOM 5647 N N . VAL B 1 342 ? -11.094 25.906 27.141 1 96.94 342 VAL B N 1
ATOM 5648 C CA . VAL B 1 342 ? -11.078 26.281 25.734 1 96.94 342 VAL B CA 1
ATOM 5649 C C . VAL B 1 342 ? -12.492 26.625 25.281 1 96.94 342 VAL B C 1
ATOM 5651 O O . VAL B 1 342 ? -13.43 25.859 25.469 1 96.94 342 VAL B O 1
ATOM 5654 N N . THR B 1 343 ? -12.641 27.812 24.766 1 97.88 343 THR B N 1
ATOM 5655 C CA . THR B 1 343 ? -13.922 28.25 24.203 1 97.88 343 THR B CA 1
ATOM 5656 C C . THR B 1 343 ? -13.891 28.203 22.672 1 97.88 343 THR B C 1
ATOM 5658 O O . THR B 1 343 ? -13.008 28.781 22.047 1 97.88 343 THR B O 1
ATOM 5661 N N . LEU B 1 344 ? -14.805 27.5 22.125 1 97.75 344 LEU B N 1
ATOM 5662 C CA . LEU B 1 344 ? -14.961 27.406 20.672 1 97.75 344 LEU B CA 1
ATOM 5663 C C . LEU B 1 344 ? -16.203 28.156 20.219 1 97.75 344 LEU B C 1
ATOM 5665 O O . LEU B 1 344 ? -17.234 28.125 20.875 1 97.75 344 LEU B O 1
ATOM 5669 N N . TYR B 1 345 ? -16.109 28.875 19.172 1 98 345 TYR B N 1
ATOM 5670 C CA . TYR B 1 345 ? -17.219 29.578 18.531 1 98 345 TYR B CA 1
ATOM 5671 C C . TYR B 1 345 ? -17.562 28.953 17.188 1 98 345 TYR B C 1
ATOM 5673 O O . TYR B 1 345 ? -16.781 29.031 16.25 1 98 345 TYR B O 1
ATOM 5681 N N . TYR B 1 346 ? -18.672 28.328 17.172 1 98.12 346 TYR B N 1
ATOM 5682 C CA . TYR B 1 346 ? -19.219 27.75 15.938 1 98.12 346 TYR B CA 1
ATOM 5683 C C . TYR B 1 346 ? -20.234 28.688 15.305 1 98.12 346 TYR B C 1
ATOM 5685 O O . TYR B 1 346 ? -21.172 29.141 15.961 1 98.12 346 TYR B O 1
ATOM 5693 N N . VAL B 1 347 ? -20.078 28.953 14.039 1 98.19 347 VAL B N 1
ATOM 5694 C CA . VAL B 1 347 ? -20.922 29.938 13.375 1 98.19 347 VAL B CA 1
ATOM 5695 C C . VAL B 1 347 ? -21.672 29.281 12.211 1 98.19 347 VAL B C 1
ATOM 5697 O O . VAL B 1 347 ? -21.078 28.516 11.445 1 98.19 347 VAL B O 1
ATOM 5700 N N . ARG B 1 348 ? -22.875 29.469 12.148 1 97.94 348 ARG B N 1
ATOM 5701 C CA . ARG B 1 348 ? -23.672 29.125 10.977 1 97.94 348 ARG B CA 1
ATOM 5702 C C . ARG B 1 348 ? -23.766 30.297 10.008 1 97.94 348 ARG B C 1
ATOM 5704 O O . ARG B 1 348 ? -24.156 31.391 10.391 1 97.94 348 ARG B O 1
ATOM 5711 N N . ARG B 1 349 ? -23.375 30.031 8.812 1 94.88 349 ARG B N 1
ATOM 5712 C CA . ARG B 1 349 ? -23.438 31.094 7.812 1 94.88 349 ARG B CA 1
ATOM 5713 C C . ARG B 1 349 ? -24.359 30.688 6.656 1 94.88 349 ARG B C 1
ATOM 5715 O O . ARG B 1 349 ? -24.359 29.531 6.242 1 94.88 349 ARG B O 1
ATOM 5722 N N . LYS B 1 350 ? -25.125 31.594 6.258 1 90.75 350 LYS B N 1
ATOM 5723 C CA . LYS B 1 350 ? -25.922 31.516 5.043 1 90.75 350 LYS B CA 1
ATOM 5724 C C . LYS B 1 350 ? -25.578 32.656 4.078 1 90.75 350 LYS B C 1
ATOM 5726 O O . LYS B 1 350 ? -25.703 33.812 4.43 1 90.75 350 LYS B O 1
ATOM 5731 N N . ASN B 1 351 ? -25.172 32.312 2.916 1 89.69 351 ASN B N 1
ATOM 5732 C CA . ASN B 1 351 ? -24.734 33.281 1.926 1 89.69 351 ASN B CA 1
ATOM 5733 C C . ASN B 1 351 ? -23.688 34.25 2.504 1 89.69 351 ASN B C 1
ATOM 5735 O O . ASN B 1 351 ? -23.797 35.469 2.344 1 89.69 351 ASN B O 1
ATOM 5739 N N . GLY B 1 352 ? -22.812 33.656 3.357 1 89.38 352 GLY B N 1
ATOM 5740 C CA . GLY B 1 352 ? -21.688 34.406 3.9 1 89.38 352 GLY B CA 1
ATOM 5741 C C . GLY B 1 352 ? -22.062 35.219 5.137 1 89.38 352 GLY B C 1
ATOM 5742 O O . GLY B 1 352 ? -21.188 35.812 5.777 1 89.38 352 GLY B O 1
ATOM 5743 N N . ILE B 1 353 ? -23.328 35.156 5.477 1 93.56 353 ILE B N 1
ATOM 5744 C CA . ILE B 1 353 ? -23.781 35.938 6.609 1 93.56 353 ILE B CA 1
ATOM 5745 C C . ILE B 1 353 ? -24.016 35.031 7.812 1 93.56 353 ILE B C 1
ATOM 5747 O O . ILE B 1 353 ? -24.703 34 7.703 1 93.56 353 ILE B O 1
ATOM 5751 N N . GLY B 1 354 ? -23.359 35.406 8.891 1 94.75 354 GLY B N 1
ATOM 5752 C CA . GLY B 1 354 ? -23.594 34.656 10.109 1 94.75 354 GLY B CA 1
ATOM 5753 C C . GLY B 1 354 ? -25.031 34.781 10.602 1 94.75 354 GLY B C 1
ATOM 5754 O O . GLY B 1 354 ? -25.594 35.875 10.68 1 94.75 354 GLY B O 1
ATOM 5755 N N . ASN B 1 355 ? -25.641 33.656 10.836 1 93.88 355 ASN B N 1
ATOM 5756 C CA . ASN B 1 355 ? -27.016 33.719 11.305 1 93.88 355 ASN B CA 1
ATOM 5757 C C . ASN B 1 355 ? -27.266 32.781 12.469 1 93.88 355 ASN B C 1
ATOM 5759 O O . ASN B 1 355 ? -28.391 32.344 12.711 1 93.88 355 ASN B O 1
ATOM 5763 N N . GLY B 1 356 ? -26.25 32.281 13.039 1 96.56 356 GLY B N 1
ATOM 5764 C CA . GLY B 1 356 ? -26.281 31.469 14.234 1 96.56 356 GLY B CA 1
ATOM 5765 C C . GLY B 1 356 ? -24.922 31.312 14.891 1 96.56 356 GLY B C 1
ATOM 5766 O O . GLY B 1 356 ? -23.891 31.344 14.219 1 96.56 356 GLY B O 1
ATOM 5767 N N . LEU B 1 357 ? -24.953 31.219 16.172 1 97 357 LEU B N 1
ATOM 5768 C CA . LEU B 1 357 ? -23.719 31.094 16.938 1 97 357 LEU B CA 1
ATOM 5769 C C . LEU B 1 357 ? -23.891 30.094 18.078 1 97 357 LEU B C 1
ATOM 5771 O O . LEU B 1 357 ? -24.906 30.109 18.781 1 97 357 LEU B O 1
ATOM 5775 N N . ILE B 1 358 ? -22.984 29.172 18.094 1 96.69 358 ILE B N 1
ATOM 5776 C CA . ILE B 1 358 ? -22.875 28.281 19.25 1 96.69 358 ILE B CA 1
ATOM 5777 C C . ILE B 1 358 ? -21.516 28.516 19.938 1 96.69 358 ILE B C 1
ATOM 5779 O O . ILE B 1 358 ? -20.469 28.391 19.297 1 96.69 358 ILE B O 1
ATOM 5783 N N . ARG B 1 359 ? -21.594 28.922 21.156 1 96.88 359 ARG B N 1
ATOM 5784 C CA . ARG B 1 359 ? -20.406 29 22 1 96.88 359 ARG B CA 1
ATOM 5785 C C . ARG B 1 359 ? -20.266 27.766 22.875 1 96.88 359 ARG B C 1
ATOM 5787 O O . ARG B 1 359 ? -21.156 27.469 23.672 1 96.88 359 ARG B O 1
ATOM 5794 N N . MET B 1 360 ? -19.156 27.047 22.656 1 95.44 360 MET B N 1
ATOM 5795 C CA . MET B 1 360 ? -18.922 25.828 23.422 1 95.44 360 MET B CA 1
ATOM 5796 C C . MET B 1 360 ? -17.672 25.969 24.281 1 95.44 360 MET B C 1
ATOM 5798 O O . MET B 1 360 ? -16.609 26.359 23.797 1 95.44 360 MET B O 1
ATOM 5802 N N . ILE B 1 361 ? -17.812 25.594 25.562 1 94.69 361 ILE B N 1
ATOM 5803 C CA . ILE B 1 361 ? -16.703 25.703 26.5 1 94.69 361 ILE B CA 1
ATOM 5804 C C . ILE B 1 361 ? -16.297 24.312 26.984 1 94.69 361 ILE B C 1
ATOM 5806 O O . ILE B 1 361 ? -17.109 23.578 27.531 1 94.69 361 ILE B O 1
ATOM 5810 N N . TRP B 1 362 ? -15.016 23.938 26.672 1 93.06 362 TRP B N 1
ATOM 5811 C CA . TRP B 1 362 ? -14.391 22.75 27.219 1 93.06 362 TRP B CA 1
ATOM 5812 C C . TRP B 1 362 ? -13.633 23.062 28.5 1 93.06 362 TRP B C 1
ATOM 5814 O O . TRP B 1 362 ? -12.781 23.953 28.531 1 93.06 362 TRP B O 1
ATOM 5824 N N . ARG B 1 363 ? -14.039 22.266 29.656 1 89.94 363 ARG B N 1
ATOM 5825 C CA . ARG B 1 363 ? -13.414 22.531 30.953 1 89.94 363 ARG B CA 1
ATOM 5826 C C . ARG B 1 363 ? -12.961 21.234 31.609 1 89.94 363 ARG B C 1
ATOM 5828 O O . ARG B 1 363 ? -13.586 20.172 31.422 1 89.94 363 ARG B O 1
#

InterPro domains:
  IPR003378 Fringe-like, glycosyltransferase domain [PF02434] (101-210)
  IPR029044 Nucleotide-diphospho-sugar transferases [SSF53448] (61-180)

Nearest PDB structures (foldseek):
  8yrl-assembly1_B  TM=8.548E-01  e=1.135E-31  Aspergillus fumigatus CEA10
  4wlg-assembly2_B  TM=5.070E-01  e=2.323E-06  Mus musculus
  4wnh-assembly1_A  TM=4.816E-01  e=2.708E-05  Mus musculus
  7aiq-assembly1_A  TM=4.106E-01  e=1.602E-01  Homo sapiens
  7mxo-assembly1_B  TM=3.470E-01  e=1.656E+00  Homo sapiens

pLDDT: mean 94.16, std 6.87, range [48.88, 98.94]

Sequence (726 aa):
ITLEFPPKKQSPDASKMIFGVATTLDRMPENLRNFQHWAARTSARLVVVHEPRNETLRPGEPSAEEMEQLFKGAGIERITLVERDQGWGERFVSLLGVLHDRMEPQVEWAVLMDDDTFFLDLDAVQAMLAKYNPSQLWYVGALSDNKWNINNGGLYAVGGAGIFISRPLLETMRPFADGCFPEEGTMAGGDTLVGQCIHRHTTTKLTLEHGLYQLDLHGDVTGFYEAPRPQPLSVHHWKSWHHHDIPAVATVARVCGRPCVLQNFRFQDGWQMSNGFSIVKYGYGDAELAVQHPQAMEHTWKHTEWEIEDSWDYSFAPLKERDEGKVQFLMEKSVVELDGSVTLYYVRRKNGIGNGLIRMIWRITLEFPPKKQSPDASKMIFGVATTLDRMPENLRNFQHWAARTSARLVVVHEPRNETLRPGEPSAEEMEQLFKGAGIERITLVERDQGWGERFVSLLGVLHDRMEPQVEWAVLMDDDTFFLDLDAVQAMLAKYNPSQLWYVGALSDNKWNINNGGLYAVGGAGIFISRPLLETMRPFADGCFPEEGTMAGGDTLVGQCIHRHTTTKLTLEHGLYQLDLHGDVTGFYEAPRPQPLSVHHWKSWHHHDIPAVATVARVCGRPCVLQNFRFQDGWQMSNGFSIVKYGYGDAELAVQHPQAMEHTWKHTEWEIEDSWDYSFAPLKERDEGKVQFLMEKSVVELDGSVTLYYVRRKNGIGNGLIRMIWR

Secondary structure (DSSP, 8-state):
-----PPPPPPP--TTEEEEEEE-GGGHHHHHHHHHHHHTTTT-EEEEEEPPP-TTTSTTPPPHHHHHHHHHHTT--EEEEEE--S-HHHHHHHHHHHHHTT--TT--EEEEE-TT-EES-HHHHHHHHTTS-TTS--EEE---S-HHHHHHS-S---GGG-EEEEHHHHHHHGGGTTT-S-STT----HHHHHHHHHHHH-S--EEE-TTB------S--HHHHHSSSPPPSEE--TTTTS---HHHHGGGHHHH-GGGTT-EEE-TTS-EEETTTEEEE----HHHHHHS-TTPEEE-SPP-TT--TTTTTTTT-SEEE--TT-EEEEEEEEEE-TTS-EEEEEEEEETTEEEEEEEEEE-/-----PPPPPPP--TTEEEEEEE-GGGHHHHHHHHHHHHTTTT-EEEEEEPPP-TTTSTTPPPHHHHHHHHHHTT--EEEEEE--S-HHHHHHHHHHHHHTT--TT--EEEEE-TT-EES-HHHHHHHHTTS-TTS--EEE---S-HHHHHHS-S---GGG-EEEEHHHHHHHGGGTTT-S-STT----HHHHHHHHHHHH-S--EEE-TTB------S--HHHHHSSSPPPSEE--TTTTS---HHHHGGGHHHH-GGGTT-EEE-TTS-EEETTTEEEE----HHHHHHS-TTPEEE-SPP-TT--TTTTTTTT-SEEE--TT-EEEEEEEEEE-TTS-EEEEEEEEETTEEEEEEEEEE-

Organism: Cryphonectria parasitica (strain ATCC 38755 / EP155) (NCBI:txid660469)

Solvent-accessible surface area (backbone atoms only — not comparable to full-atom values): 38136 Å² total; per-residue (Å²): 138,88,77,90,61,68,78,63,69,76,69,48,78,31,59,39,33,38,37,33,30,46,55,44,55,67,54,45,72,71,31,43,57,48,45,39,74,48,36,34,63,15,63,31,31,39,38,36,37,21,43,65,87,45,58,86,88,38,71,82,47,50,52,70,67,57,49,52,50,52,39,35,74,54,38,33,68,47,58,45,81,41,79,42,90,60,56,70,34,52,42,39,31,36,38,48,32,58,50,52,77,65,57,53,90,70,38,35,34,39,33,41,29,39,69,59,38,36,50,58,33,54,58,59,48,50,56,61,52,65,77,51,69,50,84,38,72,40,40,36,20,14,52,61,45,30,41,42,56,34,62,72,69,48,83,32,40,29,30,32,25,32,26,38,30,13,39,49,35,35,62,68,42,38,88,44,26,90,62,47,57,76,69,92,83,69,91,54,57,24,33,54,37,43,38,49,39,43,18,61,75,34,78,59,49,79,40,67,44,86,45,34,26,32,48,84,53,39,50,45,54,59,21,67,60,58,27,68,57,79,69,51,40,17,37,20,42,38,81,76,45,43,60,48,63,57,58,53,23,44,50,51,19,77,64,49,17,48,83,46,36,40,37,66,44,80,46,96,87,56,40,35,31,16,35,55,46,36,41,35,34,73,58,71,50,73,70,56,53,71,73,46,61,91,56,36,23,35,56,48,42,58,88,51,93,60,56,52,98,65,18,40,45,70,63,54,25,23,66,38,73,61,61,85,62,43,45,56,24,38,51,79,46,61,43,80,42,94,87,58,28,32,37,36,36,23,38,21,61,57,95,85,38,77,77,44,76,46,81,44,76,46,120,137,88,77,90,62,69,78,62,70,74,68,49,80,31,56,39,33,37,37,33,31,46,54,46,55,67,52,44,71,72,30,43,58,49,45,40,74,48,36,34,63,15,64,33,30,39,37,37,35,21,43,65,85,45,57,86,88,38,71,82,48,52,52,71,67,56,48,50,50,52,40,33,74,55,38,31,68,46,58,44,80,43,80,42,90,60,56,70,33,52,42,38,30,35,38,47,32,58,49,52,77,65,57,52,90,70,37,34,35,38,31,41,28,38,69,58,38,36,51,58,32,53,59,60,46,50,54,59,53,64,76,49,69,51,83,38,71,40,39,36,21,15,53,60,46,30,41,40,54,33,61,74,68,48,84,33,38,30,30,32,26,31,26,38,31,14,39,50,35,34,61,68,41,37,87,45,25,89,62,45,54,76,68,90,84,71,91,53,57,25,34,54,36,43,40,50,39,43,18,61,75,35,78,60,50,78,39,67,44,86,46,34,26,33,48,84,52,39,56,44,56,59,20,69,62,58,27,68,58,80,70,51,40,18,37,22,39,37,82,77,46,22,83,50,63,57,56,53,26,44,50,50,21,78,65,48,16,49,82,45,36,42,35,68,43,79,44,95,88,57,38,34,30,18,35,52,46,36,41,34,32,73,57,70,50,72,72,56,53,70,72,46,61,90,57,36,22,34,56,48,40,58,88,52,93,62,56,51,96,64,18,39,46,69,63,53,25,23,66,38,73,58,62,86,62,43,45,54,24,38,51,78,47,60,43,78,43,94,87,59,29,32,39,37,36,24,39,21,61,56,96,86,39,77,77,43,76,46,79,44,76,45,122